Protein 3E18 (pdb70)

Foldseek 3Di:
DAAAEEEQEAQDDVSVVVQVVLCPADRYHHQAYEYPDPVSQVVRVVVVGDYDPDLVRQLPDPSHAAYEADHFAACQLVSLLSNLVSNHAYEYEFPNHLFLVSLVVSVVSCVVSVHYYFYCLQCLQQFLLLLVLCCCVVVVQNHWQEKEAEAEEAAFFDDDPLLDVNRVHADCRPVVLNVLLSVLLRDPFAWFKKAKAFDCPVVTPYGRKMWMWIATPVGGIYIYIYHNRPHDDAFRMWIHHPFWIWTQRDSVRDTWIKGFDPCQVVFWADWDDDDPDIDGPPHDGPPNTMDIGHRDGGHDDDDRQSNQVVCVVVVNDDHSRDSVSSSSSSVVSVSRVVNHVVVHMDGD/DQAEEEEEAQPDVSVVVQVVQVPADRYHHAAYEYPDPVSQVVCVVVVHHYDPDLVRQLPDPRHAAYEYDDFAAVLLVSLLSNLLSRHAYEYEFPNHLFLVSLVVSVVSCVVSVHYYFYCLQLLPQFLLLLVLCCCVVVVQNHWQEKEAEAEAAAFFDDDLLLDVNRSHACCRPPVLNVLLSVLLRDPFFWFKKAKAFDCVVVGPYGRKMWMWIATPVNRIYIYIYHHNPPDTAARMWIDHQFWIWTQRDSVRDTWIKGACCHDDGDPVGIDIGHRDGGHDDDDGQSNLVVCVVVVNDDHPRDSVSSSLSSLVSLLRVVNNVVVHMDGHSPDSNPPPD

InterPro domains:
  IPR000683 Gfo/Idh/MocA-like oxidoreductase, N-terminal [PF01408] (6-120)
  IPR036291 NAD(P)-binding domain superfamily [SSF51735] (4-150)
  IPR051317 Gfo/Idh/MocA family oxidoreductases [PTHR43708] (1-346)
  IPR055170 GFO/IDH/MocA-like oxidoreductase domain [PF22725] (131-245)

Structure (mmCIF, N/CA/C/O backbone):
data_3E18
#
_entry.id   3E18
#
_cell.length_a   91.083
_cell.length_b   91.555
_cell.length_c   96.453
_cell.angle_alpha   90.00
_cell.angle_beta   90.00
_cell.angle_gamma   90.00
#
_symmetry.space_group_name_H-M   'P 21 21 21'
#
loop_
_entity.id
_entity.type
_entity.pdbx_description
1 polymer oxidoreductase
2 non-polymer 'MAGNESIUM ION'
3 non-polymer 'CHLORIDE ION'
4 non-polymer NICOTINAMIDE-ADENINE-DINUCLEOTIDE
5 non-polymer GLYCEROL
6 water water
#
loop_
_atom_site.group_PDB
_atom_site.id
_atom_site.type_symbol
_atom_site.label_atom_id
_atom_site.label_alt_id
_atom_site.label_comp_id
_atom_site.label_asym_id
_atom_site.label_entity_id
_atom_site.label_seq_id
_atom_site.pdbx_PDB_ins_code
_atom_site.Cartn_x
_atom_site.Cartn_y
_atom_site.Cartn_z
_atom_site.occupancy
_atom_site.B_iso_or_equiv
_atom_site.auth_seq_id
_atom_site.auth_comp_id
_atom_site.auth_asym_id
_atom_site.auth_atom_id
_atom_site.pdbx_PDB_model_num
ATOM 1 N N . LEU A 1 3 ? 29.089 29.431 6.714 1.00 76.82 1 LEU A N 1
ATOM 2 C CA . LEU A 1 3 ? 28.696 30.866 6.559 1.00 76.69 1 LEU A CA 1
ATOM 3 C C . LEU A 1 3 ? 29.223 31.716 7.729 1.00 73.46 1 LEU A C 1
ATOM 4 O O . LEU A 1 3 ? 28.700 31.660 8.850 1.00 73.19 1 LEU A O 1
ATOM 9 N N . LYS A 1 4 ? 30.250 32.514 7.431 1.00 68.83 2 LYS A N 1
ATOM 10 C CA . LYS A 1 4 ? 31.105 33.168 8.432 1.00 63.38 2 LYS A CA 1
ATOM 11 C C . LYS A 1 4 ? 30.783 34.649 8.746 1.00 59.52 2 LYS A C 1
ATOM 12 O O . LYS A 1 4 ? 31.664 35.516 8.643 1.00 58.95 2 LYS A O 1
ATOM 18 N N . LYS A 1 5 ? 29.549 34.935 9.156 1.00 49.37 3 LYS A N 1
ATOM 19 C CA . LYS A 1 5 ? 29.116 36.316 9.356 1.00 44.19 3 LYS A CA 1
ATOM 20 C C . LYS A 1 5 ? 29.465 36.878 10.731 1.00 42.72 3 LYS A C 1
ATOM 21 O O . LYS A 1 5 ? 29.095 36.297 11.756 1.00 44.39 3 LYS A O 1
ATOM 27 N N . TYR A 1 6 ? 30.170 38.012 10.747 1.00 40.24 4 TYR A N 1
ATOM 28 C CA . TYR A 1 6 ? 30.435 38.741 11.986 1.00 30.97 4 TYR A CA 1
ATOM 29 C C . TYR A 1 6 ? 29.157 39.338 12.546 1.00 33.28 4 TYR A C 1
ATOM 30 O O . TYR A 1 6 ? 28.361 39.902 11.807 1.00 32.83 4 TYR A O 1
ATOM 39 N N . GLN A 1 7 ? 28.984 39.222 13.857 1.00 30.16 5 GLN A N 1
ATOM 40 C CA . GLN A 1 7 ? 27.801 39.717 14.533 1.00 26.63 5 GLN A CA 1
ATOM 41 C C . GLN A 1 7 ? 28.121 41.030 15.217 1.00 32.61 5 GLN A C 1
ATOM 42 O O . GLN A 1 7 ? 29.007 41.091 16.085 1.00 31.90 5 GLN A O 1
ATOM 48 N N . LEU A 1 8 ? 27.393 42.070 14.820 1.00 32.45 6 LEU A N 1
ATOM 49 C CA . LEU A 1 8 ? 27.565 43.427 15.343 1.00 30.13 6 LEU A CA 1
ATOM 50 C C . LEU A 1 8 ? 26.390 43.795 16.228 1.00 32.80 6 LEU A C 1
ATOM 51 O O . LEU A 1 8 ? 25.248 43.559 15.851 1.00 32.55 6 LEU A O 1
ATOM 56 N N . VAL A 1 9 ? 26.657 44.371 17.400 1.00 32.06 7 VAL A N 1
ATOM 57 C CA . VAL A 1 9 ? 25.581 44.943 18.216 1.00 28.51 7 VAL A CA 1
ATOM 58 C C . VAL A 1 9 ? 25.626 46.472 18.161 1.00 31.87 7 VAL A C 1
ATOM 59 O O . VAL A 1 9 ? 26.695 47.081 18.298 1.00 25.85 7 VAL A O 1
ATOM 63 N N . ILE A 1 10 ? 24.459 47.073 17.929 1.00 26.54 8 ILE A N 1
ATOM 64 C CA . ILE A 1 10 ? 24.286 48.523 17.924 1.00 31.07 8 ILE A CA 1
ATOM 65 C C . ILE A 1 10 ? 24.109 49.017 19.354 1.00 30.73 8 ILE A C 1
ATOM 66 O O . ILE A 1 10 ? 23.180 48.602 20.054 1.00 31.28 8 ILE A O 1
ATOM 71 N N . VAL A 1 11 ? 25.020 49.889 19.789 1.00 31.65 9 VAL A N 1
ATOM 72 C CA . VAL A 1 11 ? 24.960 50.505 21.121 1.00 29.22 9 VAL A CA 1
ATOM 73 C C . VAL A 1 11 ? 24.647 51.993 20.965 1.00 32.26 9 VAL A C 1
ATOM 74 O O . VAL A 1 11 ? 25.494 52.788 20.542 1.00 27.24 9 VAL A O 1
ATOM 78 N N . GLY A 1 12 ? 23.425 52.365 21.318 1.00 26.06 10 GLY A N 1
ATOM 79 C CA . GLY A 1 12 ? 22.947 53.713 21.084 1.00 31.48 10 GLY A CA 1
ATOM 80 C C . GLY A 1 12 ? 21.975 53.658 19.924 1.00 33.61 10 GLY A C 1
ATOM 81 O O . GLY A 1 12 ? 22.370 53.779 18.767 1.00 33.85 10 GLY A O 1
ATOM 82 N N . TYR A 1 13 ? 20.698 53.466 20.232 1.00 36.89 11 TYR A N 1
ATOM 83 C CA . TYR A 1 13 ? 19.693 53.363 19.188 1.00 34.38 11 TYR A CA 1
ATOM 84 C C . TYR A 1 13 ? 18.986 54.705 18.956 1.00 38.69 11 TYR A C 1
ATOM 85 O O . TYR A 1 13 ? 17.766 54.838 19.116 1.00 35.69 11 TYR A O 1
ATOM 94 N N . GLY A 1 14 ? 19.763 55.709 18.574 1.00 34.10 12 GLY A N 1
ATOM 95 C CA . GLY A 1 14 ? 19.200 57.020 18.283 1.00 37.05 12 GLY A CA 1
ATOM 96 C C . GLY A 1 14 ? 19.134 57.223 16.787 1.00 37.22 12 GLY A C 1
ATOM 97 O O . GLY A 1 14 ? 19.007 56.255 16.037 1.00 38.99 12 GLY A O 1
ATOM 98 N N . GLY A 1 15 ? 19.235 58.480 16.357 1.00 35.77 13 GLY A N 1
ATOM 99 C CA . GLY A 1 15 ? 19.204 58.825 14.938 1.00 34.48 13 GLY A CA 1
ATOM 100 C C . GLY A 1 15 ? 20.177 58.042 14.068 1.00 40.92 13 GLY A C 1
ATOM 101 O O . GLY A 1 15 ? 19.772 57.389 13.099 1.00 39.15 13 GLY A O 1
ATOM 102 N N . MET A 1 16 ? 21.458 58.086 14.424 1.00 33.35 14 MET A N 1
ATOM 103 C CA . MET A 1 16 ? 22.485 57.436 13.621 1.00 36.16 14 MET A CA 1
ATOM 104 C C . MET A 1 16 ? 22.569 55.931 13.891 1.00 35.82 14 MET A C 1
ATOM 105 O O . MET A 1 16 ? 22.798 55.140 12.973 1.00 36.10 14 MET A O 1
ATOM 110 N N . GLY A 1 17 ? 22.397 55.552 15.153 1.00 32.62 15 GLY A N 1
ATOM 111 C CA . GLY A 1 17 ? 22.414 54.151 15.555 1.00 32.65 15 GLY A CA 1
ATOM 112 C C . GLY A 1 17 ? 21.362 53.333 14.844 1.00 35.09 15 GLY A C 1
ATOM 113 O O . GLY A 1 17 ? 21.648 52.228 14.376 1.00 34.35 15 GLY A O 1
ATOM 114 N N . SER A 1 18 ? 20.148 53.880 14.737 1.00 33.86 16 SER A N 1
ATOM 115 C CA . SER A 1 18 ? 19.095 53.207 13.984 1.00 35.76 16 SER A CA 1
ATOM 116 C C . SER A 1 18 ? 19.439 53.106 12.498 1.00 39.79 16 SER A C 1
ATOM 117 O O . SER A 1 18 ? 19.075 52.130 11.854 1.00 40.86 16 SER A O 1
ATOM 120 N N . TYR A 1 19 ? 20.167 54.093 11.974 1.00 39.75 17 TYR A N 1
ATOM 121 C CA . TYR A 1 19 ? 20.576 54.091 10.568 1.00 39.27 17 TYR A CA 1
ATOM 122 C C . TYR A 1 19 ? 21.699 53.089 10.301 1.00 38.52 17 TYR A C 1
ATOM 123 O O . TYR A 1 19 ? 21.812 52.545 9.196 1.00 36.12 17 TYR A O 1
ATOM 132 N N . HIS A 1 20 ? 22.506 52.813 11.324 1.00 34.80 18 HIS A N 1
ATOM 133 C CA . HIS A 1 20 ? 23.582 51.824 11.206 1.00 32.13 18 HIS A CA 1
ATOM 134 C C . HIS A 1 20 ? 23.072 50.393 11.008 1.00 33.54 18 HIS A C 1
ATOM 135 O O . HIS A 1 20 ? 23.801 49.533 10.496 1.00 35.81 18 HIS A O 1
ATOM 142 N N . VAL A 1 21 ? 21.828 50.147 11.419 1.00 32.17 19 VAL A N 1
ATOM 143 C CA . VAL A 1 21 ? 21.143 48.893 11.102 1.00 34.85 19 VAL A CA 1
ATOM 144 C C . VAL A 1 21 ? 21.145 48.695 9.589 1.00 36.51 19 VAL A C 1
ATOM 145 O O . VAL A 1 21 ? 21.637 47.676 9.104 1.00 40.03 19 VAL A O 1
ATOM 149 N N . THR A 1 22 ? 20.655 49.698 8.856 1.00 36.57 20 THR A N 1
ATOM 150 C CA . THR A 1 22 ? 20.653 49.693 7.391 1.00 37.88 20 THR A CA 1
ATOM 151 C C . THR A 1 22 ? 22.059 49.601 6.793 1.00 38.60 20 THR A C 1
ATOM 152 O O . THR A 1 22 ? 22.288 48.819 5.874 1.00 38.09 20 THR A O 1
ATOM 156 N N . LEU A 1 23 ? 22.998 50.374 7.335 1.00 33.67 21 LEU A N 1
ATOM 157 C CA . LEU A 1 23 ? 24.372 50.406 6.815 1.00 33.71 21 LEU A CA 1
ATOM 158 C C . LEU A 1 23 ? 25.142 49.103 6.987 1.00 35.20 21 LEU A C 1
ATOM 159 O O . LEU A 1 23 ? 25.734 48.599 6.026 1.00 38.55 21 LEU A O 1
ATOM 164 N N . ALA A 1 24 ? 25.151 48.566 8.205 1.00 35.69 22 ALA A N 1
ATOM 165 C CA . ALA A 1 24 ? 25.890 47.331 8.495 1.00 38.36 22 ALA A CA 1
ATOM 166 C C . ALA A 1 24 ? 25.305 46.106 7.767 1.00 41.37 22 ALA A C 1
ATOM 167 O O . ALA A 1 24 ? 26.052 45.235 7.310 1.00 38.95 22 ALA A O 1
ATOM 169 N N . SER A 1 25 ? 23.976 46.063 7.643 1.00 41.20 23 SER A N 1
ATOM 170 C CA . SER A 1 25 ? 23.277 44.990 6.913 1.00 42.06 23 SER A CA 1
ATOM 171 C C . SER A 1 25 ? 23.610 44.911 5.421 1.00 44.57 23 SER A C 1
ATOM 172 O O . SER A 1 25 ? 23.508 43.842 4.818 1.00 45.38 23 SER A O 1
ATOM 175 N N . ALA A 1 26 ? 23.999 46.042 4.834 1.00 42.08 24 ALA A N 1
ATOM 176 C CA . ALA A 1 26 ? 24.358 46.108 3.421 1.00 39.07 24 ALA A CA 1
ATOM 177 C C . ALA A 1 26 ? 25.738 45.522 3.133 1.00 40.22 24 ALA A C 1
ATOM 178 O O . ALA A 1 26 ? 26.086 45.294 1.974 1.00 42.24 24 ALA A O 1
ATOM 180 N N . ALA A 1 27 ? 26.525 45.284 4.178 1.00 36.47 25 ALA A N 1
ATOM 181 C CA . ALA A 1 27 ? 27.857 44.699 4.015 1.00 40.25 25 ALA A CA 1
ATOM 182 C C . ALA A 1 27 ? 27.736 43.200 3.753 1.00 40.69 25 ALA A C 1
ATOM 183 O O . ALA A 1 27 ? 26.735 42.596 4.112 1.00 40.56 25 ALA A O 1
ATOM 185 N N . ASP A 1 28 ? 28.760 42.611 3.141 1.00 43.14 26 ASP A N 1
ATOM 186 C CA . ASP A 1 28 ? 28.717 41.202 2.725 1.00 46.59 26 ASP A CA 1
ATOM 187 C C . ASP A 1 28 ? 28.644 40.208 3.878 1.00 48.57 26 ASP A C 1
ATOM 188 O O . ASP A 1 28 ? 27.682 39.441 3.965 1.00 55.58 26 ASP A O 1
ATOM 193 N N . ASN A 1 29 ? 29.638 40.226 4.763 1.00 41.96 27 ASN A N 1
ATOM 194 C CA . ASN A 1 29 ? 29.715 39.222 5.827 1.00 43.98 27 ASN A CA 1
ATOM 195 C C . ASN A 1 29 ? 29.645 39.805 7.233 1.00 42.69 27 ASN A C 1
ATOM 196 O O . ASN A 1 29 ? 30.541 39.608 8.057 1.00 41.60 27 ASN A O 1
ATOM 201 N N . LEU A 1 30 ? 28.565 40.529 7.486 1.00 36.75 28 LEU A N 1
ATOM 202 C CA . LEU A 1 30 ? 28.351 41.213 8.736 1.00 35.21 28 LEU A CA 1
ATOM 203 C C . LEU A 1 30 ? 26.859 41.348 8.888 1.00 35.91 28 LEU A C 1
ATOM 204 O O . LEU A 1 30 ? 26.178 41.713 7.943 1.00 41.52 28 LEU A O 1
ATOM 209 N N . GLU A 1 31 ? 26.338 41.050 10.065 1.00 33.76 29 GLU A N 1
ATOM 210 C CA . GLU A 1 31 ? 24.930 41.313 10.309 1.00 38.21 29 GLU A CA 1
ATOM 211 C C . GLU A 1 31 ? 24.718 41.969 11.668 1.00 34.91 29 GLU A C 1
ATOM 212 O O . GLU A 1 31 ? 25.625 41.971 12.511 1.00 35.06 29 GLU A O 1
ATOM 218 N N . VAL A 1 32 ? 23.530 42.545 11.863 1.00 30.96 30 VAL A N 1
ATOM 219 C CA . VAL A 1 32 ? 23.176 43.153 13.127 1.00 32.22 30 VAL A CA 1
ATOM 220 C C . VAL A 1 32 ? 22.598 42.067 14.019 1.00 37.16 30 VAL A C 1
ATOM 221 O O . VAL A 1 32 ? 21.512 41.545 13.761 1.00 39.05 30 VAL A O 1
ATOM 225 N N . HIS A 1 33 ? 23.339 41.729 15.063 1.00 36.17 31 HIS A N 1
ATOM 226 C CA . HIS A 1 33 ? 22.922 40.701 16.011 1.00 36.21 31 HIS A CA 1
ATOM 227 C C . HIS A 1 33 ? 21.855 41.231 16.948 1.00 35.37 31 HIS A C 1
ATOM 228 O O . HIS A 1 33 ? 21.001 40.484 17.419 1.00 39.47 31 HIS A O 1
ATOM 235 N N . GLY A 1 34 ? 21.917 42.528 17.224 1.00 37.08 32 GLY A N 1
ATOM 236 C CA . GLY A 1 34 ? 20.990 43.154 18.144 1.00 33.46 32 GLY A CA 1
ATOM 237 C C . GLY A 1 34 ? 21.347 44.566 18.569 1.00 35.33 32 GLY A C 1
ATOM 238 O O . GLY A 1 34 ? 22.255 45.194 18.014 1.00 32.36 32 GLY A O 1
ATOM 239 N N . VAL A 1 35 ? 20.626 45.052 19.575 1.00 33.29 33 VAL A N 1
ATOM 240 C CA . VAL A 1 35 ? 20.639 46.459 19.952 1.00 33.20 33 VAL A CA 1
ATOM 241 C C . VAL A 1 35 ? 20.658 46.628 21.474 1.00 36.22 33 VAL A C 1
ATOM 242 O O . VAL A 1 35 ? 19.929 45.946 22.190 1.00 35.77 33 VAL A O 1
ATOM 246 N N . PHE A 1 36 ? 21.496 47.541 21.962 1.00 33.71 34 PHE A N 1
ATOM 247 C CA . PHE A 1 36 ? 21.340 48.070 23.312 1.00 31.12 34 PHE A CA 1
ATOM 248 C C . PHE A 1 36 ? 21.190 49.586 23.307 1.00 33.82 34 PHE A C 1
ATOM 249 O O . PHE A 1 36 ? 21.896 50.292 22.580 1.00 32.19 34 PHE A O 1
ATOM 257 N N . ASP A 1 37 ? 20.267 50.075 24.126 1.00 35.89 35 ASP A N 1
ATOM 258 C CA . ASP A 1 37 ? 20.182 51.498 24.437 1.00 36.49 35 ASP A CA 1
ATOM 259 C C . ASP A 1 37 ? 19.929 51.644 25.931 1.00 37.29 35 ASP A C 1
ATOM 260 O O . ASP A 1 37 ? 19.328 50.770 26.554 1.00 38.53 35 ASP A O 1
ATOM 265 N N . ILE A 1 38 ? 20.407 52.741 26.509 1.00 38.71 36 ILE A N 1
ATOM 266 C CA . ILE A 1 38 ? 20.229 52.986 27.943 1.00 37.40 36 ILE A CA 1
ATOM 267 C C . ILE A 1 38 ? 18.764 53.311 28.310 1.00 38.61 36 ILE A C 1
ATOM 268 O O . ILE A 1 38 ? 18.323 53.031 29.419 1.00 39.13 36 ILE A O 1
ATOM 273 N N . LEU A 1 39 ? 18.013 53.859 27.362 1.00 36.50 37 LEU A N 1
ATOM 274 C CA . LEU A 1 39 ? 16.593 54.135 27.577 1.00 39.95 37 LEU A CA 1
ATOM 275 C C . LEU A 1 39 ? 15.726 52.949 27.167 1.00 39.64 37 LEU A C 1
ATOM 276 O O . LEU A 1 39 ? 15.907 52.378 26.091 1.00 42.76 37 LEU A O 1
ATOM 281 N N . ALA A 1 40 ? 14.791 52.588 28.041 1.00 42.91 38 ALA A N 1
ATOM 282 C CA . ALA A 1 40 ? 13.819 51.518 27.775 1.00 45.49 38 ALA A CA 1
ATOM 283 C C . ALA A 1 40 ? 12.916 51.830 26.580 1.00 43.98 38 ALA A C 1
ATOM 284 O O . ALA A 1 40 ? 12.549 50.927 25.832 1.00 46.95 38 ALA A O 1
ATOM 286 N N . GLU A 1 41 ? 12.594 53.112 26.409 1.00 45.23 39 GLU A N 1
ATOM 287 C CA . GLU A 1 41 ? 11.873 53.646 25.249 1.00 47.53 39 GLU A CA 1
ATOM 288 C C . GLU A 1 41 ? 12.543 53.283 23.918 1.00 45.10 39 GLU A C 1
ATOM 289 O O . GLU A 1 41 ? 11.884 52.854 22.960 1.00 40.61 39 GLU A O 1
ATOM 295 N N . LYS A 1 42 ? 13.859 53.453 23.866 1.00 41.44 40 LYS A N 1
ATOM 296 C CA . LYS A 1 42 ? 14.599 53.151 22.662 1.00 37.65 40 LYS A CA 1
ATOM 297 C C . LYS A 1 42 ? 14.824 51.661 22.446 1.00 36.73 40 LYS A C 1
ATOM 298 O O . LYS A 1 42 ? 14.929 51.213 21.307 1.00 39.31 40 LYS A O 1
ATOM 304 N N . ARG A 1 43 ? 14.882 50.899 23.533 1.00 37.15 41 ARG A N 1
ATOM 305 C CA . ARG A 1 43 ? 14.970 49.449 23.443 1.00 36.56 41 ARG A CA 1
ATOM 306 C C . ARG A 1 43 ? 13.673 48.851 22.888 1.00 41.96 41 ARG A C 1
ATOM 307 O O . ARG A 1 43 ? 13.719 47.931 22.059 1.00 40.45 41 ARG A O 1
ATOM 315 N N . GLU A 1 44 ? 12.536 49.391 23.335 1.00 36.62 42 GLU A N 1
ATOM 316 C CA . GLU A 1 44 ? 11.212 49.010 22.830 1.00 43.05 42 GLU A CA 1
ATOM 317 C C . GLU A 1 44 ? 11.091 49.321 21.345 1.00 41.30 42 GLU A C 1
ATOM 318 O O . GLU A 1 44 ? 10.612 48.490 20.568 1.00 45.41 42 GLU A O 1
ATOM 324 N N . ALA A 1 45 ? 11.539 50.517 20.961 1.00 41.90 43 ALA A N 1
ATOM 325 C CA . ALA A 1 45 ? 11.532 50.956 19.565 1.00 38.86 43 ALA A CA 1
ATOM 326 C C . ALA A 1 45 ? 12.339 50.044 18.635 1.00 38.09 43 ALA A C 1
ATOM 327 O O . ALA A 1 45 ? 11.947 49.836 17.483 1.00 41.55 43 ALA A O 1
ATOM 329 N N . ALA A 1 46 ? 13.457 49.506 19.128 1.00 38.70 44 ALA A N 1
ATOM 330 C CA . ALA A 1 46 ? 14.276 48.570 18.351 1.00 33.94 44 ALA A CA 1
ATOM 331 C C . ALA A 1 46 ? 13.609 47.194 18.250 1.00 36.62 44 ALA A C 1
ATOM 332 O O . ALA A 1 46 ? 13.648 46.547 17.204 1.00 37.92 44 ALA A O 1
ATOM 334 N N . ALA A 1 47 ? 12.994 46.761 19.347 1.00 38.43 45 ALA A N 1
ATOM 335 C CA . ALA A 1 47 ? 12.238 45.512 19.390 1.00 37.98 45 ALA A CA 1
ATOM 336 C C . ALA A 1 47 ? 11.074 45.552 18.395 1.00 44.45 45 ALA A C 1
ATOM 337 O O . ALA A 1 47 ? 10.810 44.569 17.696 1.00 46.26 45 ALA A O 1
ATOM 339 N N . GLN A 1 48 ? 10.416 46.708 18.301 1.00 44.50 46 GLN A N 1
ATOM 340 C CA . GLN A 1 48 ? 9.338 46.915 17.325 1.00 44.41 46 GLN A CA 1
ATOM 341 C C . GLN A 1 48 ? 9.820 47.092 15.876 1.00 46.09 46 GLN A C 1
ATOM 342 O O . GLN A 1 48 ? 9.023 47.379 14.986 1.00 48.29 46 GLN A O 1
ATOM 348 N N . LYS A 1 49 ? 11.122 46.943 15.643 1.00 42.83 47 LYS A N 1
ATOM 349 C CA . LYS A 1 49 ? 11.641 46.796 14.292 1.00 43.07 47 LYS A CA 1
ATOM 350 C C . LYS A 1 49 ? 12.173 45.374 14.095 1.00 42.90 47 LYS A C 1
ATOM 351 O O . LYS A 1 49 ? 12.922 45.105 13.157 1.00 45.10 47 LYS A O 1
ATOM 357 N N . GLY A 1 50 ? 11.779 44.471 14.996 1.00 41.82 48 GLY A N 1
ATOM 358 C CA . GLY A 1 50 ? 12.133 43.058 14.896 1.00 40.79 48 GLY A CA 1
ATOM 359 C C . GLY A 1 50 ? 13.587 42.741 15.203 1.00 41.32 48 GLY A C 1
ATOM 360 O O . GLY A 1 50 ? 14.126 41.735 14.709 1.00 39.69 48 GLY A O 1
ATOM 361 N N . LEU A 1 51 ? 14.217 43.600 16.009 1.00 37.06 49 LEU A N 1
ATOM 362 C CA . LEU A 1 51 ? 15.644 43.461 16.366 1.00 38.12 49 LEU A CA 1
ATOM 363 C C . LEU A 1 51 ? 15.800 42.884 17.768 1.00 34.39 49 LEU A C 1
ATOM 364 O O . LEU A 1 51 ? 15.022 43.219 18.664 1.00 38.51 49 LEU A O 1
ATOM 369 N N . LYS A 1 52 ? 16.796 42.017 17.956 1.00 36.76 50 LYS A N 1
ATOM 370 C CA . LYS A 1 52 ? 17.115 41.491 19.291 1.00 36.87 50 LYS A CA 1
ATOM 371 C C . LYS A 1 52 ? 17.576 42.633 20.194 1.00 38.97 50 LYS A C 1
ATOM 372 O O . LYS A 1 52 ? 18.368 43.484 19.773 1.00 38.25 50 LYS A O 1
ATOM 378 N N . ILE A 1 53 ? 17.066 42.664 21.424 1.00 36.02 51 ILE A N 1
ATOM 379 C CA . ILE A 1 53 ? 17.497 43.682 22.387 1.00 40.34 51 ILE A CA 1
ATOM 380 C C . ILE A 1 53 ? 18.138 43.111 23.646 1.00 41.14 51 ILE A C 1
ATOM 381 O O . ILE A 1 53 ? 17.718 42.069 24.157 1.00 39.78 51 ILE A O 1
ATOM 386 N N . TYR A 1 54 ? 19.182 43.788 24.114 1.00 39.14 52 TYR A N 1
ATOM 387 C CA . TYR A 1 54 ? 19.884 43.404 25.321 1.00 37.78 52 TYR A CA 1
ATOM 388 C C . TYR A 1 54 ? 19.427 44.293 26.454 1.00 37.22 52 TYR A C 1
ATOM 389 O O . TYR A 1 54 ? 19.119 45.463 26.236 1.00 39.40 52 TYR A O 1
ATOM 398 N N . GLU A 1 55 ? 19.390 43.739 27.665 1.00 41.65 53 GLU A N 1
ATOM 399 C CA . GLU A 1 55 ? 18.942 44.484 28.844 1.00 45.75 53 GLU A CA 1
ATOM 400 C C . GLU A 1 55 ? 20.033 45.375 29.444 1.00 43.65 53 GLU A C 1
ATOM 401 O O . GLU A 1 55 ? 19.737 46.334 30.162 1.00 43.44 53 GLU A O 1
ATOM 407 N N . SER A 1 56 ? 21.290 45.055 29.150 1.00 42.92 54 SER A N 1
ATOM 408 C CA . SER A 1 56 ? 22.413 45.819 29.672 1.00 39.96 54 SER A CA 1
ATOM 409 C C . SER A 1 56 ? 23.587 45.779 28.706 1.00 39.16 54 SER A C 1
ATOM 410 O O . SER A 1 56 ? 23.694 44.875 27.880 1.00 36.92 54 SER A O 1
ATOM 413 N N . TYR A 1 57 ? 24.475 46.760 28.825 1.00 37.17 55 TYR A N 1
ATOM 414 C CA . TYR A 1 57 ? 25.688 46.774 28.023 1.00 37.23 55 TYR A CA 1
ATOM 415 C C . TYR A 1 57 ? 26.601 45.633 28.461 1.00 34.91 55 TYR A C 1
ATOM 416 O O . TYR A 1 57 ? 27.216 44.972 27.631 1.00 38.33 55 TYR A O 1
ATOM 425 N N . GLU A 1 58 ? 26.636 45.379 29.769 1.00 38.16 56 GLU A N 1
ATOM 426 C CA . GLU A 1 58 ? 27.300 44.206 30.349 1.00 38.22 56 GLU A CA 1
ATOM 427 C C . GLU A 1 58 ? 26.877 42.895 29.666 1.00 37.02 56 GLU A C 1
ATOM 428 O O . GLU A 1 58 ? 27.712 42.034 29.410 1.00 33.86 56 GLU A O 1
ATOM 434 N N . ALA A 1 59 ? 25.587 42.758 29.354 1.00 33.02 57 ALA A N 1
ATOM 435 C CA . ALA A 1 59 ? 25.055 41.551 28.697 1.00 31.26 57 ALA A CA 1
ATOM 436 C C . ALA A 1 59 ? 25.488 41.405 27.240 1.00 31.41 57 ALA A C 1
ATOM 437 O O . ALA A 1 59 ? 25.666 40.286 26.752 1.00 34.11 57 ALA A O 1
ATOM 439 N N . VAL A 1 60 ? 25.647 42.535 26.544 1.00 28.37 58 VAL A N 1
ATOM 440 C CA . VAL A 1 60 ? 26.200 42.540 25.192 1.00 30.87 58 VAL A CA 1
ATOM 441 C C . VAL A 1 60 ? 27.625 42.006 25.230 1.00 33.20 58 VAL A C 1
ATOM 442 O O . VAL A 1 60 ? 28.010 41.149 24.440 1.00 34.09 58 VAL A O 1
ATOM 446 N N . LEU A 1 61 ? 28.396 42.519 26.176 1.00 30.91 59 LEU A N 1
ATOM 447 C CA . LEU A 1 61 ? 29.816 42.217 26.260 1.00 33.17 59 LEU A CA 1
ATOM 448 C C . LEU A 1 61 ? 30.106 40.813 26.799 1.00 31.99 59 LEU A C 1
ATOM 449 O O . LEU A 1 61 ? 31.157 40.242 26.521 1.00 34.93 59 LEU A O 1
ATOM 454 N N . ALA A 1 62 ? 29.164 40.261 27.560 1.00 36.20 60 ALA A N 1
ATOM 455 C CA . ALA A 1 62 ? 29.252 38.877 28.033 1.00 40.14 60 ALA A CA 1
ATOM 456 C C . ALA A 1 62 ? 28.847 37.851 26.966 1.00 43.57 60 ALA A C 1
ATOM 457 O O . ALA A 1 62 ? 29.158 36.658 27.094 1.00 41.33 60 ALA A O 1
ATOM 459 N N . ASP A 1 63 ? 28.151 38.311 25.924 1.00 41.56 61 ASP A N 1
ATOM 460 C CA . ASP A 1 63 ? 27.673 37.432 24.858 1.00 40.49 61 ASP A CA 1
ATOM 461 C C . ASP A 1 63 ? 28.803 36.970 23.933 1.00 43.79 61 ASP A C 1
ATOM 462 O O . ASP A 1 63 ? 29.356 37.772 23.178 1.00 37.82 61 ASP A O 1
ATOM 467 N N . GLU A 1 64 ? 29.109 35.668 23.975 1.00 41.27 62 GLU A N 1
ATOM 468 C CA . GLU A 1 64 ? 30.143 35.058 23.121 1.00 46.22 62 GLU A CA 1
ATOM 469 C C . GLU A 1 64 ? 29.810 35.097 21.629 1.00 38.51 62 GLU A C 1
ATOM 470 O O . GLU A 1 64 ? 30.707 35.002 20.788 1.00 37.28 62 GLU A O 1
ATOM 476 N N . LYS A 1 65 ? 28.522 35.218 21.307 1.00 36.18 63 LYS A N 1
ATOM 477 C CA . LYS A 1 65 ? 28.072 35.314 19.919 1.00 38.96 63 LYS A CA 1
ATOM 478 C C . LYS A 1 65 ? 28.399 36.663 19.260 1.00 38.93 63 LYS A C 1
ATOM 479 O O . LYS A 1 65 ? 28.400 36.766 18.035 1.00 36.95 63 LYS A O 1
ATOM 485 N N . VAL A 1 66 ? 28.663 37.687 20.074 1.00 35.72 64 VAL A N 1
ATOM 486 C CA . VAL A 1 66 ? 28.951 39.041 19.583 1.00 31.79 64 VAL A CA 1
ATOM 487 C C . VAL A 1 66 ? 30.423 39.175 19.203 1.00 33.10 64 VAL A C 1
ATOM 488 O O . VAL A 1 66 ? 31.300 38.833 19.984 1.00 34.19 64 VAL A O 1
ATOM 492 N N . ASP A 1 67 ? 30.688 39.660 17.993 1.00 30.03 65 ASP A N 1
ATOM 493 C CA . ASP A 1 67 ? 32.060 39.870 17.544 1.00 30.61 65 ASP A CA 1
ATOM 494 C C . ASP A 1 67 ? 32.492 41.328 17.630 1.00 31.87 65 ASP A C 1
ATOM 495 O O . ASP A 1 67 ? 33.668 41.616 17.794 1.00 30.22 65 ASP A O 1
ATOM 500 N N . ALA A 1 68 ? 31.532 42.239 17.491 1.00 30.91 66 ALA A N 1
ATOM 501 C CA . ALA A 1 68 ? 31.843 43.668 17.366 1.00 27.78 66 ALA A CA 1
ATOM 502 C C . ALA A 1 68 ? 30.702 44.524 17.877 1.00 29.87 66 ALA A C 1
ATOM 503 O O . ALA A 1 68 ? 29.548 44.082 17.910 1.00 29.48 66 ALA A O 1
ATOM 505 N N . VAL A 1 69 ? 31.031 45.735 18.327 1.00 27.27 67 VAL A N 1
ATOM 506 C CA . VAL A 1 69 ? 29.999 46.703 18.685 1.00 29.15 67 VAL A CA 1
ATOM 507 C C . VAL A 1 69 ? 30.128 47.981 17.868 1.00 28.57 67 VAL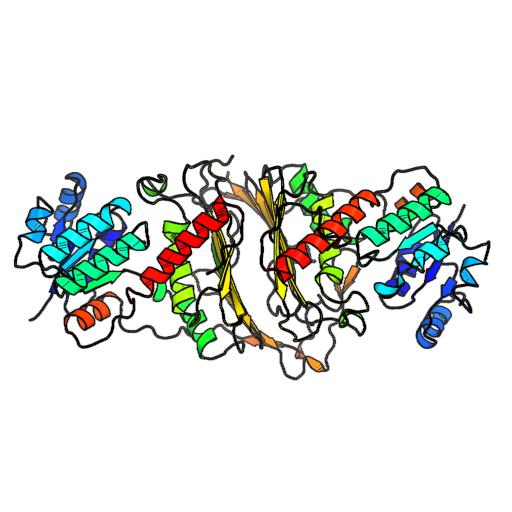 A C 1
ATOM 508 O O . VAL A 1 69 ? 31.226 48.403 17.490 1.00 26.62 67 VAL A O 1
ATOM 512 N N . LEU A 1 70 ? 28.978 48.567 17.569 1.00 26.53 68 LEU A N 1
ATOM 513 C CA . LEU A 1 70 ? 28.910 49.888 16.970 1.00 27.24 68 LEU A CA 1
ATOM 514 C C . LEU A 1 70 ? 28.499 50.864 18.069 1.00 27.76 68 LEU A C 1
ATOM 515 O O . LEU A 1 70 ? 27.436 50.705 18.667 1.00 31.15 68 LEU A O 1
ATOM 520 N N . ILE A 1 71 ? 29.326 51.880 18.318 1.00 25.06 69 ILE A N 1
ATOM 521 C CA . ILE A 1 71 ? 29.005 52.908 19.325 1.00 27.84 69 ILE A CA 1
ATOM 522 C C . ILE A 1 71 ? 28.437 54.171 18.693 1.00 29.16 69 ILE A C 1
ATOM 523 O O . ILE A 1 71 ? 29.139 54.921 18.025 1.00 27.25 69 ILE A O 1
ATOM 528 N N . ALA A 1 72 ? 27.144 54.386 18.903 1.00 29.66 70 ALA A N 1
ATOM 529 C CA . ALA A 1 72 ? 26.485 55.571 18.371 1.00 30.89 70 ALA A CA 1
ATOM 530 C C . ALA A 1 72 ? 25.747 56.328 19.481 1.00 30.03 70 ALA A C 1
ATOM 531 O O . ALA A 1 72 ? 24.569 56.698 19.350 1.00 33.21 70 ALA A O 1
ATOM 533 N N . THR A 1 73 ? 26.459 56.557 20.578 1.00 29.93 71 THR A N 1
ATOM 534 C CA . THR A 1 73 ? 25.951 57.308 21.727 1.00 28.58 71 THR A CA 1
ATOM 535 C C . THR A 1 73 ? 26.498 58.746 21.648 1.00 35.27 71 THR A C 1
ATOM 536 O O . THR A 1 73 ? 27.371 59.009 20.816 1.00 31.90 71 THR A O 1
ATOM 540 N N . PRO A 1 74 ? 25.979 59.687 22.480 1.00 35.78 72 PRO A N 1
ATOM 541 C CA . PRO A 1 74 ? 26.613 61.016 22.557 1.00 30.84 72 PRO A CA 1
ATOM 542 C C . PRO A 1 74 ? 28.123 60.976 22.854 1.00 32.07 72 PRO A C 1
ATOM 543 O O . PRO A 1 74 ? 28.635 59.999 23.396 1.00 29.57 72 PRO A O 1
ATOM 547 N N . ASN A 1 75 ? 28.821 62.037 22.484 1.00 27.99 73 ASN A N 1
ATOM 548 C CA . ASN A 1 75 ? 30.284 62.006 22.390 1.00 29.15 73 ASN A CA 1
ATOM 549 C C . ASN A 1 75 ? 31.054 61.716 23.670 1.00 32.38 73 ASN A C 1
ATOM 550 O O . ASN A 1 75 ? 32.147 61.147 23.616 1.00 36.97 73 ASN A O 1
ATOM 555 N N . ASP A 1 76 ? 30.486 62.114 24.806 1.00 32.92 74 ASP A N 1
ATOM 556 C CA . ASP A 1 76 ? 31.156 61.974 26.098 1.00 34.23 74 ASP A CA 1
ATOM 557 C C . ASP A 1 76 ? 31.238 60.532 26.589 1.00 35.71 74 ASP A C 1
ATOM 558 O O . ASP A 1 76 ? 32.092 60.206 27.412 1.00 36.19 74 ASP A O 1
ATOM 563 N N . SER A 1 77 ? 30.374 59.668 26.063 1.00 30.79 75 SER A N 1
ATOM 564 C CA . SER A 1 77 ? 30.361 58.266 26.466 1.00 32.47 75 SER A CA 1
ATOM 565 C C . SER A 1 77 ? 31.190 57.324 25.580 1.00 33.77 75 SER A C 1
ATOM 566 O O . SER A 1 77 ? 31.321 56.147 25.905 1.00 28.51 75 SER A O 1
ATOM 569 N N . HIS A 1 78 ? 31.758 57.828 24.481 1.00 30.25 76 HIS A N 1
ATOM 570 C CA . HIS A 1 78 ? 32.403 56.955 23.497 1.00 27.17 76 HIS A CA 1
ATOM 571 C C . HIS A 1 78 ? 33.586 56.192 24.072 1.00 31.47 76 HIS A C 1
ATOM 572 O O . HIS A 1 78 ? 33.741 55.009 23.812 1.00 27.49 76 HIS A O 1
ATOM 579 N N . LYS A 1 79 ? 34.418 56.888 24.837 1.00 28.65 77 LYS A N 1
ATOM 580 C CA . LYS A 1 79 ? 35.682 56.325 25.303 1.00 29.56 77 LYS A CA 1
ATOM 581 C C . LYS A 1 79 ? 35.470 55.137 26.251 1.00 27.09 77 LYS A C 1
ATOM 582 O O . LYS A 1 79 ? 36.097 54.095 26.075 1.00 31.49 77 LYS A O 1
ATOM 588 N N . GLU A 1 80 ? 34.582 55.297 27.235 1.00 29.96 78 GLU A N 1
ATOM 589 C CA . GLU A 1 80 ? 34.331 54.253 28.239 1.00 33.75 78 GLU A CA 1
ATOM 590 C C . GLU A 1 80 ? 33.722 53.003 27.606 1.00 32.46 78 GLU A C 1
ATOM 591 O O . GLU A 1 80 ? 34.149 51.886 27.905 1.00 27.57 78 GLU A O 1
ATOM 597 N N . LEU A 1 81 ? 32.729 53.204 26.739 1.00 30.57 79 LEU A N 1
ATOM 598 C CA . LEU A 1 81 ? 32.069 52.099 26.042 1.00 27.89 79 LEU A CA 1
ATOM 599 C C . LEU A 1 81 ? 33.010 51.359 25.099 1.00 28.26 79 LEU A C 1
ATOM 600 O O . LEU A 1 81 ? 32.935 50.138 24.997 1.00 29.72 79 LEU A O 1
ATOM 605 N N . ALA A 1 82 ? 33.891 52.096 24.420 1.00 25.21 80 ALA A N 1
ATOM 606 C CA . ALA A 1 82 ? 34.883 51.492 23.525 1.00 27.33 80 ALA A CA 1
ATOM 607 C C . ALA A 1 82 ? 35.912 50.673 24.281 1.00 29.95 80 ALA A C 1
ATOM 608 O O . ALA A 1 82 ? 36.174 49.538 23.911 1.00 31.21 80 ALA A O 1
ATOM 610 N N . ILE A 1 83 ? 36.493 51.247 25.333 1.00 27.20 81 ILE A N 1
ATOM 611 C CA . ILE A 1 83 ? 37.500 50.527 26.125 1.00 29.33 81 ILE A CA 1
ATOM 612 C C . ILE A 1 83 ? 36.866 49.285 26.773 1.00 28.42 81 ILE A C 1
ATOM 613 O O . ILE A 1 83 ? 37.439 48.211 26.718 1.00 28.39 81 ILE A O 1
ATOM 618 N N . SER A 1 84 ? 35.652 49.417 27.305 1.00 29.88 82 SER A N 1
ATOM 619 C CA . SER A 1 84 ? 34.907 48.257 27.809 1.00 28.99 82 SER A CA 1
ATOM 620 C C . SER A 1 84 ? 34.716 47.147 26.784 1.00 31.55 82 SER A C 1
ATOM 621 O O . SER A 1 84 ? 34.878 45.970 27.111 1.00 28.04 82 SER A O 1
ATOM 624 N N . ALA A 1 85 ? 34.341 47.513 25.557 1.00 30.83 83 ALA A N 1
ATOM 625 C CA . ALA A 1 85 ? 34.106 46.515 24.515 1.00 28.43 83 ALA A CA 1
ATOM 626 C C . ALA A 1 85 ? 35.407 45.839 24.126 1.00 26.67 83 ALA A C 1
ATOM 627 O O . ALA A 1 85 ? 35.473 44.609 24.021 1.00 28.66 83 ALA A O 1
ATOM 629 N N . LEU A 1 86 ? 36.456 46.636 23.955 1.00 26.44 84 LEU A N 1
ATOM 630 C CA . LEU A 1 86 ? 37.771 46.090 23.656 1.00 25.47 84 LEU A CA 1
ATOM 631 C C . LEU A 1 86 ? 38.217 45.071 24.705 1.00 26.90 84 LEU A C 1
ATOM 632 O O . LEU A 1 86 ? 38.509 43.931 24.346 1.00 28.84 84 LEU A O 1
ATOM 637 N N . GLU A 1 87 ? 38.213 45.465 25.984 1.00 26.57 85 GLU A N 1
ATOM 638 C CA . GLU A 1 87 ? 38.570 44.564 27.101 1.00 29.38 85 GLU A CA 1
ATOM 639 C C . GLU A 1 87 ? 37.778 43.270 27.113 1.00 30.99 85 GLU A C 1
ATOM 640 O O . GLU A 1 87 ? 38.309 42.220 27.461 1.00 32.15 85 GLU A O 1
ATOM 646 N N . ALA A 1 88 ? 36.505 43.359 26.740 1.00 28.74 86 ALA A N 1
ATOM 647 C CA . ALA A 1 88 ? 35.648 42.186 26.593 1.00 28.09 86 ALA A CA 1
ATOM 648 C C . ALA A 1 88 ? 35.929 41.309 25.351 1.00 31.61 86 ALA A C 1
ATOM 649 O O . ALA A 1 88 ? 35.313 40.261 25.182 1.00 34.36 86 ALA A O 1
ATOM 651 N N . GLY A 1 89 ? 36.865 41.723 24.498 1.00 28.16 87 GLY A N 1
ATOM 652 C CA . GLY A 1 89 ? 37.231 40.964 23.304 1.00 29.33 87 GLY A CA 1
ATOM 653 C C . GLY A 1 89 ? 36.373 41.259 22.085 1.00 33.09 87 GLY A C 1
ATOM 654 O O . GLY A 1 89 ? 36.214 40.414 21.215 1.00 34.37 87 GLY A O 1
ATOM 655 N N . LYS A 1 90 ? 35.813 42.462 22.027 1.00 31.90 88 LYS A N 1
ATOM 656 C CA . LYS A 1 90 ? 34.963 42.870 20.915 1.00 28.64 88 LYS A CA 1
ATOM 657 C C . LYS A 1 90 ? 35.695 43.925 20.096 1.00 31.09 88 LYS A C 1
ATOM 658 O O . LYS A 1 90 ? 36.308 44.836 20.661 1.00 28.62 88 LYS A O 1
ATOM 664 N N . HIS A 1 91 ? 35.633 43.789 18.772 1.00 28.87 89 HIS A N 1
ATOM 665 C CA . HIS A 1 91 ? 36.048 44.850 17.857 1.00 26.94 89 HIS A CA 1
ATOM 666 C C . HIS A 1 91 ? 35.057 46.014 17.976 1.00 25.92 89 HIS A C 1
ATOM 667 O O . HIS A 1 91 ? 33.909 45.837 18.421 1.00 29.45 89 HIS A O 1
ATOM 674 N N . VAL A 1 92 ? 35.492 47.213 17.591 1.00 26.65 90 VAL A N 1
ATOM 675 C CA . VAL A 1 92 ? 34.678 48.413 17.818 1.00 28.56 90 VAL A CA 1
ATOM 676 C C . VAL A 1 92 ? 34.620 49.304 16.593 1.00 26.64 90 VAL A C 1
ATOM 677 O O . VAL A 1 92 ? 35.656 49.629 16.007 1.00 26.16 90 VAL A O 1
ATOM 681 N N . VAL A 1 93 ? 33.400 49.678 16.204 1.00 24.92 91 VAL A N 1
ATOM 682 C CA . VAL A 1 93 ? 33.203 50.810 15.315 1.00 28.46 91 VAL A CA 1
ATOM 683 C C . VAL A 1 93 ? 32.620 51.939 16.168 1.00 30.62 91 VAL A C 1
ATOM 684 O O . VAL A 1 93 ? 31.625 51.756 16.877 1.00 25.27 91 VAL A O 1
ATOM 688 N N . CYS A 1 94 ? 33.259 53.101 16.106 1.00 28.73 92 CYS A N 1
ATOM 689 C CA . CYS A 1 94 ? 32.817 54.241 16.883 1.00 27.96 92 CYS A CA 1
ATOM 690 C C . CYS A 1 94 ? 32.465 55.419 15.981 1.00 28.61 92 CYS A C 1
ATOM 691 O O . CYS A 1 94 ? 33.233 55.805 15.111 1.00 23.02 92 CYS A O 1
ATOM 694 N N . GLU A 1 95 ? 31.289 55.989 16.205 1.00 24.72 93 GLU A N 1
ATOM 695 C CA . GLU A 1 95 ? 30.907 57.221 15.540 1.00 28.15 93 GLU A CA 1
ATOM 696 C C . GLU A 1 95 ? 31.831 58.413 15.807 1.00 33.18 93 GLU A C 1
ATOM 697 O O . GLU A 1 95 ? 32.469 58.496 16.854 1.00 33.79 93 GLU A O 1
ATOM 703 N N . LYS A 1 96 ? 31.903 59.305 14.816 1.00 32.01 94 LYS A N 1
ATOM 704 C CA A LYS A 1 96 ? 32.616 60.584 14.903 0.50 31.58 94 LYS A CA 1
ATOM 705 C CA B LYS A 1 96 ? 32.651 60.551 14.955 0.50 29.21 94 LYS A CA 1
ATOM 706 C C . LYS A 1 96 ? 31.928 61.532 15.892 1.00 32.47 94 LYS A C 1
ATOM 707 O O . LYS A 1 96 ? 30.708 61.436 16.090 1.00 31.72 94 LYS A O 1
ATOM 718 N N . PRO A 1 97 ? 32.689 62.427 16.562 1.00 28.31 95 PRO A N 1
ATOM 719 C CA . PRO A 1 97 ? 34.138 62.460 16.767 1.00 30.65 95 PRO A CA 1
ATOM 720 C C . PRO A 1 97 ? 34.380 61.300 17.733 1.00 32.65 95 PRO A C 1
ATOM 721 O O . PRO A 1 97 ? 33.531 61.044 18.597 1.00 33.26 95 PRO A O 1
ATOM 725 N N . VAL A 1 98 ? 35.456 60.542 17.549 1.00 31.87 96 VAL A N 1
ATOM 726 C CA . VAL A 1 98 ? 35.559 59.316 18.323 1.00 27.94 96 VAL A CA 1
ATOM 727 C C . VAL A 1 98 ? 35.688 59.611 19.800 1.00 33.82 96 VAL A C 1
ATOM 728 O O . VAL A 1 98 ? 35.047 58.959 20.612 1.00 30.95 96 VAL A O 1
ATOM 732 N N . THR A 1 99 ? 36.493 60.619 20.134 1.00 29.09 97 THR A N 1
ATOM 733 C CA . THR A 1 99 ? 36.662 61.064 21.505 1.00 27.36 97 THR A CA 1
ATOM 734 C C . THR A 1 99 ? 36.737 62.583 21.531 1.00 29.64 97 THR A C 1
ATOM 735 O O . THR A 1 99 ? 36.887 63.234 20.486 1.00 30.72 97 THR A O 1
ATOM 739 N N . MET A 1 100 ? 36.636 63.147 22.726 1.00 30.53 98 MET A N 1
ATOM 740 C CA . MET A 1 100 ? 36.672 64.593 22.884 1.00 33.71 98 MET A CA 1
ATOM 741 C C . MET A 1 100 ? 38.095 65.143 23.056 1.00 35.30 98 MET A C 1
ATOM 742 O O . MET A 1 100 ? 38.310 66.351 22.971 1.00 35.35 98 MET A O 1
ATOM 747 N N . THR A 1 101 ? 39.071 64.264 23.281 1.00 30.97 99 THR A N 1
ATOM 748 C CA . THR A 1 101 ? 40.473 64.703 23.284 1.00 32.08 99 THR A CA 1
ATOM 749 C C . THR A 1 101 ? 41.327 63.739 22.482 1.00 28.05 99 THR A C 1
ATOM 750 O O . THR A 1 101 ? 40.972 62.572 22.313 1.00 28.94 99 THR A O 1
ATOM 754 N N . SER A 1 102 ? 42.477 64.210 22.020 1.00 31.30 100 SER A N 1
ATOM 755 C CA . SER A 1 102 ? 43.358 63.353 21.263 1.00 27.86 100 SER A CA 1
ATOM 756 C C . SER A 1 102 ? 43.979 62.287 22.173 1.00 31.17 100 SER A C 1
ATOM 757 O O . SER A 1 102 ? 44.178 61.142 21.745 1.00 27.92 100 SER A O 1
ATOM 760 N N . GLU A 1 103 ? 44.260 62.655 23.425 1.00 27.53 101 GLU A N 1
ATOM 761 C CA . GLU A 1 103 ? 44.834 61.709 24.394 1.00 31.84 101 GLU A CA 1
ATOM 762 C C . GLU A 1 103 ? 43.899 60.546 24.649 1.00 31.28 101 GLU A C 1
ATOM 763 O O . GLU A 1 103 ? 44.356 59.424 24.769 1.00 30.10 101 GLU A O 1
ATOM 769 N N . ASP A 1 104 ? 42.590 60.812 24.709 1.00 25.62 102 ASP A N 1
ATOM 770 C CA . ASP A 1 104 ? 41.599 59.752 24.897 1.00 30.31 102 ASP A CA 1
ATOM 771 C C . ASP A 1 104 ? 41.645 58.665 23.820 1.00 30.31 102 ASP A C 1
ATOM 772 O O . ASP A 1 104 ? 41.459 57.484 24.129 1.00 35.78 102 ASP A O 1
ATOM 777 N N . LEU A 1 105 ? 41.880 59.057 22.567 1.00 28.34 103 LEU A N 1
ATOM 778 C CA . LEU A 1 105 ? 41.932 58.098 21.475 1.00 25.09 103 LEU A CA 1
ATOM 779 C C . LEU A 1 105 ? 43.222 57.303 21.573 1.00 28.02 103 LEU A C 1
ATOM 780 O O . LEU A 1 105 ? 43.245 56.105 21.283 1.00 28.03 103 LEU A O 1
ATOM 785 N N . LEU A 1 106 ? 44.291 57.961 22.004 1.00 25.56 104 LEU A N 1
ATOM 786 C CA . LEU A 1 106 ? 45.574 57.278 22.177 1.00 28.46 104 LEU A CA 1
ATOM 787 C C . LEU A 1 106 ? 45.422 56.147 23.214 1.00 29.46 104 LEU A C 1
ATOM 788 O O . LEU A 1 106 ? 45.976 55.057 23.030 1.00 30.22 104 LEU A O 1
ATOM 793 N N . ALA A 1 107 ? 44.640 56.402 24.266 1.00 27.82 105 ALA A N 1
ATOM 794 C CA . ALA A 1 107 ? 44.299 55.374 25.254 1.00 30.56 105 ALA A CA 1
ATOM 795 C C . ALA A 1 107 ? 43.558 54.187 24.643 1.00 32.07 105 ALA A C 1
ATOM 796 O O . ALA A 1 107 ? 43.909 53.039 24.916 1.00 26.16 105 ALA A O 1
ATOM 798 N N . ILE A 1 108 ? 42.531 54.471 23.835 1.00 28.17 106 ILE A N 1
ATOM 799 C CA . ILE A 1 108 ? 41.782 53.442 23.128 1.00 28.95 106 ILE A CA 1
ATOM 800 C C . ILE A 1 108 ? 42.658 52.625 22.179 1.00 29.34 106 ILE A C 1
ATOM 801 O O . ILE A 1 108 ? 42.588 51.395 22.182 1.00 32.43 106 ILE A O 1
ATOM 806 N N . MET A 1 109 ? 43.494 53.319 21.405 1.00 30.90 107 MET A N 1
ATOM 807 C CA . MET A 1 109 ? 44.467 52.693 20.511 1.00 27.96 107 MET A CA 1
ATOM 808 C C . MET A 1 109 ? 45.394 51.717 21.248 1.00 32.94 107 MET A C 1
ATOM 809 O O . MET A 1 109 ? 45.638 50.596 20.768 1.00 24.93 107 MET A O 1
ATOM 814 N N . ASP A 1 110 ? 45.887 52.150 22.408 1.00 30.15 108 ASP A N 1
ATOM 815 C CA . ASP A 1 110 ? 46.705 51.316 23.292 1.00 33.98 108 ASP A CA 1
ATOM 816 C C . ASP A 1 110 ? 45.979 50.046 23.739 1.00 26.94 108 ASP A C 1
ATOM 817 O O . ASP A 1 110 ? 46.521 48.960 23.629 1.00 31.17 108 ASP A O 1
ATOM 822 N N . VAL A 1 111 ? 44.753 50.198 24.226 1.00 27.03 109 VAL A N 1
ATOM 823 C CA . VAL A 1 111 ? 43.938 49.058 24.638 1.00 26.16 109 VAL A CA 1
ATOM 824 C C . VAL A 1 111 ? 43.696 48.096 23.463 1.00 27.74 109 VAL A C 1
ATOM 825 O O . VAL A 1 111 ? 43.908 46.903 23.612 1.00 27.47 109 VAL A O 1
ATOM 829 N N . ALA A 1 112 ? 43.293 48.620 22.303 1.00 24.36 110 ALA A N 1
ATOM 830 C CA . ALA A 1 112 ? 43.020 47.789 21.109 1.00 26.52 110 ALA A CA 1
ATOM 831 C C . ALA A 1 112 ? 44.242 46.951 20.725 1.00 27.13 110 ALA A C 1
ATOM 832 O O . ALA A 1 112 ? 44.127 45.758 20.427 1.00 28.68 110 ALA A O 1
ATOM 834 N N . LYS A 1 113 ? 45.411 47.570 20.779 1.00 26.95 111 LYS A N 1
ATOM 835 C CA . LYS A 1 113 ? 46.660 46.872 20.504 1.00 29.47 111 LYS A CA 1
ATOM 836 C C . LYS A 1 113 ? 46.938 45.763 21.535 1.00 33.71 111 LYS A C 1
ATOM 837 O O . LYS A 1 113 ? 47.306 44.649 21.168 1.00 34.04 111 LYS A O 1
ATOM 843 N N . ARG A 1 114 ? 46.755 46.081 22.816 1.00 32.57 112 ARG A N 1
ATOM 844 C CA . ARG A 1 114 ? 46.996 45.141 23.912 1.00 30.05 112 ARG A CA 1
ATOM 845 C C . ARG A 1 114 ? 46.078 43.926 23.891 1.00 30.01 112 ARG A C 1
ATOM 846 O O . ARG A 1 114 ? 46.512 42.824 24.207 1.00 30.48 112 ARG A O 1
ATOM 854 N N . VAL A 1 115 ? 44.817 44.114 23.505 1.00 24.59 113 VAL A N 1
ATOM 855 C CA . VAL A 1 115 ? 43.886 42.997 23.472 1.00 26.54 113 VAL A CA 1
ATOM 856 C C . VAL A 1 115 ? 43.786 42.332 22.088 1.00 29.59 113 VAL A C 1
ATOM 857 O O . VAL A 1 115 ? 43.008 41.384 21.915 1.00 30.67 113 VAL A O 1
ATOM 861 N N . ASN A 1 116 ? 44.548 42.853 21.120 1.00 27.81 114 ASN A N 1
ATOM 862 C CA . ASN A 1 116 ? 44.557 42.358 19.736 1.00 30.23 114 ASN A CA 1
ATOM 863 C C . ASN A 1 116 ? 43.154 42.385 19.099 1.00 33.72 114 ASN A C 1
ATOM 864 O O . ASN A 1 116 ? 42.656 41.376 18.596 1.00 33.35 114 ASN A O 1
ATOM 869 N N . LYS A 1 117 ? 42.507 43.544 19.177 1.00 28.57 115 LYS A N 1
ATOM 870 C CA . LYS A 1 117 ? 41.202 43.763 18.533 1.00 25.02 115 LYS A CA 1
ATOM 871 C C . LYS A 1 117 ? 41.255 45.068 17.741 1.00 30.49 115 LYS A C 1
ATOM 872 O O . LYS A 1 117 ? 42.168 45.874 17.924 1.00 27.36 115 LYS A O 1
ATOM 878 N N . HIS A 1 118 ? 40.285 45.276 16.858 1.00 24.40 116 HIS A N 1
ATOM 879 C CA . HIS A 1 118 ? 40.311 46.441 15.980 1.00 27.06 116 HIS A CA 1
ATOM 880 C C . HIS A 1 118 ? 39.353 47.524 16.453 1.00 26.59 116 HIS A C 1
ATOM 881 O O . HIS A 1 118 ? 38.226 47.251 16.902 1.00 28.42 116 HIS A O 1
ATOM 888 N N . PHE A 1 119 ? 39.821 48.760 16.353 1.00 28.24 117 PHE A N 1
ATOM 889 C CA . PHE A 1 119 ? 38.983 49.925 16.593 1.00 25.01 117 PHE A CA 1
ATOM 890 C C . PHE A 1 119 ? 38.993 50.748 15.304 1.00 24.72 117 PHE A C 1
ATOM 891 O O . PHE A 1 119 ? 40.066 51.031 14.769 1.00 24.54 117 PHE A O 1
ATOM 899 N N . MET A 1 120 ? 37.812 51.138 14.830 1.00 20.52 118 MET A N 1
ATOM 900 C CA . MET A 1 120 ? 37.680 51.947 13.602 1.00 24.30 118 MET A CA 1
ATOM 901 C C . MET A 1 120 ? 36.707 53.094 13.793 1.00 27.21 118 MET A C 1
ATOM 902 O O . MET A 1 120 ? 35.623 52.892 14.323 1.00 24.81 118 MET A O 1
ATOM 907 N N . VAL A 1 121 ? 37.095 54.287 13.340 1.00 28.27 119 VAL A N 1
ATOM 908 C CA . VAL A 1 121 ? 36.216 55.463 13.346 1.00 29.94 119 VAL A CA 1
ATOM 909 C C . VAL A 1 121 ? 35.329 55.488 12.109 1.00 25.17 119 VAL A C 1
ATOM 910 O O . VAL A 1 121 ? 35.802 55.274 11.006 1.00 23.87 119 VAL A O 1
ATOM 912 N N . HIS A 1 122 ? 34.055 55.795 12.292 1.00 24.00 120 HIS A N 1
ATOM 913 C CA . HIS A 1 122 ? 33.136 55.880 11.183 1.00 24.79 120 HIS A CA 1
ATOM 914 C C . HIS A 1 122 ? 33.241 57.222 10.471 1.00 28.50 120 HIS A C 1
ATOM 915 O O . HIS A 1 122 ? 32.381 58.088 10.627 1.00 25.74 120 HIS A O 1
ATOM 922 N N . GLN A 1 123 ? 34.302 57.396 9.687 1.00 27.10 121 GLN A N 1
ATOM 923 C CA . GLN A 1 123 ? 34.435 58.602 8.876 1.00 24.40 121 GLN A CA 1
ATOM 924 C C . GLN A 1 123 ? 33.753 58.393 7.525 1.00 22.87 121 GLN A C 1
ATOM 925 O O . GLN A 1 123 ? 34.393 58.320 6.496 1.00 23.75 121 GLN A O 1
ATOM 931 N N . ASN A 1 124 ? 32.415 58.314 7.544 1.00 22.40 122 ASN A N 1
ATOM 932 C CA . ASN A 1 124 ? 31.646 57.959 6.362 1.00 24.60 122 ASN A CA 1
ATOM 933 C C . ASN A 1 124 ? 31.699 59.018 5.256 1.00 26.84 122 ASN A C 1
ATOM 934 O O . ASN A 1 124 ? 31.467 58.709 4.091 1.00 26.45 122 ASN A O 1
ATOM 939 N N . ARG A 1 125 ? 32.023 60.264 5.603 1.00 28.40 123 ARG A N 1
ATOM 940 C CA . ARG A 1 125 ? 31.999 61.334 4.588 1.00 23.97 123 ARG A CA 1
ATOM 941 C C . ARG A 1 125 ? 33.230 61.376 3.686 1.00 25.58 123 ARG A C 1
ATOM 942 O O . ARG A 1 125 ? 33.300 62.178 2.748 1.00 26.72 123 ARG A O 1
ATOM 950 N N . ARG A 1 126 ? 34.188 60.486 3.941 1.00 26.59 124 ARG A N 1
ATOM 951 C CA . ARG A 1 126 ? 35.278 60.252 2.996 1.00 24.24 124 ARG A CA 1
ATOM 952 C C . ARG A 1 126 ? 34.753 59.644 1.695 1.00 27.74 124 ARG A C 1
ATOM 953 O O . ARG A 1 126 ? 35.396 59.750 0.663 1.00 27.36 124 ARG A O 1
ATOM 961 N N . TRP A 1 127 ? 33.566 59.044 1.754 1.00 26.02 125 TRP A N 1
ATOM 962 C CA . TRP A 1 127 ? 32.912 58.458 0.585 1.00 29.47 125 TRP A CA 1
ATOM 963 C C . TRP A 1 127 ? 31.940 59.432 -0.114 1.00 32.42 125 TRP A C 1
ATOM 964 O O . TRP A 1 127 ? 31.311 59.072 -1.107 1.00 29.41 125 TRP A O 1
ATOM 975 N N . ASP A 1 128 ? 31.820 60.653 0.404 1.00 28.43 126 ASP A N 1
ATOM 976 C CA . ASP A 1 128 ? 30.933 61.669 -0.182 1.00 28.97 126 ASP A CA 1
ATOM 977 C C . ASP A 1 128 ? 31.335 61.972 -1.628 1.00 28.55 126 ASP A C 1
ATOM 978 O O . ASP A 1 128 ? 32.514 62.167 -1.923 1.00 23.96 126 ASP A O 1
ATOM 983 N N . GLU A 1 129 ? 30.356 61.967 -2.525 1.00 23.96 127 GLU A N 1
ATOM 984 C CA . GLU A 1 129 ? 30.595 62.133 -3.966 1.00 30.27 127 GLU A CA 1
ATOM 985 C C . GLU A 1 129 ? 31.254 63.477 -4.334 1.00 25.17 127 GLU A C 1
ATOM 986 O O . GLU A 1 129 ? 32.219 63.523 -5.107 1.00 28.85 127 GLU A O 1
ATOM 992 N N . ASP A 1 130 ? 30.757 64.560 -3.738 1.00 26.69 128 ASP A N 1
ATOM 993 C CA . ASP A 1 130 ? 31.370 65.885 -3.907 1.00 25.60 128 ASP A CA 1
ATOM 994 C C . ASP A 1 130 ? 32.852 65.893 -3.514 1.00 23.89 128 ASP A C 1
ATOM 995 O O . ASP A 1 130 ? 33.679 66.465 -4.221 1.00 27.80 128 ASP A O 1
ATOM 1000 N N . PHE A 1 131 ? 33.177 65.247 -2.398 1.00 25.84 129 PHE A N 1
ATOM 1001 C CA . PHE A 1 131 ? 34.564 65.174 -1.942 1.00 20.01 129 PHE A CA 1
ATOM 1002 C C . PHE A 1 131 ? 35.418 64.333 -2.891 1.00 24.43 129 PHE A C 1
ATOM 1003 O O . PHE A 1 131 ? 36.578 64.657 -3.149 1.00 28.11 129 PHE A O 1
ATOM 1011 N N . LEU A 1 132 ? 34.848 63.242 -3.404 1.00 25.98 130 LEU A N 1
ATOM 1012 C CA . LEU A 1 132 ? 35.578 62.369 -4.319 1.00 26.78 130 LEU A CA 1
ATOM 1013 C C . LEU A 1 132 ? 35.844 63.017 -5.690 1.00 29.29 130 LEU A C 1
ATOM 1014 O O . LEU A 1 132 ? 36.868 62.723 -6.327 1.00 27.19 130 LEU A O 1
ATOM 1019 N N . ILE A 1 133 ? 34.957 63.923 -6.105 1.00 26.36 131 ILE A N 1
ATOM 1020 C CA . ILE A 1 133 ? 35.234 64.826 -7.254 1.00 24.14 131 ILE A CA 1
ATOM 1021 C C . ILE A 1 133 ? 36.485 65.681 -7.001 1.00 26.05 131 ILE A C 1
ATOM 1022 O O . ILE A 1 133 ? 37.366 65.745 -7.855 1.00 28.32 131 ILE A O 1
ATOM 1027 N N . ILE A 1 134 ? 36.581 66.297 -5.818 1.00 26.13 132 ILE A N 1
ATOM 1028 C CA . ILE A 1 134 ? 37.772 67.083 -5.452 1.00 23.39 132 ILE A CA 1
ATOM 1029 C C . ILE A 1 134 ? 39.037 66.211 -5.397 1.00 21.47 132 ILE A C 1
ATOM 1030 O O . ILE A 1 134 ? 40.132 66.628 -5.826 1.00 26.13 132 ILE A O 1
ATOM 1035 N N . LYS A 1 135 ? 38.881 65.002 -4.863 1.00 25.86 133 LYS A N 1
ATOM 1036 C CA . LYS A 1 135 ? 39.970 64.032 -4.797 1.00 29.26 133 LYS A CA 1
ATOM 1037 C C . LYS A 1 135 ? 40.420 63.649 -6.201 1.00 26.69 133 LYS A C 1
ATOM 1038 O O . LYS A 1 135 ? 41.608 63.565 -6.471 1.00 26.26 133 LYS A O 1
ATOM 1044 N N . GLU A 1 136 ? 39.465 63.434 -7.099 1.00 26.19 134 GLU A N 1
ATOM 1045 C CA . GLU A 1 136 ? 39.813 63.200 -8.518 1.00 27.55 134 GLU A CA 1
ATOM 1046 C C . GLU A 1 136 ? 40.607 64.374 -9.115 1.00 33.89 134 GLU A C 1
ATOM 1047 O O . GLU A 1 136 ? 41.688 64.169 -9.699 1.00 32.62 134 GLU A O 1
ATOM 1053 N N . MET A 1 137 ? 40.099 65.596 -8.922 1.00 33.37 135 MET A N 1
ATOM 1054 C CA . MET A 1 137 ? 40.780 66.804 -9.411 1.00 26.75 135 MET A CA 1
ATOM 1055 C C . MET A 1 137 ? 42.182 66.933 -8.828 1.00 29.85 135 MET A C 1
ATOM 1056 O O . MET A 1 137 ? 43.124 67.246 -9.547 1.00 29.74 135 MET A O 1
ATOM 1061 N N . PHE A 1 138 ? 42.306 66.664 -7.529 1.00 28.95 136 PHE A N 1
ATOM 1062 C CA . PHE A 1 138 ? 43.562 66.791 -6.791 1.00 28.00 136 PHE A CA 1
ATOM 1063 C C . PHE A 1 138 ? 44.606 65.814 -7.336 1.00 32.98 136 PHE A C 1
ATOM 1064 O O . PHE A 1 138 ? 45.749 66.193 -7.591 1.00 32.60 136 PHE A O 1
ATOM 1072 N N . GLU A 1 139 ? 44.199 64.562 -7.528 1.00 36.01 137 GLU A N 1
ATOM 1073 C CA . GLU A 1 139 ? 45.119 63.490 -7.937 1.00 39.52 137 GLU A CA 1
ATOM 1074 C C . GLU A 1 139 ? 45.467 63.541 -9.423 1.00 36.86 137 GLU A C 1
ATOM 1075 O O . GLU A 1 139 ? 46.612 63.305 -9.813 1.00 39.73 137 GLU A O 1
ATOM 1081 N N . GLN A 1 140 ? 44.478 63.870 -10.245 1.00 35.37 138 GLN A N 1
ATOM 1082 C CA . GLN A 1 140 ? 44.674 63.924 -11.700 1.00 34.89 138 GLN A CA 1
ATOM 1083 C C . GLN A 1 140 ? 45.187 65.261 -12.212 1.00 36.67 138 GLN A C 1
ATOM 1084 O O . GLN A 1 140 ? 45.373 65.437 -13.422 1.00 34.61 138 GLN A O 1
ATOM 1090 N N . LYS A 1 141 ? 45.407 66.191 -11.278 1.00 34.99 139 LYS A N 1
ATOM 1091 C CA . LYS A 1 141 ? 45.851 67.555 -11.570 1.00 33.66 139 LYS A CA 1
ATOM 1092 C C . LYS A 1 141 ? 44.965 68.295 -12.575 1.00 32.25 139 LYS A C 1
ATOM 1093 O O . LYS A 1 141 ? 45.465 68.996 -13.442 1.00 32.16 139 LYS A O 1
ATOM 1099 N N . THR A 1 142 ? 43.648 68.128 -12.440 1.00 27.52 140 THR A N 1
ATOM 1100 C CA . THR A 1 142 ? 42.668 68.719 -13.343 1.00 26.97 140 THR A CA 1
ATOM 1101 C C . THR A 1 142 ? 42.792 70.239 -13.473 1.00 30.52 140 THR A C 1
ATOM 1102 O O . THR A 1 142 ? 42.584 70.801 -14.562 1.00 26.64 140 THR A O 1
ATOM 1106 N N . ILE A 1 143 ? 43.104 70.911 -12.364 1.00 24.35 141 ILE A N 1
ATOM 1107 C CA . ILE A 1 143 ? 43.371 72.343 -12.403 1.00 22.37 141 ILE A CA 1
ATOM 1108 C C . ILE A 1 143 ? 44.838 72.605 -12.068 1.00 24.09 141 ILE A C 1
ATOM 1109 O O . ILE A 1 143 ? 45.180 73.603 -11.441 1.00 24.18 141 ILE A O 1
ATOM 1114 N N . GLY A 1 144 ? 45.700 71.698 -12.510 1.00 29.39 142 GLY A N 1
ATOM 1115 C CA . GLY A 1 144 ? 47.127 71.742 -12.165 1.00 27.25 142 GLY A CA 1
ATOM 1116 C C . GLY A 1 144 ? 47.322 71.283 -10.729 1.00 33.21 142 GLY A C 1
ATOM 1117 O O . GLY A 1 144 ? 46.557 70.453 -10.221 1.00 31.02 142 GLY A O 1
ATOM 1118 N N . GLU A 1 145 ? 48.336 71.838 -10.069 1.00 31.78 143 GLU A N 1
ATOM 1119 C CA . GLU A 1 145 ? 48.594 71.591 -8.652 1.00 33.14 143 GLU A CA 1
ATOM 1120 C C . GLU A 1 145 ? 47.632 72.403 -7.803 1.00 32.16 143 GLU A C 1
ATOM 1121 O O . GLU A 1 145 ? 47.691 73.641 -7.804 1.00 28.20 143 GLU A O 1
ATOM 1127 N N . MET A 1 146 ? 46.737 71.706 -7.102 1.00 30.30 144 MET A N 1
ATOM 1128 C CA . MET A 1 146 ? 45.741 72.343 -6.241 1.00 32.98 144 MET A CA 1
ATOM 1129 C C . MET A 1 146 ? 46.476 72.834 -5.002 1.00 31.72 144 MET A C 1
ATOM 1130 O O . MET A 1 146 ? 47.081 72.030 -4.292 1.00 37.54 144 MET A O 1
ATOM 1135 N N . PHE A 1 147 ? 46.449 74.145 -4.758 1.00 29.82 145 PHE A N 1
ATOM 1136 C CA . PHE A 1 147 ? 47.221 74.731 -3.647 1.00 28.29 145 PHE A CA 1
ATOM 1137 C C . PHE A 1 147 ? 46.352 75.422 -2.601 1.00 26.58 145 PHE A C 1
ATOM 1138 O O . PHE A 1 147 ? 46.839 75.826 -1.554 1.00 20.29 145 PHE A O 1
ATOM 1146 N N . HIS A 1 148 ? 45.055 75.552 -2.867 1.00 21.56 146 HIS A N 1
ATOM 1147 C CA . HIS A 1 148 ? 44.196 76.225 -1.929 1.00 20.30 146 HIS A CA 1
ATOM 1148 C C . HIS A 1 148 ? 42.791 75.642 -2.040 1.00 20.89 146 HIS A C 1
ATOM 1149 O O . HIS A 1 148 ? 42.271 75.545 -3.136 1.00 23.95 146 HIS A O 1
ATOM 1156 N N . LEU A 1 149 ? 42.216 75.221 -0.912 1.00 17.28 147 LEU A N 1
ATOM 1157 C CA . LEU A 1 149 ? 40.875 74.584 -0.912 1.00 23.09 147 LEU A CA 1
ATOM 1158 C C . LEU A 1 149 ? 39.942 75.248 0.061 1.00 22.94 147 LEU A C 1
ATOM 1159 O O . LEU A 1 149 ? 40.305 75.509 1.194 1.00 23.94 147 LEU A O 1
ATOM 1164 N N . GLU A 1 150 ? 38.695 75.484 -0.336 1.00 24.51 148 GLU A N 1
ATOM 1165 C CA . GLU A 1 150 ? 37.776 76.063 0.609 1.00 21.25 148 GLU A CA 1
ATOM 1166 C C . GLU A 1 150 ? 36.584 75.135 0.660 1.00 26.83 148 GLU A C 1
ATOM 1167 O O . GLU A 1 150 ? 35.997 74.845 -0.365 1.00 23.17 148 GLU A O 1
ATOM 1173 N N . SER A 1 151 ? 36.282 74.638 1.857 1.00 21.11 149 SER A N 1
ATOM 1174 C CA . SER A 1 151 ? 35.257 73.627 2.069 1.00 23.13 149 SER A CA 1
ATOM 1175 C C . SER A 1 151 ? 34.264 74.189 3.069 1.00 21.20 149 SER A C 1
ATOM 1176 O O . SER A 1 151 ? 34.635 74.518 4.199 1.00 23.81 149 SER A O 1
ATOM 1179 N N . ARG A 1 152 ? 32.996 74.319 2.671 1.00 23.30 150 ARG A N 1
ATOM 1180 C CA . ARG A 1 152 ? 32.019 75.037 3.481 1.00 24.27 150 ARG A CA 1
ATOM 1181 C C . ARG A 1 152 ? 30.732 74.244 3.585 1.00 26.42 150 ARG A C 1
ATOM 1182 O O . ARG A 1 152 ? 30.230 73.755 2.594 1.00 24.11 150 ARG A O 1
ATOM 1190 N N . VAL A 1 153 ? 30.202 74.119 4.790 1.00 23.82 151 VAL A N 1
ATOM 1191 C CA . VAL A 1 153 ? 28.839 73.620 4.945 1.00 27.71 151 VAL A CA 1
ATOM 1192 C C . VAL A 1 153 ? 28.016 74.706 5.615 1.00 24.08 151 VAL A C 1
ATOM 1193 O O . VAL A 1 153 ? 28.185 74.986 6.801 1.00 28.55 151 VAL A O 1
ATOM 1197 N N . HIS A 1 154 ? 27.111 75.310 4.853 1.00 28.61 152 HIS A N 1
ATOM 1198 C CA . HIS A 1 154 ? 26.293 76.412 5.333 1.00 27.09 152 HIS A CA 1
ATOM 1199 C C . HIS A 1 154 ? 24.831 75.996 5.368 1.00 30.37 152 HIS A C 1
ATOM 1200 O O . HIS A 1 154 ? 24.382 75.207 4.539 1.00 31.34 152 HIS A O 1
ATOM 1207 N N . GLY A 1 155 ? 24.085 76.559 6.304 1.00 31.77 153 GLY A N 1
ATOM 1208 C CA . GLY A 1 155 ? 22.638 76.323 6.368 1.00 26.82 153 GLY A CA 1
ATOM 1209 C C . GLY A 1 155 ? 22.034 77.285 7.354 1.00 31.68 153 GLY A C 1
ATOM 1210 O O . GLY A 1 155 ? 22.757 78.040 7.982 1.00 30.79 153 GLY A O 1
ATOM 1211 N N . ALA A 1 156 ? 20.709 77.294 7.485 1.00 30.86 154 ALA A N 1
ATOM 1212 C CA . ALA A 1 156 ? 20.091 78.136 8.495 1.00 31.08 154 ALA A CA 1
ATOM 1213 C C . ALA A 1 156 ? 19.083 77.356 9.336 1.00 35.63 154 ALA A C 1
ATOM 1214 O O . ALA A 1 156 ? 17.926 77.747 9.461 1.00 39.50 154 ALA A O 1
ATOM 1216 N N . ASN A 1 157 ? 19.540 76.250 9.913 1.00 38.70 155 ASN A N 1
ATOM 1217 C CA . ASN A 1 157 ? 18.691 75.413 10.756 1.00 40.65 155 ASN A CA 1
ATOM 1218 C C . ASN A 1 157 ? 19.142 75.354 12.219 1.00 41.71 155 ASN A C 1
ATOM 1219 O O . ASN A 1 157 ? 18.484 74.724 13.056 1.00 45.25 155 ASN A O 1
ATOM 1224 N N . GLY A 1 158 ? 20.245 76.035 12.534 1.00 39.10 156 GLY A N 1
ATOM 1225 C CA . GLY A 1 158 ? 20.746 76.065 13.904 1.00 35.46 156 GLY A CA 1
ATOM 1226 C C . GLY A 1 158 ? 21.412 74.761 14.306 1.00 35.12 156 GLY A C 1
ATOM 1227 O O . GLY A 1 158 ? 21.847 73.993 13.446 1.00 34.40 156 GLY A O 1
ATOM 1228 N N . ILE A 1 159 ? 21.498 74.522 15.613 1.00 34.18 157 ILE A N 1
ATOM 1229 C CA . ILE A 1 159 ? 22.078 73.295 16.167 1.00 41.79 157 ILE A CA 1
ATOM 1230 C C . ILE A 1 159 ? 20.947 72.300 16.479 1.00 46.06 157 ILE A C 1
ATOM 1231 O O . ILE A 1 159 ? 20.002 72.649 17.198 1.00 48.78 157 ILE A O 1
ATOM 1236 N N . PRO A 1 160 ? 21.036 71.066 15.930 1.00 48.21 158 PRO A N 1
ATOM 1237 C CA . PRO A 1 160 ? 19.939 70.100 16.045 1.00 50.56 158 PRO A CA 1
ATOM 1238 C C . PRO A 1 160 ? 19.899 69.399 17.399 1.00 52.42 158 PRO A C 1
ATOM 1239 O O . PRO A 1 160 ? 20.940 69.212 18.032 1.00 49.02 158 PRO A O 1
ATOM 1243 N N . GLY A 1 161 ? 18.696 69.005 17.818 1.00 54.17 159 GLY A N 1
ATOM 1244 C CA . GLY A 1 161 ? 18.470 68.472 19.161 1.00 53.53 159 GLY A CA 1
ATOM 1245 C C . GLY A 1 161 ? 18.583 69.565 20.215 1.00 53.68 159 GLY A C 1
ATOM 1246 O O . GLY A 1 161 ? 18.283 70.716 19.883 1.00 56.51 159 GLY A O 1
ATOM 1247 N N . ASP A 1 162 ? 18.993 69.314 21.470 1.00 51.49 160 ASP A N 1
ATOM 1248 C CA . ASP A 1 162 ? 19.420 68.070 22.183 1.00 45.44 160 ASP A CA 1
ATOM 1249 C C . ASP A 1 162 ? 20.834 68.203 22.794 1.00 40.81 160 ASP A C 1
ATOM 1250 O O . ASP A 1 162 ? 21.309 69.320 23.008 1.00 38.82 160 ASP A O 1
ATOM 1255 N N . TRP A 1 163 ? 21.484 67.076 23.075 1.00 37.87 161 TRP A N 1
ATOM 1256 C CA . TRP A 1 163 ? 22.804 67.028 23.719 1.00 33.94 161 TRP A CA 1
ATOM 1257 C C . TRP A 1 163 ? 23.921 67.778 22.980 1.00 30.73 161 TRP A C 1
ATOM 1258 O O . TRP A 1 163 ? 24.953 68.108 23.567 1.00 34.86 161 TRP A O 1
ATOM 1269 N N . ARG A 1 164 ? 23.716 68.013 21.685 1.00 32.43 162 ARG A N 1
ATOM 1270 C CA . ARG A 1 164 ? 24.629 68.805 20.858 1.00 32.03 162 ARG A CA 1
ATOM 1271 C C . ARG A 1 164 ? 24.721 70.290 21.232 1.00 34.99 162 ARG A C 1
ATOM 1272 O O . ARG A 1 164 ? 25.620 70.989 20.759 1.00 33.39 162 ARG A O 1
ATOM 1280 N N . HIS A 1 165 ? 23.795 70.772 22.064 1.00 36.61 163 HIS A N 1
ATOM 1281 C CA . HIS A 1 165 ? 23.855 72.150 22.573 1.00 36.38 163 HIS A CA 1
ATOM 1282 C C . HIS A 1 165 ? 24.781 72.315 23.777 1.00 37.16 163 HIS A C 1
ATOM 1283 O O . HIS A 1 165 ? 25.009 73.444 24.228 1.00 39.65 163 HIS A O 1
ATOM 1290 N N . LEU A 1 166 ? 25.308 71.204 24.302 1.00 34.74 164 LEU A N 1
ATOM 1291 C CA . LEU A 1 166 ? 25.989 71.209 25.599 1.00 34.51 164 LEU A CA 1
ATOM 1292 C C . LEU A 1 166 ? 27.455 70.828 25.505 1.00 31.26 164 LEU A C 1
ATOM 1293 O O . LEU A 1 166 ? 27.803 69.861 24.819 1.00 32.89 164 LEU A O 1
ATOM 1298 N N . LYS A 1 167 ? 28.305 71.578 26.208 1.00 29.92 165 LYS A N 1
ATOM 1299 C CA . LYS A 1 167 ? 29.753 71.307 26.252 1.00 34.04 165 LYS A CA 1
ATOM 1300 C C . LYS A 1 167 ? 30.087 69.944 26.851 1.00 37.19 165 LYS A C 1
ATOM 1301 O O . LYS A 1 167 ? 31.081 69.310 26.459 1.00 34.44 165 LYS A O 1
ATOM 1307 N N . ALA A 1 168 ? 29.261 69.515 27.809 1.00 37.47 166 ALA A N 1
ATOM 1308 C CA . ALA A 1 168 ? 29.468 68.272 28.560 1.00 38.30 166 ALA A CA 1
ATOM 1309 C C . ALA A 1 168 ? 29.468 67.055 27.647 1.00 38.59 166 ALA A C 1
ATOM 1310 O O . ALA A 1 168 ? 30.226 66.113 27.867 1.00 39.56 166 ALA A O 1
ATOM 1312 N N . HIS A 1 169 ? 28.621 67.103 26.621 1.00 34.92 167 HIS A N 1
ATOM 1313 C CA . HIS A 1 169 ? 28.423 65.993 25.701 1.00 34.74 167 HIS A CA 1
ATOM 1314 C C . HIS A 1 169 ? 29.160 66.174 24.378 1.00 34.20 167 HIS A C 1
ATOM 1315 O O . HIS A 1 169 ? 28.870 65.469 23.408 1.00 32.76 167 HIS A O 1
ATOM 1322 N N . GLY A 1 170 ? 30.104 67.117 24.344 1.00 34.08 168 GLY A N 1
ATOM 1323 C CA . GLY A 1 170 ? 30.929 67.360 23.153 1.00 32.03 168 GLY A CA 1
ATOM 1324 C C . GLY A 1 170 ? 30.113 67.907 21.996 1.00 31.25 168 GLY A C 1
ATOM 1325 O O . GLY A 1 170 ? 30.249 67.453 20.853 1.00 34.87 168 GLY A O 1
ATOM 1326 N N . GLY A 1 171 ? 29.246 68.863 22.313 1.00 30.76 169 GLY A N 1
ATOM 1327 C CA . GLY A 1 171 ? 28.386 69.515 21.344 1.00 28.34 169 GLY A CA 1
ATOM 1328 C C . GLY A 1 171 ? 29.057 70.599 20.527 1.00 32.53 169 GLY A C 1
ATOM 1329 O O . GLY A 1 171 ? 30.276 70.821 20.628 1.00 25.43 169 GLY A O 1
ATOM 1330 N N . GLY A 1 172 ? 28.261 71.289 19.715 1.00 26.34 170 GLY A N 1
ATOM 1331 C CA . GLY A 1 172 ? 28.806 72.312 18.821 1.00 30.07 170 GLY A CA 1
ATOM 1332 C C . GLY A 1 172 ? 29.208 71.837 17.434 1.00 30.09 170 GLY A C 1
ATOM 1333 O O . GLY A 1 172 ? 29.356 70.638 17.200 1.00 28.10 170 GLY A O 1
ATOM 1334 N N . MET A 1 173 ? 29.413 72.788 16.521 1.00 30.14 171 MET A N 1
ATOM 1335 C CA . MET A 1 173 ? 29.655 72.477 15.111 1.00 25.72 171 MET A CA 1
ATOM 1336 C C . MET A 1 173 ? 31.073 72.026 14.751 1.00 28.88 171 MET A C 1
ATOM 1337 O O . MET A 1 173 ? 31.247 71.285 13.774 1.00 30.28 171 MET A O 1
ATOM 1342 N N . VAL A 1 174 ? 32.080 72.476 15.500 1.00 25.15 172 VAL A N 1
ATOM 1343 C CA . VAL A 1 174 ? 33.447 71.974 15.278 1.00 26.15 172 VAL A CA 1
ATOM 1344 C C . VAL A 1 174 ? 33.442 70.439 15.432 1.00 28.55 172 VAL A C 1
ATOM 1345 O O . VAL A 1 174 ? 33.937 69.701 14.583 1.00 26.18 172 VAL A O 1
ATOM 1349 N N . LEU A 1 175 ? 32.824 69.970 16.508 1.00 31.15 173 LEU A N 1
ATOM 1350 C CA . LEU A 1 175 ? 32.778 68.548 16.822 1.00 30.89 173 LEU A CA 1
ATOM 1351 C C . LEU A 1 175 ? 31.759 67.763 15.979 1.00 34.53 173 LEU A C 1
ATOM 1352 O O . LEU A 1 175 ? 31.862 66.554 15.830 1.00 38.73 173 LEU A O 1
ATOM 1357 N N . ASP A 1 176 ? 30.791 68.464 15.408 1.00 32.34 174 ASP A N 1
ATOM 1358 C CA . ASP A 1 176 ? 29.746 67.818 14.628 1.00 32.22 174 ASP A CA 1
ATOM 1359 C C . ASP A 1 176 ? 30.138 67.743 13.148 1.00 31.29 174 ASP A C 1
ATOM 1360 O O . ASP A 1 176 ? 30.428 66.672 12.634 1.00 40.31 174 ASP A O 1
ATOM 1365 N N . TRP A 1 177 ? 30.155 68.881 12.469 1.00 29.81 175 TRP A N 1
ATOM 1366 C CA . TRP A 1 177 ? 30.481 68.908 11.053 1.00 27.15 175 TRP A CA 1
ATOM 1367 C C . TRP A 1 177 ? 31.973 69.101 10.818 1.00 28.54 175 TRP A C 1
ATOM 1368 O O . TRP A 1 177 ? 32.534 68.589 9.850 1.00 27.89 175 TRP A O 1
ATOM 1379 N N . GLY A 1 178 ? 32.612 69.849 11.701 1.00 26.34 176 GLY A N 1
ATOM 1380 C CA . GLY A 1 178 ? 34.036 70.150 11.549 1.00 27.60 176 GLY A CA 1
ATOM 1381 C C . GLY A 1 178 ? 34.883 68.914 11.407 1.00 26.31 176 GLY A C 1
ATOM 1382 O O . GLY A 1 178 ? 35.756 68.863 10.546 1.00 31.24 176 GLY A O 1
ATOM 1383 N N . VAL A 1 179 ? 34.624 67.904 12.239 1.00 26.53 177 VAL A N 1
ATOM 1384 C CA . VAL A 1 179 ? 35.374 66.657 12.170 1.00 27.10 177 VAL A CA 1
ATOM 1385 C C . VAL A 1 179 ? 35.271 66.000 10.782 1.00 23.77 177 VAL A C 1
ATOM 1386 O O . VAL A 1 179 ? 36.268 65.543 10.270 1.00 24.61 177 VAL A O 1
ATOM 1390 N N . HIS A 1 180 ? 34.089 65.988 10.164 1.00 20.27 178 HIS A N 1
ATOM 1391 C CA . HIS A 1 180 ? 33.959 65.479 8.783 1.00 21.28 178 HIS A CA 1
ATOM 1392 C C . HIS A 1 180 ? 34.816 66.255 7.791 1.00 24.03 178 HIS A C 1
ATOM 1393 O O . HIS A 1 180 ? 35.513 65.659 6.965 1.00 26.76 178 HIS A O 1
ATOM 1400 N N . LEU A 1 181 ? 34.757 67.585 7.866 1.00 22.39 179 LEU A N 1
ATOM 1401 C CA . LEU A 1 181 ? 35.424 68.418 6.861 1.00 21.06 179 LEU A CA 1
ATOM 1402 C C . LEU A 1 181 ? 36.923 68.402 7.051 1.00 21.30 179 LEU A C 1
ATOM 1403 O O . LEU A 1 181 ? 37.681 68.413 6.080 1.00 23.08 179 LEU A O 1
ATOM 1408 N N . LEU A 1 182 ? 37.353 68.357 8.305 1.00 24.78 180 LEU A N 1
ATOM 1409 C CA . LEU A 1 182 ? 38.789 68.365 8.604 1.00 24.79 180 LEU A CA 1
ATOM 1410 C C . LEU A 1 182 ? 39.420 67.016 8.285 1.00 24.07 180 LEU A C 1
ATOM 1411 O O . LEU A 1 182 ? 40.614 66.925 7.909 1.00 28.37 180 LEU A O 1
ATOM 1416 N N . ASP A 1 183 ? 38.626 65.967 8.484 1.00 23.04 181 ASP A N 1
ATOM 1417 C CA . ASP A 1 183 ? 39.050 64.602 8.161 1.00 25.89 181 ASP A CA 1
ATOM 1418 C C . ASP A 1 183 ? 39.212 64.403 6.650 1.00 24.09 181 ASP A C 1
ATOM 1419 O O . ASP A 1 183 ? 40.234 63.859 6.204 1.00 26.17 181 ASP A O 1
ATOM 1424 N N . GLN A 1 184 ? 38.225 64.868 5.878 1.00 27.37 182 GLN A N 1
ATOM 1425 C CA . GLN A 1 184 ? 38.349 64.976 4.406 1.00 22.61 182 GLN A CA 1
ATOM 1426 C C . GLN A 1 184 ? 39.650 65.652 4.005 1.00 21.61 182 GLN A C 1
ATOM 1427 O O . GLN A 1 184 ? 40.423 65.119 3.209 1.00 24.12 182 GLN A O 1
ATOM 1433 N N . LEU A 1 185 ? 39.911 66.810 4.594 1.00 19.12 183 LEU A N 1
ATOM 1434 C CA . LEU A 1 185 ? 41.087 67.608 4.215 1.00 22.45 183 LEU A CA 1
ATOM 1435 C C . LEU A 1 185 ? 42.405 66.913 4.514 1.00 22.24 183 LEU A C 1
ATOM 1436 O O . LEU A 1 185 ? 43.351 66.935 3.698 1.00 26.12 183 LEU A O 1
ATOM 1441 N N . LEU A 1 186 ? 42.487 66.327 5.701 1.00 25.46 184 LEU A N 1
ATOM 1442 C CA . LEU A 1 186 ? 43.727 65.674 6.146 1.00 23.70 184 LEU A CA 1
ATOM 1443 C C . LEU A 1 186 ? 43.937 64.318 5.453 1.00 26.38 184 LEU A C 1
ATOM 1444 O O . LEU A 1 186 ? 45.074 63.861 5.239 1.00 27.66 184 LEU A O 1
ATOM 1449 N N . PHE A 1 187 ? 42.827 63.678 5.107 1.00 22.04 185 PHE A N 1
ATOM 1450 C CA . PHE A 1 187 ? 42.849 62.494 4.246 1.00 25.58 185 PHE A CA 1
ATOM 1451 C C . PHE A 1 187 ? 43.369 62.841 2.836 1.00 33.13 185 PHE A C 1
ATOM 1452 O O . PHE A 1 187 ? 44.148 62.077 2.259 1.00 31.81 185 PHE A O 1
ATOM 1460 N N . LEU A 1 188 ? 42.955 63.989 2.292 1.00 30.71 186 LEU A N 1
ATOM 1461 C CA . LEU A 1 188 ? 43.380 64.404 0.947 1.00 28.40 186 LEU A CA 1
ATOM 1462 C C . LEU A 1 188 ? 44.849 64.838 0.869 1.00 31.85 186 LEU A C 1
ATOM 1463 O O . LEU A 1 188 ? 45.593 64.386 -0.003 1.00 28.72 186 LEU A O 1
ATOM 1468 N N . VAL A 1 189 ? 45.251 65.718 1.785 1.00 25.64 187 VAL A N 1
ATOM 1469 C CA . VAL A 1 189 ? 46.559 66.369 1.720 1.00 31.50 187 VAL A CA 1
ATOM 1470 C C . VAL A 1 189 ? 47.587 65.497 2.428 1.00 31.00 187 VAL A C 1
ATOM 1471 O O . VAL A 1 189 ? 47.373 65.092 3.565 1.00 34.32 187 VAL A O 1
ATOM 1475 N N . ASP A 1 190 ? 48.687 65.189 1.752 1.00 37.33 188 ASP A N 1
ATOM 1476 C CA . ASP A 1 190 ? 49.750 64.376 2.343 1.00 38.09 188 ASP A CA 1
ATOM 1477 C C . ASP A 1 190 ? 50.847 65.296 2.843 1.00 40.81 188 ASP A C 1
ATOM 1478 O O . ASP A 1 190 ? 51.950 65.365 2.274 1.00 38.23 188 ASP A O 1
ATOM 1483 N N . SER A 1 191 ? 50.523 66.009 3.920 1.00 37.51 189 SER A N 1
ATOM 1484 C CA . SER A 1 191 ? 51.408 67.002 4.513 1.00 35.58 189 SER A CA 1
ATOM 1485 C C . SER A 1 191 ? 50.942 67.307 5.932 1.00 35.57 189 SER A C 1
ATOM 1486 O O . SER A 1 191 ? 49.748 67.241 6.240 1.00 34.86 189 SER A O 1
ATOM 1489 N N . ASN A 1 192 ? 51.899 67.633 6.792 1.00 35.25 190 ASN A N 1
ATOM 1490 C CA . ASN A 1 192 ? 51.614 67.994 8.171 1.00 37.73 190 ASN A CA 1
ATOM 1491 C C . ASN A 1 192 ? 51.074 69.410 8.244 1.00 32.75 190 ASN A C 1
ATOM 1492 O O . ASN A 1 192 ? 51.484 70.265 7.466 1.00 29.47 190 ASN A O 1
ATOM 1497 N N . VAL A 1 193 ? 50.157 69.650 9.180 1.00 35.99 191 VAL A N 1
ATOM 1498 C CA . VAL A 1 193 ? 49.661 70.999 9.450 1.00 33.62 191 VAL A CA 1
ATOM 1499 C C . VAL A 1 193 ? 50.778 71.827 10.086 1.00 33.43 191 VAL A C 1
ATOM 1500 O O . VAL A 1 193 ? 51.405 71.385 11.044 1.00 38.76 191 VAL A O 1
ATOM 1504 N N . LYS A 1 194 ? 51.030 73.004 9.514 1.00 30.96 192 LYS A N 1
ATOM 1505 C CA . LYS A 1 194 ? 52.001 73.962 10.018 1.00 32.02 192 LYS A CA 1
ATOM 1506 C C . LYS A 1 194 ? 51.343 74.966 10.966 1.00 32.86 192 LYS A C 1
ATOM 1507 O O . LYS A 1 194 ? 51.883 75.255 12.033 1.00 30.57 192 LYS A O 1
ATOM 1513 N N . SER A 1 195 ? 50.179 75.499 10.588 1.00 30.71 193 SER A N 1
ATOM 1514 C CA . SER A 1 195 ? 49.522 76.501 11.425 1.00 26.40 193 SER A CA 1
ATOM 1515 C C . SER A 1 195 ? 48.009 76.510 11.269 1.00 29.19 193 SER A C 1
ATOM 1516 O O . SER A 1 195 ? 47.482 76.058 10.254 1.00 22.16 193 SER A O 1
ATOM 1519 N N . VAL A 1 196 ? 47.323 77.030 12.287 1.00 24.34 194 VAL A N 1
ATOM 1520 C CA . VAL A 1 196 ? 45.848 77.104 12.322 1.00 22.35 194 VAL A CA 1
ATOM 1521 C C . VAL A 1 196 ? 45.441 78.398 13.011 1.00 27.96 194 VAL A C 1
ATOM 1522 O O . VAL A 1 196 ? 45.931 78.693 14.106 1.00 24.95 194 VAL A O 1
ATOM 1526 N N . SER A 1 197 ? 44.528 79.156 12.404 1.00 25.35 195 SER A N 1
ATOM 1527 C CA . SER A 1 197 ? 43.871 80.241 13.112 1.00 19.35 195 SER A CA 1
ATOM 1528 C C . SER A 1 197 ? 42.394 79.892 12.987 1.00 21.50 195 SER A C 1
ATOM 1529 O O . SER A 1 197 ? 42.016 79.195 12.064 1.00 21.91 195 SER A O 1
ATOM 1532 N N . ALA A 1 198 ? 41.588 80.344 13.921 1.00 19.74 196 ALA A N 1
ATOM 1533 C CA . ALA A 1 198 ? 40.152 80.006 13.907 1.00 20.69 196 ALA A CA 1
ATOM 1534 C C . ALA A 1 198 ? 39.372 81.013 14.680 1.00 25.47 196 ALA A C 1
ATOM 1535 O O . ALA A 1 198 ? 39.904 81.699 15.554 1.00 26.51 196 ALA A O 1
ATOM 1537 N N . ASN A 1 199 ? 38.094 81.104 14.342 1.00 24.00 197 ASN A N 1
ATOM 1538 C CA A ASN A 1 199 ? 37.163 81.914 15.104 0.50 26.76 197 ASN A CA 1
ATOM 1539 C CA B ASN A 1 199 ? 37.149 81.959 15.033 0.50 25.54 197 ASN A CA 1
ATOM 1540 C C . ASN A 1 199 ? 35.868 81.141 15.135 1.00 28.81 197 ASN A C 1
ATOM 1541 O O . ASN A 1 199 ? 35.499 80.491 14.163 1.00 26.51 197 ASN A O 1
ATOM 1550 N N . LEU A 1 200 ? 35.221 81.150 16.294 1.00 25.30 198 LEU A N 1
ATOM 1551 C CA . LEU A 1 200 ? 33.982 80.404 16.480 1.00 23.11 198 LEU A CA 1
ATOM 1552 C C . LEU A 1 200 ? 32.791 81.345 16.464 1.00 26.47 198 LEU A C 1
ATOM 1553 O O . LEU A 1 200 ? 32.897 82.510 16.844 1.00 28.86 198 LEU A O 1
ATOM 1558 N N . SER A 1 201 ? 31.644 80.832 16.053 1.00 25.55 199 SER A N 1
ATOM 1559 C CA . SER A 1 201 ? 30.425 81.620 16.101 1.00 25.86 199 SER A CA 1
ATOM 1560 C C . SER A 1 201 ? 29.580 81.243 17.310 1.00 32.50 199 SER A C 1
ATOM 1561 O O . SER A 1 201 ? 29.331 80.067 17.548 1.00 31.49 199 SER A O 1
ATOM 1564 N N . PHE A 1 202 ? 29.143 82.250 18.065 1.00 31.08 200 PHE A N 1
ATOM 1565 C CA . PHE A 1 202 ? 28.201 82.053 19.157 1.00 32.79 200 PHE A CA 1
ATOM 1566 C C . PHE A 1 202 ? 27.020 82.981 18.966 1.00 33.30 200 PHE A C 1
ATOM 1567 O O . PHE A 1 202 ? 26.493 83.545 19.930 1.00 40.76 200 PHE A O 1
ATOM 1575 N N . ALA A 1 203 ? 26.600 83.119 17.712 1.00 31.74 201 ALA A N 1
ATOM 1576 C CA . ALA A 1 203 ? 25.545 84.041 17.322 1.00 33.70 201 ALA A CA 1
ATOM 1577 C C . ALA A 1 203 ? 24.171 83.570 17.793 1.00 36.69 201 ALA A C 1
ATOM 1578 O O . ALA A 1 203 ? 23.239 84.372 17.917 1.00 41.59 201 ALA A O 1
ATOM 1580 N N . LEU A 1 204 ? 24.043 82.273 18.051 1.00 38.42 202 LEU A N 1
ATOM 1581 C CA . LEU A 1 204 ? 22.793 81.736 18.580 1.00 38.71 202 LEU A CA 1
ATOM 1582 C C . LEU A 1 204 ? 22.695 81.853 20.103 1.00 41.08 202 LEU A C 1
ATOM 1583 O O . LEU A 1 204 ? 21.608 81.724 20.674 1.00 43.60 202 LEU A O 1
ATOM 1588 N N . GLY A 1 205 ? 23.828 82.102 20.750 1.00 40.28 203 GLY A N 1
ATOM 1589 C CA . GLY A 1 205 ? 23.858 82.327 22.194 1.00 43.88 203 GLY A CA 1
ATOM 1590 C C . GLY A 1 205 ? 23.978 81.078 23.048 1.00 45.99 203 GLY A C 1
ATOM 1591 O O . GLY A 1 205 ? 23.769 81.139 24.259 1.00 44.07 203 GLY A O 1
ATOM 1592 N N . ASP A 1 206 ? 24.330 79.953 22.424 1.00 44.99 204 ASP A N 1
ATOM 1593 C CA . ASP A 1 206 ? 24.545 78.695 23.140 1.00 44.24 204 ASP A CA 1
ATOM 1594 C C . ASP A 1 206 ? 25.907 78.660 23.804 1.00 40.81 204 ASP A C 1
ATOM 1595 O O . ASP A 1 206 ? 26.772 79.493 23.511 1.00 41.32 204 ASP A O 1
ATOM 1600 N N . GLU A 1 207 ? 26.105 77.688 24.695 1.00 37.24 205 GLU A N 1
ATOM 1601 C CA . GLU A 1 207 ? 27.404 77.511 25.366 1.00 39.93 205 GLU A CA 1
ATOM 1602 C C . GLU A 1 207 ? 28.436 76.854 24.446 1.00 33.43 205 GLU A C 1
ATOM 1603 O O . GLU A 1 207 ? 29.650 76.905 24.707 1.00 38.50 205 GLU A O 1
ATOM 1609 N N . VAL A 1 208 ? 27.944 76.256 23.363 1.00 33.78 206 VAL A N 1
ATOM 1610 C CA . VAL A 1 208 ? 28.789 75.686 22.306 1.00 32.32 206 VAL A CA 1
ATOM 1611 C C . VAL A 1 208 ? 28.682 76.492 21.009 1.00 32.64 206 VAL A C 1
ATOM 1612 O O . VAL A 1 208 ? 27.713 77.221 20.795 1.00 33.21 206 VAL A O 1
ATOM 1616 N N . ASP A 1 209 ? 29.694 76.341 20.158 1.00 30.73 207 ASP A N 1
ATOM 1617 C CA . ASP A 1 209 ? 29.767 77.034 18.872 1.00 32.56 207 ASP A CA 1
ATOM 1618 C C . ASP A 1 209 ? 28.687 76.581 17.894 1.00 29.98 207 ASP A C 1
ATOM 1619 O O . ASP A 1 209 ? 28.399 75.388 17.787 1.00 34.37 207 ASP A O 1
ATOM 1624 N N . ASP A 1 210 ? 28.084 77.535 17.188 1.00 28.45 208 ASP A N 1
ATOM 1625 C CA . ASP A 1 210 ? 27.066 77.207 16.190 1.00 32.63 208 ASP A CA 1
ATOM 1626 C C . ASP A 1 210 ? 27.682 77.274 14.794 1.00 30.09 208 ASP A C 1
ATOM 1627 O O . ASP A 1 210 ? 27.011 77.120 13.769 1.00 24.85 208 ASP A O 1
ATOM 1632 N N . GLY A 1 211 ? 28.984 77.530 14.760 1.00 27.58 209 GLY A N 1
ATOM 1633 C CA . GLY A 1 211 ? 29.680 77.574 13.511 1.00 23.44 209 GLY A CA 1
ATOM 1634 C C . GLY A 1 211 ? 31.115 77.971 13.774 1.00 27.54 209 GLY A C 1
ATOM 1635 O O . GLY A 1 211 ? 31.457 78.382 14.870 1.00 26.16 209 GLY A O 1
ATOM 1636 N N . PHE A 1 212 ? 31.932 77.891 12.742 1.00 22.18 210 PHE A N 1
ATOM 1637 C CA . PHE A 1 212 ? 33.335 78.295 12.847 1.00 23.59 210 PHE A CA 1
ATOM 1638 C C . PHE A 1 212 ? 33.921 78.573 11.485 1.00 26.41 210 PHE A C 1
ATOM 1639 O O . PHE A 1 212 ? 33.315 78.251 10.457 1.00 27.95 210 PHE A O 1
ATOM 1647 N N . VAL A 1 213 ? 35.128 79.136 11.488 1.00 23.64 211 VAL A N 1
ATOM 1648 C CA . VAL A 1 213 ? 35.923 79.192 10.292 1.00 18.85 211 VAL A CA 1
ATOM 1649 C C . VAL A 1 213 ? 37.348 78.966 10.771 1.00 22.00 211 VAL A C 1
ATOM 1650 O O . VAL A 1 213 ? 37.695 79.371 11.873 1.00 18.52 211 VAL A O 1
ATOM 1654 N N . THR A 1 214 ? 38.140 78.280 9.971 1.00 25.36 212 THR A N 1
ATOM 1655 C CA . THR A 1 214 ? 39.541 78.088 10.277 1.00 22.78 212 THR A CA 1
ATOM 1656 C C . THR A 1 214 ? 40.394 78.242 9.020 1.00 25.44 212 THR A C 1
ATOM 1657 O O . THR A 1 214 ? 39.958 77.893 7.936 1.00 24.90 212 THR A O 1
ATOM 1661 N N . PHE A 1 215 ? 41.613 78.769 9.157 1.00 23.21 213 PHE A N 1
ATOM 1662 C CA . PHE A 1 215 ? 42.493 78.877 8.017 1.00 23.39 213 PHE A CA 1
ATOM 1663 C C . PHE A 1 215 ? 43.709 78.057 8.382 1.00 29.64 213 PHE A C 1
ATOM 1664 O O . PHE A 1 215 ? 44.371 78.323 9.394 1.00 20.90 213 PHE A O 1
ATOM 1672 N N . ILE A 1 216 ? 43.965 77.038 7.571 1.00 27.13 214 ILE A N 1
ATOM 1673 C CA . ILE A 1 216 ? 44.992 76.054 7.843 1.00 25.31 214 ILE A CA 1
ATOM 1674 C C . ILE A 1 216 ? 46.100 76.179 6.813 1.00 27.72 214 ILE A C 1
ATOM 1675 O O . ILE A 1 216 ? 45.829 76.327 5.627 1.00 27.83 214 ILE A O 1
ATOM 1680 N N . THR A 1 217 ? 47.349 76.124 7.260 1.00 26.41 215 THR A N 1
ATOM 1681 C CA . THR A 1 217 ? 48.466 76.072 6.335 1.00 25.18 215 THR A CA 1
ATOM 1682 C C . THR A 1 217 ? 49.246 74.772 6.583 1.00 29.33 215 THR A C 1
ATOM 1683 O O . THR A 1 217 ? 49.459 74.388 7.739 1.00 25.94 215 THR A O 1
ATOM 1687 N N . PHE A 1 218 ? 49.659 74.103 5.502 1.00 26.11 216 PHE A N 1
ATOM 1688 C CA . PHE A 1 218 ? 50.413 72.845 5.579 1.00 22.60 216 PHE A CA 1
ATOM 1689 C C . PHE A 1 218 ? 51.879 73.131 5.365 1.00 24.99 216 PHE A C 1
ATOM 1690 O O . PHE A 1 218 ? 52.207 74.177 4.855 1.00 25.68 216 PHE A O 1
ATOM 1698 N N . GLU A 1 219 ? 52.742 72.184 5.730 1.00 29.24 217 GLU A N 1
ATOM 1699 C CA . GLU A 1 219 ? 54.199 72.347 5.563 1.00 30.96 217 GLU A CA 1
ATOM 1700 C C . GLU A 1 219 ? 54.618 72.505 4.098 1.00 32.75 217 GLU A C 1
ATOM 1701 O O . GLU A 1 219 ? 55.639 73.135 3.803 1.00 38.94 217 GLU A O 1
ATOM 1707 N N . ASN A 1 220 ? 53.833 71.931 3.183 1.00 35.21 218 ASN A N 1
ATOM 1708 C CA . ASN A 1 220 ? 54.089 72.061 1.745 1.00 33.80 218 ASN A CA 1
ATOM 1709 C C . ASN A 1 220 ? 53.497 73.318 1.071 1.00 35.54 218 ASN A C 1
ATOM 1710 O O . ASN A 1 220 ? 53.538 73.448 -0.151 1.00 36.71 218 ASN A O 1
ATOM 1715 N N . GLY A 1 221 ? 52.932 74.222 1.863 1.00 31.97 219 GLY A N 1
ATOM 1716 C CA . GLY A 1 221 ? 52.494 75.511 1.338 1.00 26.12 219 GLY A CA 1
ATOM 1717 C C . GLY A 1 221 ? 51.013 75.543 1.000 1.00 27.53 219 GLY A C 1
ATOM 1718 O O . GLY A 1 221 ? 50.479 76.607 0.709 1.00 26.60 219 GLY A O 1
ATOM 1719 N N . ILE A 1 222 ? 50.364 74.386 1.020 1.00 27.01 220 ILE A N 1
ATOM 1720 C CA . ILE A 1 222 ? 48.915 74.307 0.733 1.00 24.27 220 ILE A CA 1
ATOM 1721 C C . ILE A 1 222 ? 48.130 75.015 1.818 1.00 26.75 220 ILE A C 1
ATOM 1722 O O . ILE A 1 222 ? 48.463 74.919 3.005 1.00 24.24 220 ILE A O 1
ATOM 1727 N N . THR A 1 223 ? 47.082 75.740 1.422 1.00 26.78 221 THR A N 1
ATOM 1728 C CA . THR A 1 223 ? 46.287 76.448 2.392 1.00 21.98 221 THR A CA 1
ATOM 1729 C C . THR A 1 223 ? 44.830 75.989 2.256 1.00 23.83 221 THR A C 1
ATOM 1730 O O . THR A 1 223 ? 44.418 75.460 1.221 1.00 22.45 221 THR A O 1
ATOM 1734 N N . ALA A 1 224 ? 44.077 76.123 3.324 1.00 20.74 222 ALA A N 1
ATOM 1735 C CA . ALA A 1 224 ? 42.672 75.712 3.285 1.00 15.66 222 ALA A CA 1
ATOM 1736 C C . ALA A 1 224 ? 41.890 76.561 4.209 1.00 24.07 222 ALA A C 1
ATOM 1737 O O . ALA A 1 224 ? 42.395 76.993 5.228 1.00 23.14 222 ALA A O 1
ATOM 1739 N N . GLN A 1 225 ? 40.631 76.789 3.853 1.00 21.97 223 GLN A N 1
ATOM 1740 C CA . GLN A 1 225 ? 39.725 77.454 4.743 1.00 23.60 223 GLN A CA 1
ATOM 1741 C C . GLN A 1 225 ? 38.557 76.507 4.879 1.00 20.76 223 GLN A C 1
ATOM 1742 O O . GLN A 1 225 ? 38.017 76.083 3.864 1.00 22.99 223 GLN A O 1
ATOM 1748 N N . ILE A 1 226 ? 38.210 76.160 6.121 1.00 22.54 224 ILE A N 1
ATOM 1749 C CA . ILE A 1 226 ? 37.103 75.235 6.419 1.00 21.51 224 ILE A CA 1
ATOM 1750 C C . ILE A 1 226 ? 36.068 76.002 7.197 1.00 21.41 224 ILE A C 1
ATOM 1751 O O . ILE A 1 226 ? 36.378 76.740 8.133 1.00 20.52 224 ILE A O 1
ATOM 1756 N N . GLU A 1 227 ? 34.805 75.829 6.854 1.00 20.81 225 GLU A N 1
ATOM 1757 C CA . GLU A 1 227 ? 33.843 76.680 7.501 1.00 21.15 225 GLU A CA 1
ATOM 1758 C C . GLU A 1 227 ? 32.585 75.860 7.656 1.00 26.64 225 GLU A C 1
ATOM 1759 O O . GLU A 1 227 ? 32.283 75.037 6.800 1.00 21.93 225 GLU A O 1
ATOM 1765 N N . VAL A 1 228 ? 31.907 76.039 8.781 1.00 22.81 226 VAL A N 1
ATOM 1766 C CA . VAL A 1 228 ? 30.557 75.519 8.977 1.00 23.90 226 VAL A CA 1
ATOM 1767 C C . VAL A 1 228 ? 29.771 76.685 9.490 1.00 25.38 226 VAL A C 1
ATOM 1768 O O . VAL A 1 228 ? 30.263 77.453 10.315 1.00 25.92 226 VAL A O 1
ATOM 1772 N N . GLY A 1 229 ? 28.539 76.832 9.019 1.00 26.92 227 GLY A N 1
ATOM 1773 C CA . GLY A 1 229 ? 27.688 77.859 9.562 1.00 25.65 227 GLY A CA 1
ATOM 1774 C C . GLY A 1 229 ? 26.279 77.305 9.617 1.00 28.04 227 GLY A C 1
ATOM 1775 O O . GLY A 1 229 ? 25.882 76.538 8.737 1.00 26.02 227 GLY A O 1
ATOM 1776 N N . THR A 1 230 ? 25.546 77.684 10.659 1.00 29.08 228 THR A N 1
ATOM 1777 C CA . THR A 1 230 ? 24.157 77.243 10.853 1.00 27.90 228 THR A CA 1
ATOM 1778 C C . THR A 1 230 ? 23.215 78.434 10.935 1.00 32.20 228 THR A C 1
ATOM 1779 O O . THR A 1 230 ? 22.046 78.297 11.319 1.00 32.67 228 THR A O 1
ATOM 1783 N N . THR A 1 231 ? 23.719 79.602 10.536 1.00 29.74 229 THR A N 1
ATOM 1784 C CA . THR A 1 231 ? 22.964 80.866 10.606 1.00 31.88 229 THR A CA 1
ATOM 1785 C C . THR A 1 231 ? 23.021 81.597 9.258 1.00 30.70 229 THR A C 1
ATOM 1786 O O . THR A 1 231 ? 22.941 82.828 9.191 1.00 33.80 229 THR A O 1
ATOM 1790 N N . ASN A 1 232 ? 23.191 80.824 8.187 1.00 25.26 230 ASN A N 1
ATOM 1791 C CA . ASN A 1 232 ? 23.423 81.367 6.861 1.00 24.24 230 ASN A CA 1
ATOM 1792 C C . ASN A 1 232 ? 22.205 81.144 5.989 1.00 28.95 230 ASN A C 1
ATOM 1793 O O . ASN A 1 232 ? 22.003 80.050 5.464 1.00 32.24 230 ASN A O 1
ATOM 1798 N N . PHE A 1 233 ? 21.414 82.197 5.820 1.00 26.84 231 PHE A N 1
ATOM 1799 C CA . PHE A 1 233 ? 20.175 82.133 5.042 1.00 31.86 231 PHE A CA 1
ATOM 1800 C C . PHE A 1 233 ? 20.459 82.103 3.542 1.00 31.25 231 PHE A C 1
ATOM 1801 O O . PHE A 1 233 ? 19.587 81.793 2.731 1.00 28.09 231 PHE A O 1
ATOM 1809 N N . ILE A 1 234 ? 21.709 82.403 3.189 1.00 29.28 232 ILE A N 1
ATOM 1810 C CA . ILE A 1 234 ? 22.219 82.235 1.849 1.00 28.51 232 ILE A CA 1
ATOM 1811 C C . ILE A 1 234 ? 23.511 81.437 2.002 1.00 30.37 232 ILE A C 1
ATOM 1812 O O . ILE A 1 234 ? 24.313 81.740 2.881 1.00 25.33 232 ILE A O 1
ATOM 1817 N N . LYS A 1 235 ? 23.669 80.395 1.185 1.00 29.09 233 LYS A N 1
ATOM 1818 C CA A LYS A 1 235 ? 24.813 79.502 1.284 0.50 31.73 233 LYS A CA 1
ATOM 1819 C CA B LYS A 1 235 ? 24.811 79.490 1.271 0.50 32.40 233 LYS A CA 1
ATOM 1820 C C . LYS A 1 235 ? 25.887 79.893 0.276 1.00 31.37 233 LYS A C 1
ATOM 1821 O O . LYS A 1 235 ? 25.581 80.238 -0.860 1.00 31.98 233 LYS A O 1
ATOM 1832 N N . LEU A 1 236 ? 27.146 79.846 0.704 1.00 31.97 234 LEU A N 1
ATOM 1833 C CA . LEU A 1 236 ? 28.274 79.950 -0.206 1.00 26.85 234 LEU A CA 1
ATOM 1834 C C . LEU A 1 236 ? 28.533 78.540 -0.765 1.00 27.85 234 LEU A C 1
ATOM 1835 O O . LEU A 1 236 ? 27.974 77.587 -0.236 1.00 27.43 234 LEU A O 1
ATOM 1840 N N . PRO A 1 237 ? 29.343 78.391 -1.847 1.00 28.10 235 PRO A N 1
ATOM 1841 C CA . PRO A 1 237 ? 29.554 77.031 -2.387 1.00 27.48 235 PRO A CA 1
ATOM 1842 C C . PRO A 1 237 ? 30.124 75.999 -1.415 1.00 29.50 235 PRO A C 1
ATOM 1843 O O . PRO A 1 237 ? 30.908 76.344 -0.512 1.00 29.34 235 PRO A O 1
ATOM 1847 N N . ARG A 1 238 ? 29.753 74.739 -1.642 1.00 23.19 236 ARG A N 1
ATOM 1848 C CA . ARG A 1 238 ? 30.293 73.612 -0.893 1.00 22.87 236 ARG A CA 1
ATOM 1849 C C . ARG A 1 238 ? 31.817 73.542 -1.064 1.00 24.46 236 ARG A C 1
ATOM 1850 O O . ARG A 1 238 ? 32.532 73.381 -0.081 1.00 24.24 236 ARG A O 1
ATOM 1858 N N . TRP A 1 239 ? 32.302 73.691 -2.296 1.00 23.30 237 TRP A N 1
ATOM 1859 C CA . TRP A 1 239 ? 33.762 73.621 -2.577 1.00 22.85 237 TRP A CA 1
ATOM 1860 C C . TRP A 1 239 ? 34.180 74.780 -3.472 1.00 26.00 237 TRP A C 1
ATOM 1861 O O . TRP A 1 239 ? 33.452 75.151 -4.387 1.00 25.35 237 TRP A O 1
ATOM 1872 N N . TYR A 1 240 ? 35.343 75.365 -3.200 1.00 23.70 238 TYR A N 1
ATOM 1873 C CA . TYR A 1 240 ? 35.919 76.359 -4.083 1.00 21.88 238 TYR A CA 1
ATOM 1874 C C . TYR A 1 240 ? 37.407 76.092 -4.005 1.00 21.11 238 TYR A C 1
ATOM 1875 O O . TYR A 1 240 ? 38.006 76.209 -2.940 1.00 20.93 238 TYR A O 1
ATOM 1884 N N . VAL A 1 241 ? 37.987 75.684 -5.122 1.00 23.07 239 VAL A N 1
ATOM 1885 C CA . VAL A 1 241 ? 39.374 75.194 -5.102 1.00 19.67 239 VAL A CA 1
ATOM 1886 C C . VAL A 1 241 ? 40.224 75.882 -6.155 1.00 23.88 239 VAL A C 1
ATOM 1887 O O . VAL A 1 241 ? 39.753 76.174 -7.231 1.00 26.18 239 VAL A O 1
ATOM 1891 N N . LYS A 1 242 ? 41.499 76.117 -5.847 1.00 22.24 240 LYS A N 1
ATOM 1892 C CA . LYS A 1 242 ? 42.357 76.876 -6.730 1.00 25.97 240 LYS A CA 1
ATOM 1893 C C . LYS A 1 242 ? 43.619 76.094 -6.983 1.00 27.10 240 LYS A C 1
ATOM 1894 O O . LYS A 1 242 ? 44.177 75.512 -6.058 1.00 21.12 240 LYS A O 1
ATOM 1900 N N . GLY A 1 243 ? 44.061 76.095 -8.235 1.00 27.80 241 GLY A N 1
ATOM 1901 C CA . GLY A 1 243 ? 45.279 75.425 -8.640 1.00 23.77 241 GLY A CA 1
ATOM 1902 C C . GLY A 1 243 ? 46.073 76.284 -9.589 1.00 31.79 241 GLY A C 1
ATOM 1903 O O . GLY A 1 243 ? 45.591 77.324 -10.030 1.0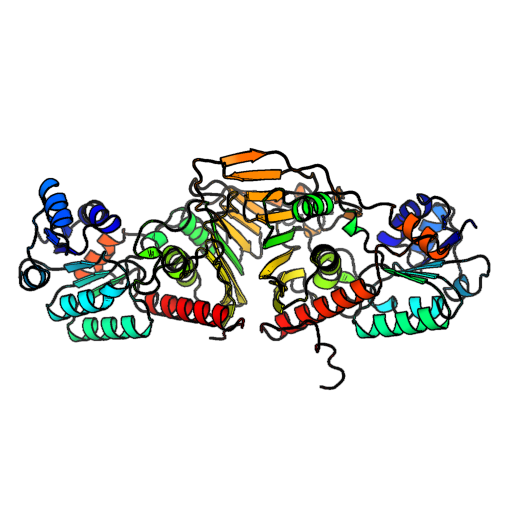0 28.57 241 GLY A O 1
ATOM 1904 N N . THR A 1 244 ? 47.295 75.852 -9.897 1.00 27.87 242 THR A N 1
ATOM 1905 C CA . THR A 1 244 ? 48.181 76.562 -10.827 1.00 30.89 242 THR A CA 1
ATOM 1906 C C . THR A 1 244 ? 47.618 76.688 -12.260 1.00 30.97 242 THR A C 1
ATOM 1907 O O . THR A 1 244 ? 48.049 77.540 -13.030 1.00 28.69 242 THR A O 1
ATOM 1911 N N . GLU A 1 245 ? 46.640 75.847 -12.601 1.00 30.64 243 GLU A N 1
ATOM 1912 C CA . GLU A 1 245 ? 46.067 75.816 -13.939 1.00 27.19 243 GLU A CA 1
ATOM 1913 C C . GLU A 1 245 ? 44.545 75.765 -13.880 1.00 28.00 243 GLU A C 1
ATOM 1914 O O . GLU A 1 245 ? 43.927 74.968 -14.569 1.00 27.92 243 GLU A O 1
ATOM 1920 N N . GLY A 1 246 ? 43.945 76.631 -13.078 1.00 23.96 244 GLY A N 1
ATOM 1921 C CA . GLY A 1 246 ? 42.490 76.713 -13.045 1.00 28.56 244 GLY A CA 1
ATOM 1922 C C . GLY A 1 246 ? 41.898 76.823 -11.664 1.00 27.83 244 GLY A C 1
ATOM 1923 O O . GLY A 1 246 ? 42.618 76.845 -10.662 1.00 30.13 244 GLY A O 1
ATOM 1924 N N . THR A 1 247 ? 40.569 76.869 -11.635 1.00 25.43 245 THR A N 1
ATOM 1925 C CA . THR A 1 247 ? 39.787 77.062 -10.439 1.00 26.52 245 THR A CA 1
ATOM 1926 C C . THR A 1 247 ? 38.552 76.173 -10.628 1.00 28.19 245 THR A C 1
ATOM 1927 O O . THR A 1 247 ? 38.070 76.034 -11.754 1.00 28.51 245 THR A O 1
ATOM 1931 N N . GLY A 1 248 ? 38.075 75.557 -9.546 1.00 24.17 246 GLY A N 1
ATOM 1932 C CA . GLY A 1 248 ? 36.851 74.744 -9.580 1.00 25.34 246 GLY A CA 1
ATOM 1933 C C . GLY A 1 248 ? 35.844 75.118 -8.513 1.00 24.26 246 GLY A C 1
ATOM 1934 O O . GLY A 1 248 ? 36.185 75.652 -7.473 1.00 25.73 246 GLY A O 1
ATOM 1935 N N . ILE A 1 249 ? 34.581 74.807 -8.762 1.00 25.79 247 ILE A N 1
ATOM 1936 C CA . ILE A 1 249 ? 33.552 75.139 -7.812 1.00 23.73 247 ILE A CA 1
ATOM 1937 C C . ILE A 1 249 ? 32.546 73.986 -7.828 1.00 28.03 247 ILE A C 1
ATOM 1938 O O . ILE A 1 249 ? 32.238 73.434 -8.902 1.00 22.20 247 ILE A O 1
ATOM 1943 N N . ILE A 1 250 ? 32.119 73.569 -6.635 1.00 22.71 248 ILE A N 1
ATOM 1944 C CA . ILE A 1 250 ? 30.976 72.682 -6.479 1.00 27.85 248 ILE A CA 1
ATOM 1945 C C . ILE A 1 250 ? 29.982 73.459 -5.622 1.00 25.89 248 ILE A C 1
ATOM 1946 O O . ILE A 1 250 ? 30.247 73.770 -4.469 1.00 27.94 248 ILE A O 1
ATOM 1951 N N . HIS A 1 251 ? 28.851 73.818 -6.200 1.00 32.16 249 HIS A N 1
ATOM 1952 C CA . HIS A 1 251 ? 27.906 74.689 -5.506 1.00 30.96 249 HIS A CA 1
ATOM 1953 C C . HIS A 1 251 ? 27.266 74.055 -4.287 1.00 34.04 249 HIS A C 1
ATOM 1954 O O . HIS A 1 251 ? 27.214 74.661 -3.210 1.00 34.90 249 HIS A O 1
ATOM 1961 N N . ASP A 1 252 ? 26.801 72.825 -4.456 1.00 35.42 250 ASP A N 1
ATOM 1962 C CA . ASP A 1 252 ? 25.836 72.236 -3.548 1.00 34.46 250 ASP A CA 1
ATOM 1963 C C . ASP A 1 252 ? 25.953 70.702 -3.584 1.00 32.86 250 ASP A C 1
ATOM 1964 O O . ASP A 1 252 ? 26.751 70.147 -4.355 1.00 35.75 250 ASP A O 1
ATOM 1969 N N . TRP A 1 253 ? 25.163 70.031 -2.746 1.00 34.58 251 TRP A N 1
ATOM 1970 C CA . TRP A 1 253 ? 25.070 68.568 -2.692 1.00 37.09 251 TRP A CA 1
ATOM 1971 C C . TRP A 1 253 ? 24.577 67.927 -3.998 1.00 37.21 251 TRP A C 1
ATOM 1972 O O . TRP A 1 253 ? 24.819 66.744 -4.233 1.00 38.75 251 TRP A O 1
ATOM 1983 N N . ASP A 1 254 ? 23.891 68.702 -4.838 1.00 36.53 252 ASP A N 1
ATOM 1984 C CA . ASP A 1 254 ? 23.462 68.218 -6.152 1.00 36.60 252 ASP A CA 1
ATOM 1985 C C . ASP A 1 254 ? 24.615 68.081 -7.169 1.00 39.52 252 ASP A C 1
ATOM 1986 O O . ASP A 1 254 ? 24.406 67.610 -8.283 1.00 36.96 252 ASP A O 1
ATOM 1991 N N . LEU A 1 255 ? 25.815 68.522 -6.777 1.00 31.66 253 LEU A N 1
ATOM 1992 C CA . LEU A 1 255 ? 27.055 68.361 -7.577 1.00 32.52 253 LEU A CA 1
ATOM 1993 C C . LEU A 1 255 ? 27.142 69.283 -8.806 1.00 29.01 253 LEU A C 1
ATOM 1994 O O . LEU A 1 255 ? 27.944 69.037 -9.711 1.00 35.18 253 LEU A O 1
ATOM 1999 N N . SER A 1 256 ? 26.321 70.332 -8.839 1.00 30.14 254 SER A N 1
ATOM 2000 C CA . SER A 1 256 ? 26.442 71.353 -9.875 1.00 30.84 254 SER A CA 1
ATOM 2001 C C . SER A 1 256 ? 27.716 72.167 -9.670 1.00 32.63 254 SER A C 1
ATOM 2002 O O . SER A 1 256 ? 28.163 72.362 -8.542 1.00 32.09 254 SER A O 1
ATOM 2005 N N . GLY A 1 257 ? 28.288 72.634 -10.768 1.00 30.09 255 GLY A N 1
ATOM 2006 C CA . GLY A 1 257 ? 29.511 73.421 -10.733 1.00 31.60 255 GLY A CA 1
ATOM 2007 C C . GLY A 1 257 ? 30.307 73.244 -11.999 1.00 33.16 255 GLY A C 1
ATOM 2008 O O . GLY A 1 257 ? 29.824 72.667 -12.980 1.00 31.48 255 GLY A O 1
ATOM 2009 N N . GLU A 1 258 ? 31.536 73.741 -11.988 1.00 29.18 256 GLU A N 1
ATOM 2010 C CA . GLU A 1 258 ? 32.325 73.726 -13.193 1.00 30.46 256 GLU A CA 1
ATOM 2011 C C . GLU A 1 258 ? 33.757 73.995 -12.865 1.00 28.84 256 GLU A C 1
ATOM 2012 O O . GLU A 1 258 ? 34.108 74.299 -11.734 1.00 25.21 256 GLU A O 1
ATOM 2018 N N . ILE A 1 259 ? 34.569 73.906 -13.894 1.00 25.00 257 ILE A N 1
ATOM 2019 C CA . ILE A 1 259 ? 35.978 74.222 -13.818 1.00 24.68 257 ILE A CA 1
ATOM 2020 C C . ILE A 1 259 ? 36.279 75.232 -14.918 1.00 26.28 257 ILE A C 1
ATOM 2021 O O . ILE A 1 259 ? 35.741 75.121 -16.018 1.00 26.64 257 ILE A O 1
ATOM 2026 N N . VAL A 1 260 ? 37.113 76.226 -14.612 1.00 27.79 258 VAL A N 1
ATOM 2027 C CA . VAL A 1 260 ? 37.605 77.175 -15.604 1.00 27.20 258 VAL A CA 1
ATOM 2028 C C . VAL A 1 260 ? 39.142 77.149 -15.577 1.00 28.17 258 VAL A C 1
ATOM 2029 O O . VAL A 1 260 ? 39.744 77.258 -14.526 1.00 26.80 258 VAL A O 1
ATOM 2033 N N . LYS A 1 261 ? 39.764 76.956 -16.732 1.00 25.87 259 LYS A N 1
ATOM 2034 C CA . LYS A 1 261 ? 41.221 76.845 -16.825 1.00 22.91 259 LYS A CA 1
ATOM 2035 C C . LYS A 1 261 ? 41.752 77.860 -17.817 1.00 28.18 259 LYS A C 1
ATOM 2036 O O . LYS A 1 261 ? 41.058 78.193 -18.765 1.00 32.97 259 LYS A O 1
ATOM 2042 N N . PRO A 1 262 ? 43.009 78.323 -17.639 1.00 24.01 260 PRO A N 1
ATOM 2043 C CA . PRO A 1 262 ? 43.652 79.156 -18.651 1.00 28.47 260 PRO A CA 1
ATOM 2044 C C . PRO A 1 262 ? 44.056 78.347 -19.895 1.00 28.60 260 PRO A C 1
ATOM 2045 O O . PRO A 1 262 ? 44.322 77.148 -19.793 1.00 31.86 260 PRO A O 1
ATOM 2049 N N . THR A 1 263 ? 44.095 79.009 -21.050 1.00 27.59 261 THR A N 1
ATOM 2050 C CA . THR A 1 263 ? 44.663 78.427 -22.270 1.00 31.51 261 THR A CA 1
ATOM 2051 C C . THR A 1 263 ? 46.033 79.038 -22.510 1.00 33.75 261 THR A C 1
ATOM 2052 O O . THR A 1 263 ? 46.414 79.996 -21.827 1.00 34.72 261 THR A O 1
ATOM 2056 N N . ALA A 1 264 ? 46.753 78.512 -23.503 1.00 34.35 262 ALA A N 1
ATOM 2057 C CA . ALA A 1 264 ? 48.048 79.076 -23.927 1.00 36.72 262 ALA A CA 1
ATOM 2058 C C . ALA A 1 264 ? 47.923 80.450 -24.603 1.00 36.32 262 ALA A C 1
ATOM 2059 O O . ALA A 1 264 ? 48.929 81.119 -24.824 1.00 41.27 262 ALA A O 1
ATOM 2061 N N . LEU A 1 265 ? 46.695 80.858 -24.932 1.00 39.51 263 LEU A N 1
ATOM 2062 C CA . LEU A 1 265 ? 46.442 82.153 -25.577 1.00 41.86 263 LEU A CA 1
ATOM 2063 C C . LEU A 1 265 ? 46.210 83.290 -24.582 1.00 49.42 263 LEU A C 1
ATOM 2064 O O . LEU A 1 265 ? 46.137 84.458 -24.980 1.00 49.48 263 LEU A O 1
ATOM 2069 N N . ALA A 1 266 ? 46.080 82.941 -23.301 1.00 52.43 264 ALA A N 1
ATOM 2070 C CA . ALA A 1 266 ? 45.856 83.918 -22.229 1.00 56.36 264 ALA A CA 1
ATOM 2071 C C . ALA A 1 266 ? 47.006 84.917 -22.068 1.00 60.55 264 ALA A C 1
ATOM 2072 O O . ALA A 1 266 ? 46.772 86.080 -21.734 1.00 63.03 264 ALA A O 1
ATOM 2074 N N . LYS A 1 267 ? 48.232 84.457 -22.325 1.00 63.88 265 LYS A N 1
ATOM 2075 C CA . LYS A 1 267 ? 49.445 85.263 -22.162 1.00 69.23 265 LYS A CA 1
ATOM 2076 C C . LYS A 1 267 ? 49.558 86.429 -23.149 1.00 71.42 265 LYS A C 1
ATOM 2077 O O . LYS A 1 267 ? 50.114 87.477 -22.809 1.00 74.71 265 LYS A O 1
ATOM 2083 N N . THR A 1 268 ? 49.033 86.242 -24.359 1.00 71.37 266 THR A N 1
ATOM 2084 C CA . THR A 1 268 ? 49.126 87.254 -25.417 1.00 70.71 266 THR A CA 1
ATOM 2085 C C . THR A 1 268 ? 47.837 88.063 -25.597 1.00 69.37 266 THR A C 1
ATOM 2086 O O . THR A 1 268 ? 47.775 88.976 -26.427 1.00 69.45 266 THR A O 1
ATOM 2090 N N . SER A 1 269 ? 46.812 87.729 -24.820 1.00 66.19 267 SER A N 1
ATOM 2091 C CA . SER A 1 269 ? 45.533 88.411 -24.937 1.00 64.84 267 SER A CA 1
ATOM 2092 C C . SER A 1 269 ? 45.374 89.490 -23.867 1.00 66.27 267 SER A C 1
ATOM 2093 O O . SER A 1 269 ? 46.095 89.507 -22.866 1.00 66.88 267 SER A O 1
ATOM 2096 N N . GLU A 1 270 ? 44.431 90.395 -24.094 1.00 64.66 268 GLU A N 1
ATOM 2097 C CA . GLU A 1 270 ? 44.123 91.435 -23.127 1.00 68.84 268 GLU A CA 1
ATOM 2098 C C . GLU A 1 270 ? 42.615 91.618 -23.021 1.00 67.17 268 GLU A C 1
ATOM 2099 O O . GLU A 1 270 ? 41.931 91.732 -24.041 1.00 68.07 268 GLU A O 1
ATOM 2105 N N . PRO A 1 271 ? 42.088 91.603 -21.783 1.00 65.25 269 PRO A N 1
ATOM 2106 C CA . PRO A 1 271 ? 40.651 91.735 -21.537 1.00 64.34 269 PRO A CA 1
ATOM 2107 C C . PRO A 1 271 ? 40.123 93.123 -21.888 1.00 65.18 269 PRO A C 1
ATOM 2108 O O . PRO A 1 271 ? 40.859 94.113 -21.792 1.00 60.46 269 PRO A O 1
ATOM 2112 N N . THR A 1 272 ? 38.864 93.185 -22.308 1.00 65.58 270 THR A N 1
ATOM 2113 C CA . THR A 1 272 ? 38.207 94.466 -22.548 1.00 71.30 270 THR A CA 1
ATOM 2114 C C . THR A 1 272 ? 37.605 94.959 -21.227 1.00 70.20 270 THR A C 1
ATOM 2115 O O . THR A 1 272 ? 36.853 94.223 -20.577 1.00 66.25 270 THR A O 1
ATOM 2119 N N . PRO A 1 273 ? 37.966 96.193 -20.813 1.00 69.74 271 PRO A N 1
ATOM 2120 C CA . PRO A 1 273 ? 37.545 96.760 -19.528 1.00 67.21 271 PRO A CA 1
ATOM 2121 C C . PRO A 1 273 ? 36.035 96.881 -19.311 1.00 65.74 271 PRO A C 1
ATOM 2122 O O . PRO A 1 273 ? 35.268 96.972 -20.277 1.00 63.31 271 PRO A O 1
ATOM 2126 N N . ILE A 1 274 ? 35.625 96.837 -18.042 1.00 63.59 272 ILE A N 1
ATOM 2127 C CA . ILE A 1 274 ? 34.254 97.164 -17.655 1.00 66.17 272 ILE A CA 1
ATOM 2128 C C . ILE A 1 274 ? 34.239 98.319 -16.660 1.00 63.30 272 ILE A C 1
ATOM 2129 O O . ILE A 1 274 ? 35.280 98.717 -16.119 1.00 58.27 272 ILE A O 1
ATOM 2134 N N . LYS A 1 275 ? 33.037 98.844 -16.440 1.00 62.45 273 LYS A N 1
ATOM 2135 C CA . LYS A 1 275 ? 32.744 99.723 -15.324 1.00 62.03 273 LYS A CA 1
ATOM 2136 C C . LYS A 1 275 ? 32.603 98.834 -14.083 1.00 60.05 273 LYS A C 1
ATOM 2137 O O . LYS A 1 275 ? 31.661 98.038 -13.976 1.00 60.04 273 LYS A O 1
ATOM 2143 N N . ALA A 1 276 ? 33.557 98.953 -13.164 1.00 50.80 274 ALA A N 1
ATOM 2144 C CA . ALA A 1 276 ? 33.463 98.289 -11.870 1.00 47.47 274 ALA A CA 1
ATOM 2145 C C . ALA A 1 276 ? 33.351 99.361 -10.794 1.00 44.19 274 ALA A C 1
ATOM 2146 O O . ALA A 1 276 ? 34.346 99.984 -10.440 1.00 40.79 274 ALA A O 1
ATOM 2148 N N . GLY A 1 277 ? 32.140 99.579 -10.288 1.00 44.20 275 GLY A N 1
ATOM 2149 C CA . GLY A 1 277 ? 31.889 100.667 -9.342 1.00 49.56 275 GLY A CA 1
ATOM 2150 C C . GLY A 1 277 ? 32.225 102.015 -9.966 1.00 51.93 275 GLY A C 1
ATOM 2151 O O . GLY A 1 277 ? 31.734 102.338 -11.049 1.00 53.22 275 GLY A O 1
ATOM 2152 N N . GLN A 1 278 ? 33.102 102.773 -9.306 1.00 52.53 276 GLN A N 1
ATOM 2153 C CA . GLN A 1 278 ? 33.460 104.129 -9.752 1.00 50.61 276 GLN A CA 1
ATOM 2154 C C . GLN A 1 278 ? 34.625 104.197 -10.730 1.00 51.24 276 GLN A C 1
ATOM 2155 O O . GLN A 1 278 ? 35.022 105.291 -11.143 1.00 54.12 276 GLN A O 1
ATOM 2161 N N . GLY A 1 279 ? 35.164 103.043 -11.106 1.00 50.63 277 GLY A N 1
ATOM 2162 C CA . GLY A 1 279 ? 36.355 103.008 -11.945 1.00 55.62 277 GLY A CA 1
ATOM 2163 C C . GLY A 1 279 ? 36.319 101.988 -13.063 1.00 55.55 277 GLY A C 1
ATOM 2164 O O . GLY A 1 279 ? 35.551 101.024 -13.027 1.00 54.51 277 GLY A O 1
ATOM 2165 N N . LEU A 1 280 ? 37.156 102.219 -14.066 1.00 56.96 278 LEU A N 1
ATOM 2166 C CA . LEU A 1 280 ? 37.341 101.269 -15.147 1.00 58.34 278 LEU A CA 1
ATOM 2167 C C . LEU A 1 280 ? 38.429 100.283 -14.751 1.00 57.72 278 LEU A C 1
ATOM 2168 O O . LEU A 1 280 ? 39.477 100.681 -14.232 1.00 57.84 278 LEU A O 1
ATOM 2173 N N . THR A 1 281 ? 38.170 98.998 -14.982 1.00 53.84 279 THR A N 1
ATOM 2174 C CA . THR A 1 281 ? 39.149 97.955 -14.664 1.00 50.57 279 THR A CA 1
ATOM 2175 C C . THR A 1 281 ? 39.417 96.994 -15.822 1.00 51.70 279 THR A C 1
ATOM 2176 O O . THR A 1 281 ? 38.493 96.530 -16.492 1.00 49.29 279 THR A O 1
ATOM 2180 N N . LYS A 1 282 ? 40.697 96.704 -16.032 1.00 54.26 280 LYS A N 1
ATOM 2181 C CA . LYS A 1 282 ? 41.127 95.701 -16.994 1.00 60.03 280 LYS A CA 1
ATOM 2182 C C . LYS A 1 282 ? 41.474 94.400 -16.247 1.00 57.63 280 LYS A C 1
ATOM 2183 O O . LYS A 1 282 ? 41.033 93.322 -16.635 1.00 57.72 280 LYS A O 1
ATOM 2189 N N . THR A 1 283 ? 42.239 94.524 -15.160 1.00 55.05 281 THR A N 1
ATOM 2190 C CA . THR A 1 283 ? 42.709 93.378 -14.361 1.00 50.89 281 THR A CA 1
ATOM 2191 C C . THR A 1 283 ? 41.596 92.577 -13.661 1.00 45.33 281 THR A C 1
ATOM 2192 O O . THR A 1 283 ? 41.741 91.380 -13.447 1.00 43.71 281 THR A O 1
ATOM 2196 N N . MET A 1 284 ? 40.494 93.238 -13.316 1.00 41.36 282 MET A N 1
ATOM 2197 C CA . MET A 1 284 ? 39.366 92.565 -12.673 1.00 38.73 282 MET A CA 1
ATOM 2198 C C . MET A 1 284 ? 38.189 92.357 -13.635 1.00 42.38 282 MET A C 1
ATOM 2199 O O . MET A 1 284 ? 37.091 91.966 -13.222 1.00 41.19 282 MET A O 1
ATOM 2204 N N . ALA A 1 285 ? 38.436 92.617 -14.919 1.00 43.44 283 ALA A N 1
ATOM 2205 C CA . ALA A 1 285 ? 37.468 92.344 -15.987 1.00 45.15 283 ALA A CA 1
ATOM 2206 C C . ALA A 1 285 ? 37.545 90.868 -16.383 1.00 43.81 283 ALA A C 1
ATOM 2207 O O . ALA A 1 285 ? 38.610 90.254 -16.232 1.00 40.57 283 ALA A O 1
ATOM 2209 N N . PRO A 1 286 ? 36.428 90.283 -16.886 1.00 44.42 284 PRO A N 1
ATOM 2210 C CA . PRO A 1 286 ? 36.529 88.911 -17.394 1.00 48.44 284 PRO A CA 1
ATOM 2211 C C . PRO A 1 286 ? 37.643 88.789 -18.438 1.00 47.34 284 PRO A C 1
ATOM 2212 O O . PRO A 1 286 ? 37.847 89.721 -19.224 1.00 49.62 284 PRO A O 1
ATOM 2216 N N . PRO A 1 287 ? 38.394 87.669 -18.425 1.00 45.19 285 PRO A N 1
ATOM 2217 C CA . PRO A 1 287 ? 39.391 87.479 -19.479 1.00 46.72 285 PRO A CA 1
ATOM 2218 C C . PRO A 1 287 ? 38.717 87.392 -20.849 1.00 45.92 285 PRO A C 1
ATOM 2219 O O . PRO A 1 287 ? 37.511 87.108 -20.929 1.00 40.39 285 PRO A O 1
ATOM 2223 N N . SER A 1 288 ? 39.475 87.657 -21.911 1.00 46.42 286 SER A N 1
ATOM 2224 C CA . SER A 1 288 ? 38.948 87.521 -23.275 1.00 51.25 286 SER A CA 1
ATOM 2225 C C . SER A 1 288 ? 38.529 86.068 -23.534 1.00 51.89 286 SER A C 1
ATOM 2226 O O . SER A 1 288 ? 39.040 85.152 -22.883 1.00 50.85 286 SER A O 1
ATOM 2229 N N . GLU A 1 289 ? 37.590 85.873 -24.461 1.00 55.38 287 GLU A N 1
ATOM 2230 C CA . GLU A 1 289 ? 37.033 84.545 -24.791 1.00 56.77 287 GLU A CA 1
ATOM 2231 C C . GLU A 1 289 ? 38.115 83.485 -25.040 1.00 51.20 287 GLU A C 1
ATOM 2232 O O . GLU A 1 289 ? 38.031 82.369 -24.518 1.00 48.78 287 GLU A O 1
ATOM 2238 N N . GLU A 1 290 ? 39.149 83.870 -25.789 1.00 45.64 288 GLU A N 1
ATOM 2239 C CA . GLU A 1 290 ? 40.275 82.992 -26.128 1.00 44.55 288 GLU A CA 1
ATOM 2240 C C . GLU A 1 290 ? 41.147 82.533 -24.947 1.00 39.91 288 GLU A C 1
ATOM 2241 O O . GLU A 1 290 ? 41.849 81.524 -25.057 1.00 34.97 288 GLU A O 1
ATOM 2247 N N . ALA A 1 291 ? 41.099 83.276 -23.836 1.00 38.40 289 ALA A N 1
ATOM 2248 C CA . ALA A 1 291 ? 41.993 83.067 -22.680 1.00 29.76 289 ALA A CA 1
ATOM 2249 C C . ALA A 1 291 ? 41.662 81.870 -21.775 1.00 27.24 289 ALA A C 1
ATOM 2250 O O . ALA A 1 291 ? 42.512 81.411 -21.015 1.00 26.44 289 ALA A O 1
ATOM 2252 N N . THR A 1 292 ? 40.423 81.392 -21.809 1.00 27.00 290 THR A N 1
ATOM 2253 C CA . THR A 1 292 ? 40.019 80.330 -20.895 1.00 29.32 290 THR A CA 1
ATOM 2254 C C . THR A 1 292 ? 39.225 79.209 -21.568 1.00 31.77 290 THR A C 1
ATOM 2255 O O . THR A 1 292 ? 38.621 79.396 -22.637 1.00 34.63 290 THR A O 1
ATOM 2259 N N . ASN A 1 293 ? 39.235 78.051 -20.918 1.00 28.23 291 ASN A N 1
ATOM 2260 C CA . ASN A 1 293 ? 38.333 76.947 -21.233 1.00 32.49 291 ASN A CA 1
ATOM 2261 C C . ASN A 1 293 ? 37.423 76.647 -20.054 1.00 31.67 291 ASN A C 1
ATOM 2262 O O . ASN A 1 293 ? 37.867 76.649 -18.911 1.00 33.72 291 ASN A O 1
ATOM 2267 N N . THR A 1 294 ? 36.160 76.355 -20.326 1.00 31.61 292 THR A N 1
ATOM 2268 C CA . THR A 1 294 ? 35.250 75.942 -19.269 1.00 31.19 292 THR A CA 1
ATOM 2269 C C . THR A 1 294 ? 34.901 74.469 -19.422 1.00 35.57 292 THR A C 1
ATOM 2270 O O . THR A 1 294 ? 34.504 74.023 -20.505 1.00 30.45 292 THR A O 1
ATOM 2274 N N . LEU A 1 295 ? 35.064 73.725 -18.329 1.00 34.31 293 LEU A N 1
ATOM 2275 C CA . LEU A 1 295 ? 34.900 72.280 -18.320 1.00 36.65 293 LEU A CA 1
ATOM 2276 C C . LEU A 1 295 ? 33.854 71.860 -17.297 1.00 36.82 293 LEU A C 1
ATOM 2277 O O . LEU A 1 295 ? 33.611 72.555 -16.311 1.00 32.06 293 LEU A O 1
ATOM 2282 N N . SER A 1 296 ? 33.258 70.700 -17.530 1.00 33.82 294 SER A N 1
ATOM 2283 C CA . SER A 1 296 ? 32.447 70.035 -16.520 1.00 33.61 294 SER A CA 1
ATOM 2284 C C . SER A 1 296 ? 33.361 69.508 -15.428 1.00 32.65 294 SER A C 1
ATOM 2285 O O . SER A 1 296 ? 34.560 69.297 -15.663 1.00 31.05 294 SER A O 1
ATOM 2288 N N . LEU A 1 297 ? 32.799 69.342 -14.232 1.00 30.83 295 LEU A N 1
ATOM 2289 C CA . LEU A 1 297 ? 33.445 68.610 -13.148 1.00 29.90 295 LEU A CA 1
ATOM 2290 C C . LEU A 1 297 ? 33.669 67.160 -13.569 1.00 34.87 295 LEU A C 1
ATOM 2291 O O . LEU A 1 297 ? 32.802 66.580 -14.220 1.00 35.54 295 LEU A O 1
ATOM 2296 N N . PRO A 1 298 ? 34.823 66.568 -13.190 1.00 30.90 296 PRO A N 1
ATOM 2297 C CA . PRO A 1 298 ? 35.096 65.176 -13.533 1.00 37.20 296 PRO A CA 1
ATOM 2298 C C . PRO A 1 298 ? 34.160 64.227 -12.796 1.00 39.65 296 PRO A C 1
ATOM 2299 O O . PRO A 1 298 ? 33.442 64.646 -11.884 1.00 33.02 296 PRO A O 1
ATOM 2303 N N . ALA A 1 299 ? 34.160 62.963 -13.216 1.00 39.31 297 ALA A N 1
ATOM 2304 C CA . ALA A 1 299 ? 33.521 61.891 -12.464 1.00 40.04 297 ALA A CA 1
ATOM 2305 C C . ALA A 1 299 ? 34.309 61.732 -11.162 1.00 33.12 297 ALA A C 1
ATOM 2306 O O . ALA A 1 299 ? 35.532 61.938 -11.154 1.00 34.86 297 ALA A O 1
ATOM 2308 N N . PRO A 1 300 ? 33.621 61.382 -10.059 1.00 31.88 298 PRO A N 1
ATOM 2309 C CA . PRO A 1 300 ? 34.308 61.225 -8.770 1.00 33.16 298 PRO A CA 1
ATOM 2310 C C . PRO A 1 300 ? 35.342 60.109 -8.794 1.00 36.82 298 PRO A C 1
ATOM 2311 O O . PRO A 1 300 ? 35.165 59.119 -9.520 1.00 35.53 298 PRO A O 1
ATOM 2315 N N . ALA A 1 301 ? 36.430 60.281 -8.039 1.00 31.60 299 ALA A N 1
ATOM 2316 C CA . ALA A 1 301 ? 37.392 59.207 -7.805 1.00 35.24 299 ALA A CA 1
ATOM 2317 C C . ALA A 1 301 ? 36.697 58.007 -7.143 1.00 37.34 299 ALA A C 1
ATOM 2318 O O . ALA A 1 301 ? 35.600 58.133 -6.588 1.00 35.19 299 ALA A O 1
ATOM 2320 N N . LYS A 1 302 ? 37.318 56.838 -7.221 1.00 35.26 300 LYS A N 1
ATOM 2321 C CA . LYS A 1 302 ? 36.743 55.672 -6.559 1.00 41.00 300 LYS A CA 1
ATOM 2322 C C . LYS A 1 302 ? 37.273 55.549 -5.128 1.00 34.99 300 LYS A C 1
ATOM 2323 O O . LYS A 1 302 ? 38.471 55.670 -4.902 1.00 33.51 300 LYS A O 1
ATOM 2329 N N . LEU A 1 303 ? 36.376 55.366 -4.161 1.00 30.90 301 LEU A N 1
ATOM 2330 C CA . LEU A 1 303 ? 36.794 54.912 -2.828 1.00 33.66 301 LEU A CA 1
ATOM 2331 C C . LEU A 1 303 ? 36.123 53.575 -2.541 1.00 27.90 301 LEU A C 1
ATOM 2332 O O . LEU A 1 303 ? 34.905 53.509 -2.293 1.00 30.70 301 LEU A O 1
ATOM 2337 N N . ALA A 1 304 ? 36.924 52.516 -2.598 1.00 31.04 302 ALA A N 1
ATOM 2338 C CA . ALA A 1 304 ? 36.395 51.150 -2.558 1.00 33.02 302 ALA A CA 1
ATOM 2339 C C . ALA A 1 304 ? 37.184 50.246 -1.619 1.00 30.48 302 ALA A C 1
ATOM 2340 O O . ALA A 1 304 ? 38.418 50.346 -1.543 1.00 31.92 302 ALA A O 1
ATOM 2342 N N . PRO A 1 305 ? 36.485 49.346 -0.906 1.00 28.73 303 PRO A N 1
ATOM 2343 C CA . PRO A 1 305 ? 35.040 49.118 -0.873 1.00 29.77 303 PRO A CA 1
ATOM 2344 C C . PRO A 1 305 ? 34.363 50.075 0.089 1.00 30.53 303 PRO A C 1
ATOM 2345 O O . PRO A 1 305 ? 35.000 51.027 0.538 1.00 32.34 303 PRO A O 1
ATOM 2349 N N . SER A 1 306 ? 33.091 49.827 0.399 1.00 26.67 304 SER A N 1
ATOM 2350 C CA . SER A 1 306 ? 32.348 50.596 1.382 1.00 31.14 304 SER A CA 1
ATOM 2351 C C . SER A 1 306 ? 33.045 50.524 2.743 1.00 31.98 304 SER A C 1
ATOM 2352 O O . SER A 1 306 ? 33.898 49.660 2.962 1.00 35.33 304 SER A O 1
ATOM 2355 N N . PHE A 1 307 ? 32.702 51.449 3.636 1.00 29.25 305 PHE A N 1
ATOM 2356 C CA . PHE A 1 307 ? 33.270 51.467 4.989 1.00 27.41 305 PHE A CA 1
ATOM 2357 C C . PHE A 1 307 ? 33.138 50.104 5.691 1.00 26.73 305 PHE A C 1
ATOM 2358 O O . PHE A 1 307 ? 34.118 49.534 6.161 1.00 24.94 305 PHE A O 1
ATOM 2366 N N . TYR A 1 308 ? 31.923 49.579 5.738 1.00 22.51 306 TYR A N 1
ATOM 2367 C CA . TYR A 1 308 ? 31.671 48.339 6.458 1.00 26.30 306 TYR A CA 1
ATOM 2368 C C . TYR A 1 308 ? 32.268 47.099 5.808 1.00 28.81 306 TYR A C 1
ATOM 2369 O O . TYR A 1 308 ? 32.627 46.165 6.520 1.00 31.43 306 TYR A O 1
ATOM 2378 N N . ASN A 1 309 ? 32.419 47.093 4.479 1.00 24.58 307 ASN A N 1
ATOM 2379 C CA . ASN A 1 309 ? 33.105 45.985 3.816 1.00 25.69 307 ASN A CA 1
ATOM 2380 C C . ASN A 1 309 ? 34.593 46.063 4.061 1.00 31.16 307 ASN A C 1
ATOM 2381 O O . ASN A 1 309 ? 35.269 45.041 4.202 1.00 28.44 307 ASN A O 1
ATOM 2386 N N . ASN A 1 310 ? 35.099 47.282 4.137 1.00 24.68 308 ASN A N 1
ATOM 2387 C CA . ASN A 1 310 ? 36.497 47.463 4.515 1.00 25.09 308 ASN A CA 1
ATOM 2388 C C . ASN A 1 310 ? 36.782 47.023 5.965 1.00 22.61 308 ASN A C 1
ATOM 2389 O O . ASN A 1 310 ? 37.821 46.418 6.239 1.00 30.59 308 ASN A O 1
ATOM 2394 N N . PHE A 1 311 ? 35.884 47.376 6.881 1.00 24.92 309 PHE A N 1
ATOM 2395 C CA . PHE A 1 311 ? 35.948 46.949 8.286 1.00 29.15 309 PHE A CA 1
ATOM 2396 C C . PHE A 1 311 ? 36.031 45.412 8.391 1.00 31.15 309 PHE A C 1
ATOM 2397 O O . PHE A 1 311 ? 36.898 44.893 9.089 1.00 31.69 309 PHE A O 1
ATOM 2405 N N . VAL A 1 312 ? 35.150 44.710 7.672 1.00 34.17 310 VAL A N 1
ATOM 2406 C CA . VAL A 1 312 ? 35.180 43.235 7.581 1.00 31.14 310 VAL A CA 1
ATOM 2407 C C . VAL A 1 312 ? 36.498 42.707 7.008 1.00 31.57 310 VAL A C 1
ATOM 2408 O O . VAL A 1 312 ? 37.085 41.763 7.555 1.00 28.62 310 VAL A O 1
ATOM 2412 N N . ASP A 1 313 ? 36.973 43.340 5.941 1.00 30.66 311 ASP A N 1
ATOM 2413 C CA . ASP A 1 313 ? 38.244 42.969 5.312 1.00 34.61 311 ASP A CA 1
ATOM 2414 C C . ASP A 1 313 ? 39.423 43.142 6.270 1.00 32.84 311 ASP A C 1
ATOM 2415 O O . ASP A 1 313 ? 40.400 42.396 6.194 1.00 35.86 311 ASP A O 1
ATOM 2420 N N . VAL A 1 314 ? 39.341 44.159 7.135 1.00 33.28 312 VAL A N 1
ATOM 2421 C CA . VAL A 1 314 ? 40.331 44.387 8.196 1.00 27.71 312 VAL A CA 1
ATOM 2422 C C . VAL A 1 314 ? 40.240 43.268 9.245 1.00 27.90 312 VAL A C 1
ATOM 2423 O O . VAL A 1 314 ? 41.261 42.703 9.643 1.00 20.75 312 VAL A O 1
ATOM 2427 N N . LEU A 1 315 ? 39.016 42.912 9.643 1.00 23.00 313 LEU A N 1
ATOM 2428 C CA . LEU A 1 315 ? 38.788 41.805 10.584 1.00 27.39 313 LEU A CA 1
ATOM 2429 C C . LEU A 1 315 ? 39.293 40.465 10.058 1.00 31.48 313 LEU A C 1
ATOM 2430 O O . LEU A 1 315 ? 39.793 39.645 10.830 1.00 35.37 313 LEU A O 1
ATOM 2435 N N . ASN A 1 316 ? 39.144 40.253 8.747 1.00 32.58 314 ASN A N 1
ATOM 2436 C CA . ASN A 1 316 ? 39.576 39.032 8.072 1.00 34.61 314 ASN A CA 1
ATOM 2437 C C . ASN A 1 316 ? 41.051 39.080 7.692 1.00 36.95 314 ASN A C 1
ATOM 2438 O O . ASN A 1 316 ? 41.571 38.143 7.080 1.00 39.78 314 ASN A O 1
ATOM 2443 N N . ASN A 1 317 ? 41.712 40.176 8.065 1.00 39.07 315 ASN A N 1
ATOM 2444 C CA . ASN A 1 317 ? 43.133 40.448 7.768 1.00 35.28 315 ASN A CA 1
ATOM 2445 C C . ASN A 1 317 ? 43.531 40.359 6.275 1.00 40.56 315 ASN A C 1
ATOM 2446 O O . ASN A 1 317 ? 44.634 39.921 5.930 1.00 37.78 315 ASN A O 1
ATOM 2451 N N . THR A 1 318 ? 42.633 40.792 5.393 1.00 34.84 316 THR A N 1
ATOM 2452 C CA . THR A 1 318 ? 42.922 40.786 3.955 1.00 41.59 316 THR A CA 1
ATOM 2453 C C . THR A 1 318 ? 43.193 42.168 3.374 1.00 42.02 316 THR A C 1
ATOM 2454 O O . THR A 1 318 ? 43.577 42.288 2.212 1.00 43.42 316 THR A O 1
ATOM 2458 N N . SER A 1 319 ? 43.011 43.205 4.189 1.00 41.02 317 SER A N 1
ATOM 2459 C CA . SER A 1 319 ? 43.146 44.586 3.722 1.00 43.11 317 SER A CA 1
ATOM 2460 C C . SER A 1 319 ? 43.560 45.532 4.850 1.00 40.48 317 SER A C 1
ATOM 2461 O O . SER A 1 319 ? 43.235 45.298 6.020 1.00 40.16 317 SER A O 1
ATOM 2464 N N . GLU A 1 320 ? 44.287 46.588 4.490 1.00 40.79 318 GLU A N 1
ATOM 2465 C CA . GLU A 1 320 ? 44.594 47.687 5.412 1.00 41.25 318 GLU A CA 1
ATOM 2466 C C . GLU A 1 320 ? 43.327 48.523 5.638 1.00 35.62 318 GLU A C 1
ATOM 2467 O O . GLU A 1 320 ? 42.462 48.565 4.766 1.00 34.94 318 GLU A O 1
ATOM 2473 N N . PRO A 1 321 ? 43.197 49.173 6.815 1.00 34.65 319 PRO A N 1
ATOM 2474 C CA . PRO A 1 321 ? 42.058 50.083 6.989 1.00 30.15 319 PRO A CA 1
ATOM 2475 C C . PRO A 1 321 ? 42.121 51.341 6.109 1.00 29.04 319 PRO A C 1
ATOM 2476 O O . PRO A 1 321 ? 43.202 51.896 5.899 1.00 33.86 319 PRO A O 1
ATOM 2480 N N . ILE A 1 322 ? 40.970 51.759 5.581 1.00 29.53 320 ILE A N 1
ATOM 2481 C CA . ILE A 1 322 ? 40.862 53.036 4.856 1.00 28.21 320 ILE A CA 1
ATOM 2482 C C . ILE A 1 322 ? 40.904 54.196 5.866 1.00 29.76 320 ILE A C 1
ATOM 2483 O O . ILE A 1 322 ? 41.719 55.119 5.729 1.00 31.67 320 ILE A O 1
ATOM 2488 N N . VAL A 1 323 ? 40.033 54.141 6.871 1.00 29.49 321 VAL A N 1
ATOM 2489 C CA . VAL A 1 323 ? 40.047 55.104 7.981 1.00 25.33 321 VAL A CA 1
ATOM 2490 C C . VAL A 1 323 ? 41.049 54.608 9.026 1.00 27.04 321 VAL A C 1
ATOM 2491 O O . VAL A 1 323 ? 40.746 53.710 9.803 1.00 26.47 321 VAL A O 1
ATOM 2495 N N . GLN A 1 324 ? 42.248 55.182 9.010 1.00 24.67 322 GLN A N 1
ATOM 2496 C CA . GLN A 1 324 ? 43.316 54.771 9.897 1.00 26.00 322 GLN A CA 1
ATOM 2497 C C . GLN A 1 324 ? 43.257 55.579 11.181 1.00 30.39 322 GLN A C 1
ATOM 2498 O O . GLN A 1 324 ? 42.939 56.765 11.149 1.00 30.53 322 GLN A O 1
ATOM 2504 N N . ASN A 1 325 ? 43.556 54.934 12.309 1.00 27.71 323 ASN A N 1
ATOM 2505 C CA . ASN A 1 325 ? 43.416 55.568 13.622 1.00 26.74 323 ASN A CA 1
ATOM 2506 C C . ASN A 1 325 ? 44.377 56.733 13.823 1.00 28.11 323 ASN A C 1
ATOM 2507 O O . ASN A 1 325 ? 44.025 57.724 14.455 1.00 27.27 323 ASN A O 1
ATOM 2512 N N . GLU A 1 326 ? 45.575 56.605 13.263 1.00 28.03 324 GLU A N 1
ATOM 2513 C CA A GLU A 1 326 ? 46.586 57.657 13.307 0.50 30.14 324 GLU A CA 1
ATOM 2514 C CA B GLU A 1 326 ? 46.578 57.671 13.327 0.50 31.58 324 GLU A CA 1
ATOM 2515 C C . GLU A 1 326 ? 46.127 58.923 12.572 1.00 31.14 324 GLU A C 1
ATOM 2516 O O . GLU A 1 326 ? 46.458 60.042 12.974 1.00 28.24 324 GLU A O 1
ATOM 2527 N N . GLU A 1 327 ? 45.352 58.738 11.501 1.00 28.73 325 GLU A N 1
ATOM 2528 C CA . GLU A 1 327 ? 44.741 59.856 10.786 1.00 28.19 325 GLU A CA 1
ATOM 2529 C C . GLU A 1 327 ? 43.689 60.518 11.666 1.00 30.25 325 GLU A C 1
ATOM 2530 O O . GLU A 1 327 ? 43.614 61.739 11.747 1.00 26.74 325 GLU A O 1
ATOM 2536 N N . VAL A 1 328 ? 42.878 59.690 12.318 1.00 28.29 326 VAL A N 1
ATOM 2537 C CA . VAL A 1 328 ? 41.808 60.150 13.198 1.00 27.18 326 VAL A CA 1
ATOM 2538 C C . VAL A 1 328 ? 42.381 60.960 14.378 1.00 28.81 326 VAL A C 1
ATOM 2539 O O . VAL A 1 328 ? 41.805 61.995 14.763 1.00 26.45 326 VAL A O 1
ATOM 2543 N N . TYR A 1 329 ? 43.532 60.500 14.884 1.00 26.99 327 TYR A N 1
ATOM 2544 C CA . TYR A 1 329 ? 44.335 61.178 15.910 1.00 30.32 327 TYR A CA 1
ATOM 2545 C C . TYR A 1 329 ? 44.778 62.583 15.482 1.00 29.48 327 TYR A C 1
ATOM 2546 O O . TYR A 1 329 ? 44.612 63.545 16.242 1.00 28.60 327 TYR A O 1
ATOM 2555 N N . GLN A 1 330 ? 45.334 62.690 14.276 1.00 22.69 328 GLN A N 1
ATOM 2556 C CA . GLN A 1 330 ? 45.785 63.985 13.742 1.00 28.32 328 GLN A CA 1
ATOM 2557 C C . GLN A 1 330 ? 44.633 64.962 13.561 1.00 28.90 328 GLN A C 1
ATOM 2558 O O . GLN A 1 330 ? 44.789 66.157 13.803 1.00 31.71 328 GLN A O 1
ATOM 2564 N N . VAL A 1 331 ? 43.472 64.446 13.168 1.00 25.22 329 VAL A N 1
ATOM 2565 C CA . VAL A 1 331 ? 42.256 65.274 13.134 1.00 22.32 329 VAL A CA 1
ATOM 2566 C C . VAL A 1 331 ? 41.918 65.793 14.528 1.00 24.49 329 VAL A C 1
ATOM 2567 O O . VAL A 1 331 ? 41.666 66.980 14.694 1.00 25.86 329 VAL A O 1
ATOM 2571 N N . LEU A 1 332 ? 41.952 64.923 15.542 1.00 20.03 330 LEU A N 1
ATOM 2572 C CA . LEU A 1 332 ? 41.594 65.354 16.898 1.00 26.35 330 LEU A CA 1
ATOM 2573 C C . LEU A 1 332 ? 42.573 66.388 17.448 1.00 25.89 330 LEU A C 1
ATOM 2574 O O . LEU A 1 332 ? 42.162 67.317 18.126 1.00 26.47 330 LEU A O 1
ATOM 2579 N N . LYS A 1 333 ? 43.852 66.237 17.110 1.00 22.64 331 LYS A N 1
ATOM 2580 C CA . LYS A 1 333 ? 44.865 67.230 17.430 1.00 26.74 331 LYS A CA 1
ATOM 2581 C C . LYS A 1 333 ? 44.591 68.558 16.712 1.00 27.69 331 LYS A C 1
ATOM 2582 O O . LYS A 1 333 ? 44.852 69.627 17.266 1.00 26.12 331 LYS A O 1
ATOM 2588 N N . LEU A 1 334 ? 44.054 68.483 15.492 1.00 27.71 332 LEU A N 1
ATOM 2589 C CA . LEU A 1 334 ? 43.695 69.684 14.730 1.00 26.76 332 LEU A CA 1
ATOM 2590 C C . LEU A 1 334 ? 42.502 70.399 15.361 1.00 27.53 332 LEU A C 1
ATOM 2591 O O . LEU A 1 334 ? 42.494 71.624 15.463 1.00 26.65 332 LEU A O 1
ATOM 2596 N N . ILE A 1 335 ? 41.511 69.633 15.797 1.00 26.86 333 ILE A N 1
ATOM 2597 C CA . ILE A 1 335 ? 40.379 70.189 16.525 1.00 24.76 333 ILE A CA 1
ATOM 2598 C C . ILE A 1 335 ? 40.812 70.897 17.828 1.00 27.67 333 ILE A C 1
ATOM 2599 O O . ILE A 1 335 ? 40.303 71.979 18.168 1.00 26.33 333 ILE A O 1
ATOM 2604 N N . GLU A 1 336 ? 41.775 70.299 18.528 1.00 28.63 334 GLU A N 1
ATOM 2605 C CA . GLU A 1 336 ? 42.357 70.897 19.727 1.00 29.89 334 GLU A CA 1
ATOM 2606 C C . GLU A 1 336 ? 43.083 72.211 19.413 1.00 31.98 334 GLU A C 1
ATOM 2607 O O . GLU A 1 336 ? 42.912 73.195 20.147 1.00 27.17 334 GLU A O 1
ATOM 2613 N N . ALA A 1 337 ? 43.863 72.228 18.323 1.00 30.20 335 ALA A N 1
ATOM 2614 C CA . ALA A 1 337 ? 44.491 73.465 17.816 1.00 26.36 335 ALA A CA 1
ATOM 2615 C C . ALA A 1 337 ? 43.464 74.540 17.464 1.00 30.28 335 ALA A C 1
ATOM 2616 O O . ALA A 1 337 ? 43.677 75.716 17.740 1.00 28.52 335 ALA A O 1
ATOM 2618 N N . ILE A 1 338 ? 42.345 74.128 16.877 1.00 25.98 336 ILE A N 1
ATOM 2619 C CA . ILE A 1 338 ? 41.301 75.071 16.472 1.00 25.66 336 ILE A CA 1
ATOM 2620 C C . ILE A 1 338 ? 40.705 75.731 17.705 1.00 27.32 336 ILE A C 1
ATOM 2621 O O . ILE A 1 338 ? 40.553 76.956 17.746 1.00 29.93 336 ILE A O 1
ATOM 2626 N N . PHE A 1 339 ? 40.378 74.921 18.710 1.00 27.10 337 PHE A N 1
ATOM 2627 C CA . PHE A 1 339 ? 39.770 75.438 19.936 1.00 26.69 337 PHE A CA 1
ATOM 2628 C C . PHE A 1 339 ? 40.700 76.381 20.684 1.00 30.22 337 PHE A C 1
ATOM 2629 O O . PHE A 1 339 ? 40.278 77.432 21.178 1.00 29.40 337 PHE A O 1
ATOM 2637 N N . GLU A 1 340 ? 41.972 76.004 20.733 1.00 23.62 338 GLU A N 1
ATOM 2638 C CA . GLU A 1 340 ? 43.005 76.833 21.325 1.00 28.09 338 GLU A CA 1
ATOM 2639 C C . GLU A 1 340 ? 43.180 78.154 20.558 1.00 29.61 338 GLU A C 1
ATOM 2640 O O . GLU A 1 340 ? 43.273 79.226 21.174 1.00 28.83 338 GLU A O 1
ATOM 2646 N N . ALA A 1 341 ? 43.214 78.076 19.226 1.00 25.78 339 ALA A N 1
ATOM 2647 C CA . ALA A 1 341 ? 43.378 79.259 18.372 1.00 22.21 339 ALA A CA 1
ATOM 2648 C C . ALA A 1 341 ? 42.252 80.251 18.584 1.00 26.93 339 ALA A C 1
ATOM 2649 O O . ALA A 1 341 ? 42.488 81.450 18.729 1.00 28.65 339 ALA A O 1
ATOM 2651 N N . ALA A 1 342 ? 41.025 79.752 18.636 1.00 22.91 340 ALA A N 1
ATOM 2652 C CA . ALA A 1 342 ? 39.880 80.624 18.859 1.00 25.15 340 ALA A CA 1
ATOM 2653 C C . ALA A 1 342 ? 39.780 81.199 20.284 1.00 30.27 340 ALA A C 1
ATOM 2654 O O . ALA A 1 342 ? 39.417 82.363 20.464 1.00 34.20 340 ALA A O 1
ATOM 2656 N N . GLU A 1 343 ? 40.092 80.393 21.294 1.00 30.34 341 GLU A N 1
ATOM 2657 C CA . GLU A 1 343 ? 40.018 80.878 22.678 1.00 33.58 341 GLU A CA 1
ATOM 2658 C C . GLU A 1 343 ? 41.139 81.871 23.028 1.00 31.33 341 GLU A C 1
ATOM 2659 O O . GLU A 1 343 ? 40.921 82.784 23.809 1.00 29.92 341 GLU A O 1
ATOM 2665 N N . THR A 1 344 ? 42.317 81.720 22.428 1.00 28.17 342 THR A N 1
ATOM 2666 C CA . THR A 1 344 ? 43.403 82.645 22.698 1.00 30.43 342 THR A CA 1
ATOM 2667 C C . THR A 1 344 ? 43.538 83.748 21.638 1.00 31.31 342 THR A C 1
ATOM 2668 O O . THR A 1 344 ? 44.399 84.622 21.773 1.00 27.19 342 THR A O 1
ATOM 2672 N N . ASN A 1 345 ? 42.687 83.708 20.609 1.00 28.40 343 ASN A N 1
ATOM 2673 C CA . ASN A 1 345 ? 42.758 84.630 19.441 1.00 28.11 343 ASN A CA 1
ATOM 2674 C C . ASN A 1 345 ? 44.180 84.736 18.889 1.00 29.24 343 ASN A C 1
ATOM 2675 O O . ASN A 1 345 ? 44.728 85.820 18.709 1.00 29.77 343 ASN A O 1
ATOM 2680 N N . ARG A 1 346 ? 44.789 83.579 18.674 1.00 25.13 344 ARG A N 1
ATOM 2681 C CA . ARG A 1 346 ? 46.135 83.505 18.169 1.00 25.63 344 ARG A CA 1
ATOM 2682 C C . ARG A 1 346 ? 46.194 82.472 17.057 1.00 27.56 344 ARG A C 1
ATOM 2683 O O . ARG A 1 346 ? 45.223 81.748 16.820 1.00 26.22 344 ARG A O 1
ATOM 2691 N N . THR A 1 347 ? 47.322 82.450 16.356 1.00 26.81 345 THR A N 1
ATOM 2692 C CA . THR A 1 347 ? 47.589 81.448 15.341 1.00 28.31 345 THR A CA 1
ATOM 2693 C C . THR A 1 347 ? 48.477 80.389 15.985 1.00 30.75 345 THR A C 1
ATOM 2694 O O . THR A 1 347 ? 49.574 80.683 16.465 1.00 35.18 345 THR A O 1
ATOM 2698 N N . VAL A 1 348 ? 47.988 79.160 15.982 1.00 27.80 346 VAL A N 1
ATOM 2699 C CA . VAL A 1 348 ? 48.639 78.047 16.661 1.00 31.32 346 VAL A CA 1
ATOM 2700 C C . VAL A 1 348 ? 49.584 77.366 15.686 1.00 30.92 346 VAL A C 1
ATOM 2701 O O . VAL A 1 348 ? 49.179 77.008 14.598 1.00 33.27 346 VAL A O 1
ATOM 2705 N N . HIS A 1 349 ? 50.848 77.205 16.072 1.00 30.27 347 HIS A N 1
ATOM 2706 C CA . HIS A 1 349 ? 51.835 76.532 15.231 1.00 28.85 347 HIS A CA 1
ATOM 2707 C C . HIS A 1 349 ? 52.149 75.106 15.698 1.00 32.47 347 HIS A C 1
ATOM 2708 O O . HIS A 1 349 ? 52.244 74.855 16.899 1.00 34.11 347 HIS A O 1
ATOM 2715 N N . SER A 1 350 ? 52.337 74.206 14.724 1.00 38.29 348 SER A N 1
ATOM 2716 C CA . SER A 1 350 ? 52.274 72.731 14.888 1.00 44.03 348 SER A CA 1
ATOM 2717 C C . SER A 1 350 ? 50.852 72.273 15.238 1.00 49.64 348 SER A C 1
ATOM 2718 O O . SER A 1 350 ? 50.463 71.121 14.981 1.00 52.47 348 SER A O 1
ATOM 2721 N N . LYS B 1 4 ? 36.640 130.831 -6.402 1.00 86.29 2 LYS B N 1
ATOM 2722 C CA . LYS B 1 4 ? 37.262 130.863 -7.762 1.00 86.49 2 LYS B CA 1
ATOM 2723 C C . LYS B 1 4 ? 36.916 129.611 -8.577 1.00 80.53 2 LYS B C 1
ATOM 2724 O O . LYS B 1 4 ? 36.195 128.726 -8.099 1.00 80.39 2 LYS B O 1
ATOM 2730 N N . LYS B 1 5 ? 37.413 129.557 -9.814 1.00 71.72 3 LYS B N 1
ATOM 2731 C CA . LYS B 1 5 ? 37.470 128.301 -10.560 1.00 60.62 3 LYS B CA 1
ATOM 2732 C C . LYS B 1 5 ? 38.881 127.726 -10.423 1.00 52.54 3 LYS B C 1
ATOM 2733 O O . LYS B 1 5 ? 39.837 128.245 -11.005 1.00 45.52 3 LYS B O 1
ATOM 2739 N N . TYR B 1 6 ? 39.000 126.669 -9.622 1.00 43.95 4 TYR B N 1
ATOM 2740 C CA . TYR B 1 6 ? 40.301 126.140 -9.221 1.00 34.95 4 TYR B CA 1
ATOM 2741 C C . TYR B 1 6 ? 41.029 125.456 -10.371 1.00 31.88 4 TYR B C 1
ATOM 2742 O O . TYR B 1 6 ? 40.409 124.818 -11.212 1.00 30.40 4 TYR B O 1
ATOM 2751 N N . GLN B 1 7 ? 42.351 125.602 -10.402 1.00 30.73 5 GLN B N 1
ATOM 2752 C CA . GLN B 1 7 ? 43.140 125.071 -11.498 1.00 27.55 5 GLN B CA 1
ATOM 2753 C C . GLN B 1 7 ? 44.006 123.915 -11.029 1.00 32.39 5 GLN B C 1
ATOM 2754 O O . GLN B 1 7 ? 44.837 124.089 -10.144 1.00 32.47 5 GLN B O 1
ATOM 2760 N N . LEU B 1 8 ? 43.819 122.754 -11.656 1.00 27.69 6 LEU B N 1
ATOM 2761 C CA . LEU B 1 8 ? 44.475 121.503 -11.259 1.00 31.45 6 LEU B CA 1
ATOM 2762 C C . LEU B 1 8 ? 45.464 121.065 -12.330 1.00 30.65 6 LEU B C 1
ATOM 2763 O O . LEU B 1 8 ? 45.145 121.080 -13.520 1.00 35.10 6 LEU B O 1
ATOM 2768 N N . VAL B 1 9 ? 46.656 120.661 -11.927 1.00 30.12 7 VAL B N 1
ATOM 2769 C CA . VAL B 1 9 ? 47.563 120.034 -12.886 1.00 28.14 7 VAL B CA 1
ATOM 2770 C C . VAL B 1 9 ? 47.721 118.547 -12.562 1.00 31.84 7 VAL B C 1
ATOM 2771 O O . VAL B 1 9 ? 47.952 118.198 -11.404 1.00 29.29 7 VAL B O 1
ATOM 2775 N N . ILE B 1 10 ? 47.587 117.690 -13.582 1.00 30.52 8 ILE B N 1
ATOM 2776 C CA . ILE B 1 10 ? 47.759 116.243 -13.433 1.00 28.42 8 ILE B CA 1
ATOM 2777 C C . ILE B 1 10 ? 49.240 115.903 -13.497 1.00 31.45 8 ILE B C 1
ATOM 2778 O O . ILE B 1 10 ? 49.917 116.237 -14.464 1.00 28.97 8 ILE B O 1
ATOM 2783 N N . VAL B 1 11 ? 49.744 115.246 -12.458 1.00 26.26 9 VAL B N 1
ATOM 2784 C CA . VAL B 1 11 ? 51.137 114.826 -12.440 1.00 26.29 9 VAL B CA 1
ATOM 2785 C C . VAL B 1 11 ? 51.160 113.305 -12.531 1.00 28.36 9 VAL B C 1
ATOM 2786 O O . VAL B 1 11 ? 50.900 112.604 -11.543 1.00 30.28 9 VAL B O 1
ATOM 2790 N N . GLY B 1 12 ? 51.437 112.805 -13.732 1.00 27.30 10 GLY B N 1
ATOM 2791 C CA . GLY B 1 12 ? 51.388 111.376 -14.031 1.00 29.04 10 GLY B CA 1
ATOM 2792 C C . GLY B 1 12 ? 50.197 111.144 -14.924 1.00 33.09 10 GLY B C 1
ATOM 2793 O O . GLY B 1 12 ? 49.067 111.029 -14.446 1.00 29.76 10 GLY B O 1
ATOM 2794 N N . TYR B 1 13 ? 50.443 111.114 -16.228 1.00 36.06 11 TYR B N 1
ATOM 2795 C CA . TYR B 1 13 ? 49.369 111.008 -17.207 1.00 33.90 11 TYR B CA 1
ATOM 2796 C C . TYR B 1 13 ? 49.291 109.582 -17.747 1.00 36.53 11 TYR B C 1
ATOM 2797 O O . TYR B 1 13 ? 49.304 109.346 -18.951 1.00 37.79 11 TYR B O 1
ATOM 2806 N N . GLY B 1 14 ? 49.224 108.619 -16.841 1.00 32.51 12 GLY B N 1
ATOM 2807 C CA . GLY B 1 14 ? 49.111 107.226 -17.234 1.00 34.15 12 GLY B CA 1
ATOM 2808 C C . GLY B 1 14 ? 47.645 106.860 -17.281 1.00 36.73 12 GLY B C 1
ATOM 2809 O O . GLY B 1 14 ? 46.805 107.706 -17.609 1.00 36.03 12 GLY B O 1
ATOM 2810 N N . GLY B 1 15 ? 47.344 105.607 -16.935 1.00 36.21 13 GLY B N 1
ATOM 2811 C CA . GLY B 1 15 ? 45.981 105.084 -16.945 1.00 31.99 13 GLY B CA 1
ATOM 2812 C C . GLY B 1 15 ? 44.988 105.829 -16.073 1.00 36.82 13 GLY B C 1
ATOM 2813 O O . GLY B 1 15 ? 43.925 106.227 -16.549 1.00 37.77 13 GLY B O 1
ATOM 2814 N N . MET B 1 16 ? 45.323 106.021 -14.797 1.00 33.76 14 MET B N 1
ATOM 2815 C CA . MET B 1 16 ? 44.434 106.752 -13.885 1.00 33.68 14 MET B CA 1
ATOM 2816 C C . MET B 1 16 ? 44.539 108.267 -14.050 1.00 32.21 14 MET B C 1
ATOM 2817 O O . MET B 1 16 ? 43.531 108.955 -14.043 1.00 32.10 14 MET B O 1
ATOM 2822 N N . GLY B 1 17 ? 45.760 108.783 -14.201 1.00 27.83 15 GLY B N 1
ATOM 2823 C CA . GLY B 1 17 ? 45.967 110.215 -14.458 1.00 29.82 15 GLY B CA 1
ATOM 2824 C C . GLY B 1 17 ? 45.163 110.781 -15.625 1.00 33.09 15 GLY B C 1
ATOM 2825 O O . GLY B 1 17 ? 44.578 111.856 -15.498 1.00 37.64 15 GLY B O 1
ATOM 2826 N N . SER B 1 18 ? 45.111 110.065 -16.750 1.00 28.54 16 SER B N 1
ATOM 2827 C CA . SER B 1 18 ? 44.320 110.531 -17.898 1.00 32.53 16 SER B CA 1
ATOM 2828 C C . SER B 1 18 ? 42.812 110.479 -17.647 1.00 35.41 16 SER B C 1
ATOM 2829 O O . SER B 1 18 ? 42.052 111.275 -18.216 1.00 36.83 16 SER B O 1
ATOM 2832 N N . TYR B 1 19 ? 42.385 109.539 -16.803 1.00 35.80 17 TYR B N 1
ATOM 2833 C CA . TYR B 1 19 ? 40.967 109.420 -16.420 1.00 37.39 17 TYR B CA 1
ATOM 2834 C C . TYR B 1 19 ? 40.523 110.528 -15.454 1.00 36.16 17 TYR B C 1
ATOM 2835 O O . TYR B 1 19 ? 39.335 110.880 -15.390 1.00 33.82 17 TYR B O 1
ATOM 2844 N N . HIS B 1 20 ? 41.476 111.079 -14.708 1.00 29.56 18 HIS B N 1
ATOM 2845 C CA . HIS B 1 20 ? 41.207 112.199 -13.800 1.00 29.66 18 HIS B CA 1
ATOM 2846 C C . HIS B 1 20 ? 40.877 113.489 -14.527 1.00 31.57 18 HIS B C 1
ATOM 2847 O O . HIS B 1 20 ? 40.272 114.372 -13.934 1.00 36.57 18 HIS B O 1
ATOM 2854 N N . VAL B 1 21 ? 41.266 113.604 -15.801 1.00 33.03 19 VAL B N 1
ATOM 2855 C CA . VAL B 1 21 ? 40.850 114.760 -16.615 1.00 35.09 19 VAL B CA 1
ATOM 2856 C C . VAL B 1 21 ? 39.317 114.759 -16.699 1.00 37.48 19 VAL B C 1
ATOM 2857 O O . VAL B 1 21 ? 38.677 115.778 -16.442 1.00 39.67 19 VAL B O 1
ATOM 2861 N N . THR B 1 22 ? 38.740 113.596 -16.991 1.00 36.00 20 THR B N 1
ATOM 2862 C CA . THR B 1 22 ? 37.284 113.408 -17.003 1.00 37.11 20 THR B CA 1
ATOM 2863 C C . THR B 1 22 ? 36.638 113.693 -15.640 1.00 37.81 20 THR B C 1
ATOM 2864 O O . THR B 1 22 ? 35.724 114.510 -15.556 1.00 39.33 20 THR B O 1
ATOM 2868 N N . LEU B 1 23 ? 37.133 113.028 -14.590 1.00 35.28 21 LEU B N 1
ATOM 2869 C CA . LEU B 1 23 ? 36.650 113.184 -13.206 1.00 34.74 21 LEU B CA 1
ATOM 2870 C C . LEU B 1 23 ? 36.690 114.621 -12.667 1.00 36.07 21 LEU B C 1
ATOM 2871 O O . LEU B 1 23 ? 35.680 115.130 -12.153 1.00 34.85 21 LEU B O 1
ATOM 2876 N N . ALA B 1 24 ? 37.850 115.265 -12.789 1.00 33.70 22 ALA B N 1
ATOM 2877 C CA . ALA B 1 24 ? 38.045 116.616 -12.281 1.00 38.28 22 ALA B CA 1
ATOM 2878 C C . ALA B 1 24 ? 37.194 117.632 -13.035 1.00 41.00 22 ALA B C 1
ATOM 2879 O O . ALA B 1 24 ? 36.612 118.518 -12.416 1.00 43.42 22 ALA B O 1
ATOM 2881 N N . SER B 1 25 ? 37.095 117.479 -14.357 1.00 40.52 23 SER B N 1
ATOM 2882 C CA . SER B 1 25 ? 36.305 118.397 -15.183 1.00 40.81 23 SER B CA 1
ATOM 2883 C C . SER B 1 25 ? 34.810 118.284 -14.909 1.00 43.62 23 SER B C 1
ATOM 2884 O O . SER B 1 25 ? 34.058 119.210 -15.211 1.00 46.35 23 SER B O 1
ATOM 2887 N N . ALA B 1 26 ? 34.386 117.156 -14.336 1.00 42.76 24 ALA B N 1
ATOM 2888 C CA . ALA B 1 26 ? 32.974 116.933 -13.998 1.00 39.89 24 ALA B CA 1
ATOM 2889 C C . ALA B 1 26 ? 32.547 117.711 -12.754 1.00 38.40 24 ALA B C 1
ATOM 2890 O O . ALA B 1 26 ? 31.354 117.921 -12.520 1.00 39.23 24 ALA B O 1
ATOM 2892 N N . ALA B 1 27 ? 33.524 118.138 -11.957 1.00 35.96 25 ALA B N 1
ATOM 2893 C CA . ALA B 1 27 ? 33.247 118.958 -10.782 1.00 40.03 25 ALA B CA 1
ATOM 2894 C C . ALA B 1 27 ? 32.856 120.375 -11.198 1.00 42.36 25 ALA B C 1
ATOM 2895 O O . ALA B 1 27 ? 33.282 120.855 -12.249 1.00 43.76 25 ALA B O 1
ATOM 2897 N N . ASP B 1 28 ? 32.048 121.029 -10.366 1.00 44.38 26 ASP B N 1
ATOM 2898 C CA . ASP B 1 28 ? 31.507 122.353 -10.666 1.00 47.99 26 ASP B CA 1
ATOM 2899 C C . ASP B 1 28 ? 32.557 123.438 -10.920 1.00 49.41 26 ASP B C 1
ATOM 2900 O O . ASP B 1 28 ? 32.549 124.069 -11.981 1.00 55.61 26 ASP B O 1
ATOM 2905 N N . ASN B 1 29 ? 33.465 123.648 -9.976 1.00 41.82 27 ASN B N 1
ATOM 2906 C CA . ASN B 1 29 ? 34.372 124.787 -10.090 1.00 43.20 27 ASN B CA 1
ATOM 2907 C C . ASN B 1 29 ? 35.839 124.395 -10.120 1.00 40.82 27 ASN B C 1
ATOM 2908 O O . ASN B 1 29 ? 36.680 125.017 -9.477 1.00 40.45 27 ASN B O 1
ATOM 2913 N N . LEU B 1 30 ? 36.130 123.368 -10.908 1.00 40.08 28 LEU B N 1
ATOM 2914 C CA . LEU B 1 30 ? 37.480 122.846 -11.032 1.00 38.42 28 LEU B CA 1
ATOM 2915 C C . LEU B 1 30 ? 37.831 122.587 -12.502 1.00 37.79 28 LEU B C 1
ATOM 2916 O O . LEU B 1 30 ? 37.007 122.079 -13.253 1.00 40.00 28 LEU B O 1
ATOM 2921 N N . GLU B 1 31 ? 39.059 122.936 -12.899 1.00 34.96 29 GLU B N 1
ATOM 2922 C CA . GLU B 1 31 ? 39.499 122.793 -14.280 1.00 36.76 29 GLU B CA 1
ATOM 2923 C C . GLU B 1 31 ? 40.868 122.172 -14.320 1.00 32.84 29 GLU B C 1
ATOM 2924 O O . GLU B 1 31 ? 41.700 122.455 -13.459 1.00 31.88 29 GLU B O 1
ATOM 2930 N N . VAL B 1 32 ? 41.101 121.344 -15.330 1.00 32.02 30 VAL B N 1
ATOM 2931 C CA . VAL B 1 32 ? 42.430 120.798 -15.587 1.00 33.21 30 VAL B CA 1
ATOM 2932 C C . VAL B 1 32 ? 43.225 121.808 -16.418 1.00 36.46 30 VAL B C 1
ATOM 2933 O O . VAL B 1 32 ? 42.878 122.102 -17.566 1.00 37.87 30 VAL B O 1
ATOM 2937 N N . HIS B 1 33 ? 44.295 122.319 -15.817 1.00 35.38 31 HIS B N 1
ATOM 2938 C CA . HIS B 1 33 ? 45.079 123.430 -16.346 1.00 34.25 31 HIS B CA 1
ATOM 2939 C C . HIS B 1 33 ? 46.265 122.949 -17.175 1.00 37.76 31 HIS B C 1
ATOM 2940 O O . HIS B 1 33 ? 46.753 123.657 -18.062 1.00 35.19 31 HIS B O 1
ATOM 2947 N N . GLY B 1 34 ? 46.735 121.744 -16.879 1.00 33.85 32 GLY B N 1
ATOM 2948 C CA . GLY B 1 34 ? 47.932 121.226 -17.529 1.00 33.89 32 GLY B CA 1
ATOM 2949 C C . GLY B 1 34 ? 48.340 119.865 -17.020 1.00 32.53 32 GLY B C 1
ATOM 2950 O O . GLY B 1 34 ? 47.649 119.280 -16.184 1.00 29.32 32 GLY B O 1
ATOM 2951 N N . VAL B 1 35 ? 49.467 119.365 -17.527 1.00 29.02 33 VAL B N 1
ATOM 2952 C CA . VAL B 1 35 ? 49.907 117.999 -17.273 1.00 29.69 33 VAL B CA 1
ATOM 2953 C C . VAL B 1 35 ? 51.429 117.994 -17.163 1.00 35.28 33 VAL B C 1
ATOM 2954 O O . VAL B 1 35 ? 52.107 118.783 -17.834 1.00 33.87 33 VAL B O 1
ATOM 2958 N N . PHE B 1 36 ? 51.963 117.147 -16.286 1.00 28.07 34 PHE B N 1
ATOM 2959 C CA . PHE B 1 36 ? 53.374 116.769 -16.396 1.00 33.04 34 PHE B CA 1
ATOM 2960 C C . PHE B 1 36 ? 53.524 115.262 -16.297 1.00 34.07 34 PHE B C 1
ATOM 2961 O O . PHE B 1 36 ? 52.907 114.614 -15.451 1.00 34.35 34 PHE B O 1
ATOM 2969 N N . ASP B 1 37 ? 54.333 114.708 -17.188 1.00 35.81 35 ASP B N 1
ATOM 2970 C CA . ASP B 1 37 ? 54.731 113.316 -17.106 1.00 34.28 35 ASP B CA 1
ATOM 2971 C C . ASP B 1 37 ? 56.178 113.232 -17.550 1.00 37.18 35 ASP B C 1
ATOM 2972 O O . ASP B 1 37 ? 56.604 114.009 -18.398 1.00 38.32 35 ASP B O 1
ATOM 2977 N N . ILE B 1 38 ? 56.934 112.297 -16.982 1.00 36.54 36 ILE B N 1
ATOM 2978 C CA . ILE B 1 38 ? 58.345 112.131 -17.354 1.00 37.78 36 ILE B CA 1
ATOM 2979 C C . ILE B 1 38 ? 58.532 111.397 -18.693 1.00 37.40 36 ILE B C 1
ATOM 2980 O O . ILE B 1 38 ? 59.618 111.422 -19.269 1.00 34.05 36 ILE B O 1
ATOM 2985 N N . LEU B 1 39 ? 57.483 110.733 -19.178 1.00 34.04 37 LEU B N 1
ATOM 2986 C CA . LEU B 1 39 ? 57.552 110.049 -20.477 1.00 39.70 37 LEU B CA 1
ATOM 2987 C C . LEU B 1 39 ? 57.018 110.909 -21.615 1.00 40.81 37 LEU B C 1
ATOM 2988 O O . LEU B 1 39 ? 55.911 111.452 -21.521 1.00 42.71 37 LEU B O 1
ATOM 2993 N N . ALA B 1 40 ? 57.788 110.984 -22.702 1.00 41.27 38 ALA B N 1
ATOM 2994 C CA . ALA B 1 40 ? 57.413 111.795 -23.873 1.00 43.25 38 ALA B CA 1
ATOM 2995 C C . ALA B 1 40 ? 56.096 111.355 -24.506 1.00 41.78 38 ALA B C 1
ATOM 2996 O O . ALA B 1 40 ? 55.289 112.198 -24.900 1.00 42.26 38 ALA B O 1
ATOM 2998 N N . GLU B 1 41 ? 55.881 110.039 -24.578 1.00 41.45 39 GLU B N 1
ATOM 2999 C CA . GLU B 1 41 ? 54.670 109.466 -25.165 1.00 46.49 39 GLU B CA 1
ATOM 3000 C C . GLU B 1 41 ? 53.403 109.827 -24.390 1.00 41.92 39 GLU B C 1
ATOM 3001 O O . GLU B 1 41 ? 52.339 109.998 -24.984 1.00 38.50 39 GLU B O 1
ATOM 3007 N N . LYS B 1 42 ? 53.527 109.954 -23.068 1.00 40.84 40 LYS B N 1
ATOM 3008 C CA . LYS B 1 42 ? 52.401 110.344 -22.217 1.00 36.67 40 LYS B CA 1
ATOM 3009 C C . LYS B 1 42 ? 52.097 111.831 -22.374 1.00 32.70 40 LYS B C 1
ATOM 3010 O O . LYS B 1 42 ? 50.931 112.231 -22.461 1.00 32.73 40 LYS B O 1
ATOM 3016 N N . ARG B 1 43 ? 53.151 112.639 -22.435 1.00 31.22 41 ARG B N 1
ATOM 3017 C CA . ARG B 1 43 ? 53.019 114.080 -22.717 1.00 35.42 41 ARG B CA 1
ATOM 3018 C C . ARG B 1 43 ? 52.398 114.325 -24.094 1.00 35.86 41 ARG B C 1
ATOM 3019 O O . ARG B 1 43 ? 51.556 115.213 -24.249 1.00 34.49 41 ARG B O 1
ATOM 3027 N N . GLU B 1 44 ? 52.804 113.529 -25.084 1.00 32.50 42 GLU B N 1
ATOM 3028 C CA . GLU B 1 44 ? 52.231 113.630 -26.428 1.00 37.62 42 GLU B CA 1
ATOM 3029 C C . GLU B 1 44 ? 50.733 113.324 -26.437 1.00 35.97 42 GLU B C 1
ATOM 3030 O O . GLU B 1 44 ? 49.975 113.985 -27.141 1.00 39.96 42 GLU B O 1
ATOM 3036 N N . ALA B 1 45 ? 50.317 112.337 -25.639 1.00 32.10 43 ALA B N 1
ATOM 3037 C CA . ALA B 1 45 ? 48.910 111.939 -25.543 1.00 33.01 43 ALA B CA 1
ATOM 3038 C C . ALA B 1 45 ? 48.076 113.033 -24.894 1.00 33.55 43 ALA B C 1
ATOM 3039 O O . ALA B 1 45 ? 46.944 113.280 -25.302 1.00 35.97 43 ALA B O 1
ATOM 3041 N N . ALA B 1 46 ? 48.642 113.696 -23.886 1.00 33.46 44 ALA B N 1
ATOM 3042 C CA . ALA B 1 46 ? 47.942 114.795 -23.215 1.00 32.92 44 ALA B CA 1
ATOM 3043 C C . ALA B 1 46 ? 47.802 116.007 -24.141 1.00 34.42 44 ALA B C 1
ATOM 3044 O O . ALA B 1 46 ? 46.751 116.656 -24.166 1.00 35.14 44 ALA B O 1
ATOM 3046 N N . ALA B 1 47 ? 48.854 116.282 -24.915 1.00 35.43 45 ALA B N 1
ATOM 3047 C CA . ALA B 1 47 ? 48.823 117.355 -25.923 1.00 37.69 45 ALA B CA 1
ATOM 3048 C C . ALA B 1 47 ? 47.700 117.152 -26.938 1.00 39.39 45 ALA B C 1
ATOM 3049 O O . ALA B 1 47 ? 47.051 118.112 -27.346 1.00 40.47 45 ALA B O 1
ATOM 3051 N N . GLN B 1 48 ? 47.453 115.893 -27.305 1.00 39.81 46 GLN B N 1
ATOM 3052 C CA . GLN B 1 48 ? 46.365 115.533 -28.207 1.00 40.97 46 GLN B CA 1
ATOM 3053 C C . GLN B 1 48 ? 44.975 115.891 -27.686 1.00 42.60 46 GLN B C 1
ATOM 3054 O O . GLN B 1 48 ? 44.061 116.092 -28.477 1.00 43.97 46 GLN B O 1
ATOM 3060 N N . LYS B 1 49 ? 44.825 115.983 -26.365 1.00 39.95 47 LYS B N 1
ATOM 3061 C CA . LYS B 1 49 ? 43.551 116.370 -25.759 1.00 43.45 47 LYS B CA 1
ATOM 3062 C C . LYS B 1 49 ? 43.501 117.871 -25.481 1.00 44.80 47 LYS B C 1
ATOM 3063 O O . LYS B 1 49 ? 42.537 118.378 -24.896 1.00 46.22 47 LYS B O 1
ATOM 3069 N N . GLY B 1 50 ? 44.542 118.578 -25.910 1.00 42.01 48 GLY B N 1
ATOM 3070 C CA . GLY B 1 50 ? 44.585 120.030 -25.791 1.00 40.52 48 GLY B CA 1
ATOM 3071 C C . GLY B 1 50 ? 45.206 120.528 -24.503 1.00 39.06 48 GLY B C 1
ATOM 3072 O O . GLY B 1 50 ? 45.137 121.710 -24.201 1.00 34.69 48 GLY B O 1
ATOM 3073 N N . LEU B 1 51 ? 45.832 119.631 -23.747 1.00 36.80 49 LEU B N 1
ATOM 3074 C CA . LEU B 1 51 ? 46.326 119.973 -22.422 1.00 35.08 49 LEU B CA 1
ATOM 3075 C C . LEU B 1 51 ? 47.727 120.553 -22.477 1.00 33.01 49 LEU B C 1
ATOM 3076 O O . LEU B 1 51 ? 48.604 119.995 -23.154 1.00 37.41 49 LEU B O 1
ATOM 3081 N N . LYS B 1 52 ? 47.935 121.663 -21.762 1.00 29.56 50 LYS B N 1
ATOM 3082 C CA . LYS B 1 52 ? 49.266 122.285 -21.670 1.00 31.82 50 LYS B CA 1
ATOM 3083 C C . LYS B 1 52 ? 50.259 121.346 -20.995 1.00 36.98 50 LYS B C 1
ATOM 3084 O O . LYS B 1 52 ? 49.980 120.821 -19.928 1.00 38.66 50 LYS B O 1
ATOM 3090 N N . ILE B 1 53 ? 51.417 121.149 -21.624 1.00 32.86 51 ILE B N 1
ATOM 3091 C CA . ILE B 1 53 ? 52.443 120.266 -21.108 1.00 38.87 51 ILE B CA 1
ATOM 3092 C C . ILE B 1 53 ? 53.509 121.108 -20.433 1.00 38.53 51 ILE B C 1
ATOM 3093 O O . ILE B 1 53 ? 54.048 122.021 -21.051 1.00 37.75 51 ILE B O 1
ATOM 3098 N N . TYR B 1 54 ? 53.814 120.807 -19.172 1.00 35.08 52 TYR B N 1
ATOM 3099 C CA . TYR B 1 54 ? 54.879 121.511 -18.460 1.00 36.74 52 TYR B CA 1
ATOM 3100 C C . TYR B 1 54 ? 56.214 120.857 -18.736 1.00 37.42 52 TYR B C 1
ATOM 3101 O O . TYR B 1 54 ? 56.280 119.643 -18.925 1.00 39.47 52 TYR B O 1
ATOM 3110 N N . GLU B 1 55 ? 57.277 121.662 -18.760 1.00 42.86 53 GLU B N 1
ATOM 3111 C CA . GLU B 1 55 ? 58.620 121.142 -19.037 1.00 49.21 53 GLU B CA 1
ATOM 3112 C C . GLU B 1 55 ? 59.210 120.327 -17.880 1.00 46.84 53 GLU B C 1
ATOM 3113 O O . GLU B 1 55 ? 59.950 119.357 -18.104 1.00 46.38 53 GLU B O 1
ATOM 3119 N N . SER B 1 56 ? 58.868 120.726 -16.654 1.00 44.19 54 SER B N 1
ATOM 3120 C CA . SER B 1 56 ? 59.344 120.067 -15.441 1.00 40.98 54 SER B CA 1
ATOM 3121 C C . SER B 1 56 ? 58.259 120.126 -14.375 1.00 39.70 54 SER B C 1
ATOM 3122 O O . SER B 1 56 ? 57.299 120.894 -14.502 1.00 41.89 54 SER B O 1
ATOM 3125 N N . TYR B 1 57 ? 58.413 119.315 -13.326 1.00 40.61 55 TYR B N 1
ATOM 3126 C CA . TYR B 1 57 ? 57.557 119.405 -12.142 1.00 35.61 55 TYR B CA 1
ATOM 3127 C C . TYR B 1 57 ? 57.783 120.726 -11.427 1.00 35.68 55 TYR B C 1
ATOM 3128 O O . TYR B 1 57 ? 56.844 121.325 -10.908 1.00 38.28 55 TYR B O 1
ATOM 3137 N N . GLU B 1 58 ? 59.040 121.169 -11.433 1.00 40.39 56 GLU B N 1
ATOM 3138 C CA A GLU B 1 58 ? 59.421 122.448 -10.867 0.50 38.63 56 GLU B CA 1
ATOM 3139 C CA B GLU B 1 58 ? 59.446 122.476 -10.896 0.50 39.99 56 GLU B CA 1
ATOM 3140 C C . GLU B 1 58 ? 58.628 123.598 -11.516 1.00 39.56 56 GLU B C 1
ATOM 3141 O O . GLU B 1 58 ? 58.190 124.522 -10.823 1.00 39.13 56 GLU B O 1
ATOM 3152 N N . ALA B 1 59 ? 58.416 123.509 -12.833 1.00 35.61 57 ALA B N 1
ATOM 3153 C CA . ALA B 1 59 ? 57.642 124.505 -13.573 1.00 34.63 57 ALA B CA 1
ATOM 3154 C C . ALA B 1 59 ? 56.171 124.513 -13.169 1.00 32.27 57 ALA B C 1
ATOM 3155 O O . ALA B 1 59 ? 55.546 125.569 -13.151 1.00 31.61 57 ALA B O 1
ATOM 3157 N N . VAL B 1 60 ? 55.624 123.342 -12.842 1.00 34.46 58 VAL B N 1
ATOM 3158 C CA . VAL B 1 60 ? 54.242 123.260 -12.334 1.00 32.62 58 VAL B CA 1
ATOM 3159 C C . VAL B 1 60 ? 54.109 124.048 -11.033 1.00 33.69 58 VAL B C 1
ATOM 3160 O O . VAL B 1 60 ? 53.194 124.861 -10.859 1.00 35.63 58 VAL B O 1
ATOM 3164 N N . LEU B 1 61 ? 55.041 123.807 -10.122 1.00 32.08 59 LEU B N 1
ATOM 3165 C CA . LEU B 1 61 ? 54.978 124.386 -8.787 1.00 34.04 59 LEU B CA 1
ATOM 3166 C C . LEU B 1 61 ? 55.285 125.876 -8.780 1.00 35.01 59 LEU B C 1
ATOM 3167 O O . LEU B 1 61 ? 54.871 126.588 -7.869 1.00 37.70 59 LEU B O 1
ATOM 3172 N N . ALA B 1 62 ? 56.001 126.344 -9.799 1.00 39.83 60 ALA B N 1
ATOM 3173 C CA . ALA B 1 62 ? 56.350 127.762 -9.908 1.00 40.93 60 ALA B CA 1
ATOM 3174 C C . ALA B 1 62 ? 55.240 128.586 -10.560 1.00 43.71 60 ALA B C 1
ATOM 3175 O O . ALA B 1 62 ? 55.253 129.815 -10.499 1.00 46.15 60 ALA B O 1
ATOM 3177 N N . ASP B 1 63 ? 54.278 127.907 -11.174 1.00 42.84 61 ASP B N 1
ATOM 3178 C CA . ASP B 1 63 ? 53.170 128.572 -11.850 1.00 41.66 61 ASP B CA 1
ATOM 3179 C C . ASP B 1 63 ? 52.117 129.011 -10.842 1.00 44.39 61 ASP B C 1
ATOM 3180 O O . ASP B 1 63 ? 51.403 128.189 -10.273 1.00 43.32 61 ASP B O 1
ATOM 3185 N N . GLU B 1 64 ? 52.003 130.325 -10.665 1.00 42.81 62 GLU B N 1
ATOM 3186 C CA . GLU B 1 64 ? 51.067 130.926 -9.715 1.00 45.41 62 GLU B CA 1
ATOM 3187 C C . GLU B 1 64 ? 49.581 130.765 -10.089 1.00 39.19 62 GLU B C 1
ATOM 3188 O O . GLU B 1 64 ? 48.719 130.943 -9.236 1.00 40.14 62 GLU B O 1
ATOM 3194 N N . LYS B 1 65 ? 49.289 130.411 -11.343 1.00 36.37 63 LYS B N 1
ATOM 3195 C CA . LYS B 1 65 ? 47.903 130.154 -11.788 1.00 41.39 63 LYS B CA 1
ATOM 3196 C C . LYS B 1 65 ? 47.373 128.787 -11.340 1.00 39.35 63 LYS B C 1
ATOM 3197 O O . LYS B 1 65 ? 46.160 128.553 -11.328 1.00 39.89 63 LYS B O 1
ATOM 3203 N N . VAL B 1 66 ? 48.298 127.892 -11.010 1.00 36.85 64 VAL B N 1
ATOM 3204 C CA . VAL B 1 66 ? 47.986 126.520 -10.579 1.00 34.43 64 VAL B CA 1
ATOM 3205 C C . VAL B 1 66 ? 47.640 126.515 -9.091 1.00 35.23 64 VAL B C 1
ATOM 3206 O O . VAL B 1 66 ? 48.444 126.956 -8.270 1.00 35.38 64 VAL B O 1
ATOM 3210 N N . ASP B 1 67 ? 46.438 126.032 -8.757 1.00 29.27 65 ASP B N 1
ATOM 3211 C CA . ASP B 1 67 ? 45.967 125.952 -7.371 1.00 28.96 65 ASP B CA 1
ATOM 3212 C C . ASP B 1 67 ? 46.176 124.609 -6.688 1.00 31.24 65 ASP B C 1
ATOM 3213 O O . ASP B 1 67 ? 46.292 124.556 -5.470 1.00 31.60 65 ASP B O 1
ATOM 3218 N N . ALA B 1 68 ? 46.191 123.533 -7.471 1.00 32.45 66 ALA B N 1
ATOM 3219 C CA . ALA B 1 68 ? 46.264 122.179 -6.921 1.00 31.06 66 ALA B CA 1
ATOM 3220 C C . ALA B 1 68 ? 46.964 121.243 -7.888 1.00 31.27 66 ALA B C 1
ATOM 3221 O O . ALA B 1 68 ? 47.008 121.507 -9.087 1.00 29.82 66 ALA B O 1
ATOM 3223 N N . VAL B 1 69 ? 47.545 120.167 -7.365 1.00 25.94 67 VAL B N 1
ATOM 3224 C CA . VAL B 1 69 ? 48.035 119.097 -8.219 1.00 27.47 67 VAL B CA 1
ATOM 3225 C C . VAL B 1 69 ? 47.358 117.777 -7.875 1.00 27.03 67 VAL B C 1
ATOM 3226 O O . VAL B 1 69 ? 46.988 117.518 -6.717 1.00 23.75 67 VAL B O 1
ATOM 3230 N N . LEU B 1 70 ? 47.195 116.950 -8.899 1.00 30.47 68 LEU B N 1
ATOM 3231 C CA . LEU B 1 70 ? 46.757 115.577 -8.736 1.00 27.38 68 LEU B CA 1
ATOM 3232 C C . LEU B 1 70 ? 47.983 114.711 -8.985 1.00 29.87 68 LEU B C 1
ATOM 3233 O O . LEU B 1 70 ? 48.612 114.833 -10.027 1.00 30.29 68 LEU B O 1
ATOM 3238 N N . ILE B 1 71 ? 48.340 113.866 -8.015 1.00 30.41 69 ILE B N 1
ATOM 3239 C CA . ILE B 1 71 ? 49.488 112.966 -8.167 1.00 26.39 69 ILE B CA 1
ATOM 3240 C C . ILE B 1 71 ? 48.998 111.544 -8.450 1.00 28.26 69 ILE B C 1
ATOM 3241 O O . ILE B 1 71 ? 48.454 110.883 -7.563 1.00 31.33 69 ILE B O 1
ATOM 3246 N N . ALA B 1 72 ? 49.177 111.108 -9.694 1.00 27.13 70 ALA B N 1
ATOM 3247 C CA . ALA B 1 72 ? 48.847 109.765 -10.153 1.00 26.94 70 ALA B CA 1
ATOM 3248 C C . ALA B 1 72 ? 50.073 109.062 -10.732 1.00 29.14 70 ALA B C 1
ATOM 3249 O O . ALA B 1 72 ? 50.041 108.520 -11.837 1.00 30.64 70 ALA B O 1
ATOM 3251 N N . THR B 1 73 ? 51.163 109.104 -9.978 1.00 31.31 71 THR B N 1
ATOM 3252 C CA . THR B 1 73 ? 52.397 108.436 -10.341 1.00 30.49 71 THR B CA 1
ATOM 3253 C C . THR B 1 73 ? 52.431 107.078 -9.603 1.00 34.53 71 THR B C 1
ATOM 3254 O O . THR B 1 73 ? 51.545 106.815 -8.780 1.00 32.46 71 THR B O 1
ATOM 3258 N N . PRO B 1 74 ? 53.415 106.194 -9.910 1.00 29.88 72 PRO B N 1
ATOM 3259 C CA . PRO B 1 74 ? 53.599 104.998 -9.075 1.00 29.89 72 PRO B CA 1
ATOM 3260 C C . PRO B 1 74 ? 53.835 105.333 -7.600 1.00 30.08 72 PRO B C 1
ATOM 3261 O O . PRO B 1 74 ? 54.277 106.447 -7.257 1.00 29.18 72 PRO B O 1
ATOM 3265 N N . ASN B 1 75 ? 53.541 104.360 -6.739 1.00 29.46 73 ASN B N 1
ATOM 3266 C CA . ASN B 1 75 ? 53.381 104.597 -5.307 1.00 27.88 73 ASN B CA 1
ATOM 3267 C C . ASN B 1 75 ? 54.581 105.145 -4.560 1.00 28.38 73 ASN B C 1
ATOM 3268 O O . ASN B 1 75 ? 54.414 105.898 -3.607 1.00 30.21 73 ASN B O 1
ATOM 3273 N N . ASP B 1 76 ? 55.785 104.788 -5.003 1.00 29.77 74 ASP B N 1
ATOM 3274 C CA . ASP B 1 76 ? 57.009 105.267 -4.344 1.00 32.67 74 ASP B CA 1
ATOM 3275 C C . ASP B 1 76 ? 57.311 106.763 -4.479 1.00 32.10 74 ASP B C 1
ATOM 3276 O O . ASP B 1 76 ? 58.035 107.322 -3.656 1.00 38.31 74 ASP B O 1
ATOM 3281 N N . SER B 1 77 ? 56.783 107.403 -5.517 1.00 32.28 75 SER B N 1
ATOM 3282 C CA . SER B 1 77 ? 57.047 108.832 -5.742 1.00 32.11 75 SER B CA 1
ATOM 3283 C C . SER B 1 77 ? 56.047 109.773 -5.075 1.00 34.66 75 SER B C 1
ATOM 3284 O O . SER B 1 77 ? 56.329 110.957 -4.925 1.00 35.79 75 SER B O 1
ATOM 3287 N N . HIS B 1 78 ? 54.892 109.242 -4.667 1.00 30.95 76 HIS B N 1
ATOM 3288 C CA . HIS B 1 78 ? 53.811 110.036 -4.079 1.00 30.25 76 HIS B CA 1
ATOM 3289 C C . HIS B 1 78 ? 54.236 111.019 -2.991 1.00 32.90 76 HIS B C 1
ATOM 3290 O O . HIS B 1 78 ? 53.844 112.186 -3.030 1.00 31.89 76 HIS B O 1
ATOM 3297 N N . LYS B 1 79 ? 55.049 110.545 -2.040 1.00 35.75 77 LYS B N 1
ATOM 3298 C CA . LYS B 1 79 ? 55.389 111.309 -0.828 1.00 34.08 77 LYS B CA 1
ATOM 3299 C C . LYS B 1 79 ? 56.152 112.587 -1.112 1.00 31.96 77 LYS B C 1
ATOM 3300 O O . LYS B 1 79 ? 55.730 113.665 -0.672 1.00 30.86 77 LYS B O 1
ATOM 3306 N N . GLU B 1 80 ? 57.266 112.473 -1.837 1.00 34.56 78 GLU B N 1
ATOM 3307 C CA A GLU B 1 80 ? 58.109 113.631 -2.098 0.50 39.47 78 GLU B CA 1
ATOM 3308 C CA B GLU B 1 80 ? 58.103 113.635 -2.092 0.50 36.89 78 GLU B CA 1
ATOM 3309 C C . GLU B 1 80 ? 57.426 114.621 -3.046 1.00 34.32 78 GLU B C 1
ATOM 3310 O O . GLU B 1 80 ? 57.600 115.822 -2.910 1.00 33.38 78 GLU B O 1
ATOM 3321 N N . LEU B 1 81 ? 56.625 114.105 -3.982 1.00 33.83 79 LEU B N 1
ATOM 3322 C CA . LEU B 1 81 ? 55.896 114.962 -4.915 1.00 31.00 79 LEU B CA 1
ATOM 3323 C C . LEU B 1 81 ? 54.860 115.786 -4.160 1.00 32.44 79 LEU B C 1
ATOM 3324 O O . LEU B 1 81 ? 54.734 116.992 -4.402 1.00 32.84 79 LEU B O 1
ATOM 3329 N N . ALA B 1 82 ? 54.142 115.129 -3.241 1.00 28.78 80 ALA B N 1
ATOM 3330 C CA . ALA B 1 82 ? 53.138 115.779 -2.381 1.00 30.07 80 ALA B CA 1
ATOM 3331 C C . ALA B 1 82 ? 53.747 116.842 -1.479 1.00 32.77 80 ALA B C 1
ATOM 3332 O O . ALA B 1 82 ? 53.234 117.958 -1.398 1.00 32.35 80 ALA B O 1
ATOM 3334 N N . ILE B 1 83 ? 54.839 116.483 -0.804 1.00 31.55 81 ILE B N 1
ATOM 3335 C CA . ILE B 1 83 ? 55.556 117.409 0.079 1.00 33.46 81 ILE B CA 1
ATOM 3336 C C . ILE B 1 83 ? 56.025 118.644 -0.712 1.00 32.18 81 ILE B C 1
ATOM 3337 O O . ILE B 1 83 ? 55.717 119.766 -0.319 1.00 32.41 81 ILE B O 1
ATOM 3342 N N . SER B 1 84 ? 56.705 118.426 -1.841 1.00 32.55 82 SER B N 1
ATOM 3343 C CA . SER B 1 84 ? 57.103 119.518 -2.759 1.00 33.30 82 SER B CA 1
ATOM 3344 C C . SER B 1 84 ? 55.948 120.445 -3.136 1.00 35.99 82 SER B C 1
ATOM 3345 O O . SER B 1 84 ? 56.080 121.673 -3.085 1.00 35.84 82 SER B O 1
ATOM 3348 N N . ALA B 1 85 ? 54.818 119.850 -3.508 1.00 30.99 83 ALA B N 1
ATOM 3349 C CA . ALA B 1 85 ? 53.645 120.625 -3.893 1.00 29.04 83 ALA B CA 1
ATOM 3350 C C . ALA B 1 85 ? 53.175 121.522 -2.769 1.00 30.13 83 ALA B C 1
ATOM 3351 O O . ALA B 1 85 ? 52.993 122.730 -2.967 1.00 32.47 83 ALA B O 1
ATOM 3353 N N . LEU B 1 86 ? 52.994 120.933 -1.588 1.00 29.59 84 LEU B N 1
ATOM 3354 C CA . LEU B 1 86 ? 52.458 121.661 -0.443 1.00 29.03 84 LEU B CA 1
ATOM 3355 C C . LEU B 1 86 ? 53.399 122.775 -0.005 1.00 32.38 84 LEU B C 1
ATOM 3356 O O . LEU B 1 86 ? 52.936 123.849 0.374 1.00 32.87 84 LEU B O 1
ATOM 3361 N N . GLU B 1 87 ? 54.709 122.513 -0.089 1.00 32.00 85 GLU B N 1
ATOM 3362 C CA A GLU B 1 87 ? 55.748 123.494 0.243 0.50 36.15 85 GLU B CA 1
ATOM 3363 C CA B GLU B 1 87 ? 55.717 123.516 0.267 0.50 35.45 85 GLU B CA 1
ATOM 3364 C C . GLU B 1 87 ? 55.731 124.678 -0.731 1.00 36.93 85 GLU B C 1
ATOM 3365 O O . GLU B 1 87 ? 56.151 125.783 -0.389 1.00 39.04 85 GLU B O 1
ATOM 3376 N N . ALA B 1 88 ? 55.245 124.426 -1.951 1.00 33.61 86 ALA B N 1
ATOM 3377 C CA . ALA B 1 88 ? 55.134 125.435 -3.005 1.00 32.68 86 ALA B CA 1
ATOM 3378 C C . ALA B 1 88 ? 53.788 126.152 -3.013 1.00 32.77 86 ALA B C 1
ATOM 3379 O O . ALA B 1 88 ? 53.521 126.956 -3.908 1.00 38.07 86 ALA B O 1
ATOM 3381 N N . GLY B 1 89 ? 52.944 125.851 -2.030 1.00 31.92 87 GLY B N 1
ATOM 3382 C CA . GLY B 1 89 ? 51.623 126.479 -1.901 1.00 30.62 87 GLY B CA 1
ATOM 3383 C C . GLY B 1 89 ? 50.476 125.869 -2.692 1.00 33.27 87 GLY B C 1
ATOM 3384 O O . GLY B 1 89 ? 49.460 126.534 -2.957 1.00 33.30 87 GLY B O 1
ATOM 3385 N N . LYS B 1 90 ? 50.608 124.601 -3.057 1.00 33.61 88 LYS B N 1
ATOM 3386 C CA . LYS B 1 90 ? 49.581 123.936 -3.860 1.00 32.95 88 LYS B CA 1
ATOM 3387 C C . LYS B 1 90 ? 48.793 122.953 -3.001 1.00 26.15 88 LYS B C 1
ATOM 3388 O O . LYS B 1 90 ? 49.381 122.262 -2.186 1.00 26.60 88 LYS B O 1
ATOM 3394 N N . HIS B 1 91 ? 47.463 122.906 -3.150 1.00 29.56 89 HIS B N 1
ATOM 3395 C CA . HIS B 1 91 ? 46.686 121.812 -2.562 1.00 25.56 89 HIS B CA 1
ATOM 3396 C C . HIS B 1 91 ? 46.983 120.509 -3.331 1.00 27.13 89 HIS B C 1
ATOM 3397 O O . HIS B 1 91 ? 47.387 120.547 -4.494 1.00 28.85 89 HIS B O 1
ATOM 3404 N N . VAL B 1 92 ? 46.791 119.356 -2.688 1.00 27.84 90 VAL B N 1
ATOM 3405 C CA . VAL B 1 92 ? 47.130 118.071 -3.308 1.00 27.88 90 VAL B CA 1
ATOM 3406 C C . VAL B 1 92 ? 45.969 117.087 -3.221 1.00 30.08 90 VAL B C 1
ATOM 3407 O O . VAL B 1 92 ? 45.376 116.908 -2.152 1.00 27.73 90 VAL B O 1
ATOM 3411 N N . VAL B 1 93 ? 45.636 116.473 -4.356 1.00 25.93 91 VAL B N 1
ATOM 3412 C CA . VAL B 1 93 ? 44.896 115.224 -4.365 1.00 28.71 91 VAL B CA 1
ATOM 3413 C C . VAL B 1 93 ? 45.891 114.129 -4.714 1.00 27.99 91 VAL B C 1
ATOM 3414 O O . VAL B 1 93 ? 46.620 114.245 -5.698 1.00 24.92 91 VAL B O 1
ATOM 3418 N N . CYS B 1 94 ? 45.940 113.079 -3.897 1.00 28.00 92 CYS B N 1
ATOM 3419 C CA . CYS B 1 94 ? 46.906 112.007 -4.125 1.00 31.46 92 CYS B CA 1
ATOM 3420 C C . CYS B 1 94 ? 46.210 110.671 -4.317 1.00 26.58 92 CYS B C 1
ATOM 3421 O O . CYS B 1 94 ? 45.337 110.297 -3.519 1.00 27.77 92 CYS B O 1
ATOM 3424 N N . GLU B 1 95 ? 46.573 109.964 -5.388 1.00 23.61 93 GLU B N 1
ATOM 3425 C CA . GLU B 1 95 ? 46.038 108.634 -5.631 1.00 25.35 93 GLU B CA 1
ATOM 3426 C C . GLU B 1 95 ? 46.392 107.650 -4.524 1.00 28.66 93 GLU B C 1
ATOM 3427 O O . GLU B 1 95 ? 47.424 107.787 -3.861 1.00 28.47 93 GLU B O 1
ATOM 3433 N N . LYS B 1 96 ? 45.508 106.674 -4.328 1.00 29.96 94 LYS B N 1
ATOM 3434 C CA . LYS B 1 96 ? 45.691 105.603 -3.345 1.00 29.88 94 LYS B CA 1
ATOM 3435 C C . LYS B 1 96 ? 46.766 104.624 -3.863 1.00 32.36 94 LYS B C 1
ATOM 3436 O O . LYS B 1 96 ? 46.965 104.526 -5.079 1.00 33.98 94 LYS B O 1
ATOM 3442 N N . PRO B 1 97 ? 47.515 103.948 -2.964 1.00 29.44 95 PRO B N 1
ATOM 3443 C CA . PRO B 1 97 ? 47.676 104.214 -1.541 1.00 30.93 95 PRO B CA 1
ATOM 3444 C C . PRO B 1 97 ? 48.519 105.475 -1.449 1.00 31.91 95 PRO B C 1
ATOM 3445 O O . PRO B 1 97 ? 49.474 105.619 -2.227 1.00 29.08 95 PRO B O 1
ATOM 3449 N N . VAL B 1 98 ? 48.167 106.397 -0.555 1.00 31.91 96 VAL B N 1
ATOM 3450 C CA . VAL B 1 98 ? 48.854 107.700 -0.580 1.00 30.03 96 VAL B CA 1
ATOM 3451 C C . VAL B 1 98 ? 50.346 107.562 -0.376 1.00 32.02 96 VAL B C 1
ATOM 3452 O O . VAL B 1 98 ? 51.118 108.199 -1.071 1.00 30.41 96 VAL B O 1
ATOM 3456 N N . THR B 1 99 ? 50.743 106.712 0.560 1.00 31.75 97 THR B N 1
ATOM 3457 C CA . THR B 1 99 ? 52.152 106.501 0.847 1.00 29.13 97 THR B CA 1
ATOM 3458 C C . THR B 1 99 ? 52.371 105.025 1.103 1.00 31.96 97 THR B C 1
ATOM 3459 O O . THR B 1 99 ? 51.415 104.270 1.232 1.00 29.23 97 THR B O 1
ATOM 3463 N N . MET B 1 100 ? 53.630 104.614 1.193 1.00 31.62 98 MET B N 1
ATOM 3464 C CA . MET B 1 100 ? 53.949 103.206 1.381 1.00 34.45 98 MET B CA 1
ATOM 3465 C C . MET B 1 100 ? 54.088 102.809 2.858 1.00 35.15 98 MET B C 1
ATOM 3466 O O . MET B 1 100 ? 54.181 101.616 3.188 1.00 35.18 98 MET B O 1
ATOM 3471 N N . THR B 1 101 ? 54.084 103.810 3.739 1.00 33.67 99 THR B N 1
ATOM 3472 C CA . THR B 1 101 ? 54.075 103.593 5.187 1.00 33.06 99 THR B CA 1
ATOM 3473 C C . THR B 1 101 ? 53.192 104.645 5.834 1.00 29.71 99 THR B C 1
ATOM 3474 O O . THR B 1 101 ? 53.007 105.722 5.281 1.00 25.38 99 THR B O 1
ATOM 3478 N N . SER B 1 102 ? 52.705 104.357 7.035 1.00 30.52 100 SER B N 1
ATOM 3479 C CA . SER B 1 102 ? 51.825 105.276 7.753 1.00 30.52 100 SER B CA 1
ATOM 3480 C C . SER B 1 102 ? 52.565 106.515 8.269 1.00 33.81 100 SER B C 1
ATOM 3481 O O . SER B 1 102 ? 51.989 107.603 8.329 1.00 31.75 100 SER B O 1
ATOM 3484 N N . GLU B 1 103 ? 53.839 106.347 8.628 1.00 27.87 101 GLU B N 1
ATOM 3485 C CA . GLU B 1 103 ? 54.668 107.482 9.075 1.00 34.75 101 GLU B CA 1
ATOM 3486 C C . GLU B 1 103 ? 54.896 108.539 7.974 1.00 35.00 101 GLU B C 1
ATOM 3487 O O . GLU B 1 103 ? 55.071 109.716 8.273 1.00 38.85 101 GLU B O 1
ATOM 3493 N N . ASP B 1 104 ? 54.885 108.105 6.713 1.00 33.95 102 ASP B N 1
ATOM 3494 C CA . ASP B 1 104 ? 55.040 109.001 5.579 1.00 30.29 102 ASP B CA 1
ATOM 3495 C C . ASP B 1 104 ? 53.824 109.907 5.410 1.00 32.56 102 ASP B C 1
ATOM 3496 O O . ASP B 1 104 ? 53.974 111.073 5.062 1.00 37.18 102 ASP B O 1
ATOM 3501 N N . LEU B 1 105 ? 52.626 109.392 5.681 1.00 29.35 103 LEU B N 1
ATOM 3502 C CA . LEU B 1 105 ? 51.445 110.253 5.659 1.00 26.32 103 LEU B CA 1
ATOM 3503 C C . LEU B 1 105 ? 51.457 111.300 6.770 1.00 28.48 103 LEU B C 1
ATOM 3504 O O . LEU B 1 105 ? 51.114 112.464 6.541 1.00 31.65 103 LEU B O 1
ATOM 3509 N N . LEU B 1 106 ? 51.818 110.882 7.977 1.00 27.42 104 LEU B N 1
ATOM 3510 C CA . LEU B 1 106 ? 51.971 111.808 9.090 1.00 30.77 104 LEU B CA 1
ATOM 3511 C C . LEU B 1 106 ? 52.843 113.013 8.741 1.00 31.26 104 LEU B C 1
ATOM 3512 O O . LEU B 1 106 ? 52.472 114.152 9.036 1.00 35.11 104 LEU B O 1
ATOM 3517 N N . ALA B 1 107 ? 53.997 112.745 8.127 1.00 30.36 105 ALA B N 1
ATOM 3518 C CA . ALA B 1 107 ? 54.905 113.782 7.649 1.00 33.92 105 ALA B CA 1
ATOM 3519 C C . ALA B 1 107 ? 54.223 114.734 6.662 1.00 36.74 105 ALA B C 1
ATOM 3520 O O . ALA B 1 107 ? 54.410 115.947 6.737 1.00 38.90 105 ALA B O 1
ATOM 3522 N N . ILE B 1 108 ? 53.424 114.180 5.752 1.00 32.28 106 ILE B N 1
ATOM 3523 C CA . ILE B 1 108 ? 52.693 114.979 4.773 1.00 31.46 106 ILE B CA 1
ATOM 3524 C C . ILE B 1 108 ? 51.671 115.863 5.499 1.00 33.05 106 ILE B C 1
ATOM 3525 O O . ILE B 1 108 ? 51.528 117.054 5.183 1.00 35.77 106 ILE B O 1
ATOM 3530 N N . MET B 1 109 ? 50.999 115.284 6.495 1.00 34.14 107 MET B N 1
ATOM 3531 C CA . MET B 1 109 ? 49.968 115.986 7.275 1.00 31.60 107 MET B CA 1
ATOM 3532 C C . MET B 1 109 ? 50.580 117.153 8.076 1.00 33.82 107 MET B C 1
ATOM 3533 O O . MET B 1 109 ? 49.924 118.176 8.285 1.00 33.14 107 MET B O 1
ATOM 3538 N N . ASP B 1 110 ? 51.836 116.991 8.499 1.00 33.63 108 ASP B N 1
ATOM 3539 C CA . ASP B 1 110 ? 52.593 118.039 9.196 1.00 37.94 108 ASP B CA 1
ATOM 3540 C C . ASP B 1 110 ? 52.839 119.227 8.268 1.00 36.24 108 ASP B C 1
ATOM 3541 O O . ASP B 1 110 ? 52.640 120.380 8.664 1.00 39.63 108 ASP B O 1
ATOM 3546 N N . VAL B 1 111 ? 53.283 118.924 7.044 1.00 35.99 109 VAL B N 1
ATOM 3547 C CA . VAL B 1 111 ? 53.551 119.928 6.019 1.00 29.40 109 VAL B CA 1
ATOM 3548 C C . VAL B 1 111 ? 52.268 120.675 5.668 1.00 33.27 109 VAL B C 1
ATOM 3549 O O . VAL B 1 111 ? 52.228 121.908 5.724 1.00 36.76 109 VAL B O 1
ATOM 3553 N N . ALA B 1 112 ? 51.210 119.925 5.363 1.00 31.45 110 ALA B N 1
ATOM 3554 C CA . ALA B 1 112 ? 49.909 120.504 5.040 1.00 32.51 110 ALA B CA 1
ATOM 3555 C C . ALA B 1 112 ? 49.414 121.482 6.113 1.00 33.86 110 ALA B C 1
ATOM 3556 O O . ALA B 1 112 ? 48.858 122.537 5.792 1.00 36.60 110 ALA B O 1
ATOM 3558 N N . LYS B 1 113 ? 49.607 121.118 7.380 1.00 34.95 111 LYS B N 1
ATOM 3559 C CA . LYS B 1 113 ? 49.133 121.918 8.507 1.00 39.29 111 LYS B CA 1
ATOM 3560 C C . LYS B 1 113 ? 49.937 123.212 8.621 1.00 37.69 111 LYS B C 1
ATOM 3561 O O . LYS B 1 113 ? 49.381 124.272 8.897 1.00 40.64 111 LYS B O 1
ATOM 3567 N N . ARG B 1 114 ? 51.243 123.104 8.395 1.00 36.80 112 ARG B N 1
ATOM 3568 C CA . ARG B 1 114 ? 52.157 124.232 8.494 1.00 36.03 112 ARG B CA 1
ATOM 3569 C C . ARG B 1 114 ? 51.894 125.286 7.400 1.00 37.48 112 ARG B C 1
ATOM 3570 O O . ARG B 1 114 ? 51.772 126.481 7.688 1.00 37.94 112 ARG B O 1
ATOM 3578 N N . VAL B 1 115 ? 51.765 124.831 6.156 1.00 34.63 113 VAL B N 1
ATOM 3579 C CA . VAL B 1 115 ? 51.571 125.729 5.023 1.00 30.67 113 VAL B CA 1
ATOM 3580 C C . VAL B 1 115 ? 50.123 126.118 4.805 1.00 34.66 113 VAL B C 1
ATOM 3581 O O . VAL B 1 115 ? 49.833 126.929 3.919 1.00 40.63 113 VAL B O 1
ATOM 3585 N N . ASN B 1 116 ? 49.225 125.539 5.602 1.00 32.76 114 ASN B N 1
ATOM 3586 C CA . ASN B 1 116 ? 47.779 125.785 5.494 1.00 32.91 114 ASN B CA 1
ATOM 3587 C C . ASN B 1 116 ? 47.248 125.462 4.081 1.00 37.34 114 ASN B C 1
ATOM 3588 O O . ASN B 1 116 ? 46.636 126.298 3.410 1.00 37.43 114 ASN B O 1
ATOM 3593 N N . LYS B 1 117 ? 47.535 124.249 3.618 1.00 34.09 115 LYS B N 1
ATOM 3594 C CA . LYS B 1 117 ? 47.018 123.768 2.336 1.00 30.16 115 LYS B CA 1
ATOM 3595 C C . LYS B 1 117 ? 46.454 122.376 2.542 1.00 32.75 115 LYS B C 1
ATOM 3596 O O . LYS B 1 117 ? 46.891 121.656 3.434 1.00 32.90 115 LYS B O 1
ATOM 3602 N N . HIS B 1 118 ? 45.488 122.002 1.713 1.00 28.50 116 HIS B N 1
ATOM 3603 C CA . HIS B 1 118 ? 44.770 120.753 1.892 1.00 29.47 116 HIS B CA 1
ATOM 3604 C C . HIS B 1 118 ? 45.375 119.592 1.133 1.00 24.70 116 HIS B C 1
ATOM 3605 O O . HIS B 1 118 ? 45.771 119.742 -0.026 1.00 31.12 116 HIS B O 1
ATOM 3612 N N . PHE B 1 119 ? 45.442 118.437 1.803 1.00 26.21 117 PHE B N 1
ATOM 3613 C CA . PHE B 1 119 ? 45.840 117.150 1.199 1.00 28.18 117 PHE B CA 1
ATOM 3614 C C . PHE B 1 119 ? 44.654 116.192 1.305 1.00 24.71 117 PHE B C 1
ATOM 3615 O O . PHE B 1 119 ? 44.106 116.051 2.384 1.00 28.56 117 PHE B O 1
ATOM 3623 N N . MET B 1 120 ? 44.254 115.557 0.192 1.00 24.49 118 MET B N 1
ATOM 3624 C CA . MET B 1 120 ? 43.142 114.597 0.176 1.00 23.38 118 MET B CA 1
ATOM 3625 C C . MET B 1 120 ? 43.528 113.337 -0.597 1.00 26.22 118 MET B C 1
ATOM 3626 O O . MET B 1 120 ? 44.044 113.418 -1.700 1.00 29.09 118 MET B O 1
ATOM 3631 N N . VAL B 1 121 ? 43.262 112.171 -0.014 1.00 27.04 119 VAL B N 1
ATOM 3632 C CA . VAL B 1 121 ? 43.481 110.897 -0.695 1.00 26.52 119 VAL B CA 1
ATOM 3633 C C . VAL B 1 121 ? 42.342 110.594 -1.639 1.00 26.00 119 VAL B C 1
ATOM 3634 O O . VAL B 1 121 ? 41.165 110.761 -1.272 1.00 23.83 119 VAL B O 1
ATOM 3636 N N . HIS B 1 122 ? 42.658 110.106 -2.838 1.00 24.68 120 HIS B N 1
ATOM 3637 C CA . HIS B 1 122 ? 41.585 109.761 -3.778 1.00 24.61 120 HIS B CA 1
ATOM 3638 C C . HIS B 1 122 ? 40.925 108.398 -3.479 1.00 28.34 120 HIS B C 1
ATOM 3639 O O . HIS B 1 122 ? 41.122 107.418 -4.204 1.00 28.14 120 HIS B O 1
ATOM 3646 N N . GLN B 1 123 ? 40.116 108.339 -2.424 1.00 30.91 121 GLN B N 1
ATOM 3647 C CA . GLN B 1 123 ? 39.417 107.096 -2.105 1.00 25.62 121 GLN B CA 1
ATOM 3648 C C . GLN B 1 123 ? 38.054 107.065 -2.768 1.00 25.60 121 GLN B C 1
ATOM 3649 O O . GLN B 1 123 ? 37.021 107.088 -2.084 1.00 24.25 121 GLN B O 1
ATOM 3655 N N . ASN B 1 124 ? 38.082 106.987 -4.105 1.00 22.42 122 ASN B N 1
ATOM 3656 C CA . ASN B 1 124 ? 36.897 107.039 -4.968 1.00 27.81 122 ASN B CA 1
ATOM 3657 C C . ASN B 1 124 ? 35.933 105.902 -4.765 1.00 27.28 122 ASN B C 1
ATOM 3658 O O . ASN B 1 124 ? 34.754 106.025 -5.109 1.00 25.73 122 ASN B O 1
ATOM 3663 N N . ARG B 1 125 ? 36.422 104.788 -4.215 1.00 28.06 123 ARG B N 1
ATOM 3664 C CA . ARG B 1 125 ? 35.568 103.610 -4.088 1.00 28.08 123 ARG B CA 1
ATOM 3665 C C . ARG B 1 125 ? 34.598 103.611 -2.901 1.00 24.56 123 ARG B C 1
ATOM 3666 O O . ARG B 1 125 ? 33.783 102.708 -2.782 1.00 24.62 123 ARG B O 1
ATOM 3674 N N . ARG B 1 126 ? 34.641 104.647 -2.065 1.00 24.72 124 ARG B N 1
ATOM 3675 C CA . ARG B 1 126 ? 33.603 104.824 -1.051 1.00 25.71 124 ARG B CA 1
ATOM 3676 C C . ARG B 1 126 ? 32.274 105.161 -1.710 1.00 22.65 124 ARG B C 1
ATOM 3677 O O . ARG B 1 126 ? 31.219 105.009 -1.095 1.00 26.33 124 ARG B O 1
ATOM 3685 N N . TRP B 1 127 ? 32.338 105.655 -2.948 1.00 25.11 125 TRP B N 1
ATOM 3686 C CA . TRP B 1 127 ? 31.151 105.970 -3.737 1.00 26.47 125 TRP B CA 1
ATOM 3687 C C . TRP B 1 127 ? 30.652 104.810 -4.609 1.00 32.41 125 TRP B C 1
ATOM 3688 O O . TRP B 1 127 ? 29.658 104.981 -5.321 1.00 30.27 125 TRP B O 1
ATOM 3699 N N . ASP B 1 128 ? 31.338 103.660 -4.573 1.00 26.39 126 ASP B N 1
ATOM 3700 C CA . ASP B 1 128 ? 30.926 102.466 -5.338 1.00 22.23 126 ASP B CA 1
ATOM 3701 C C . ASP B 1 128 ? 29.522 102.058 -4.911 1.00 25.35 126 ASP B C 1
ATOM 3702 O O . ASP B 1 128 ? 29.249 101.935 -3.713 1.00 26.27 126 ASP B O 1
ATOM 3707 N N . GLU B 1 129 ? 28.648 101.852 -5.885 1.00 26.35 127 GLU B N 1
ATOM 3708 C CA . GLU B 1 129 ? 27.244 101.532 -5.578 1.00 28.32 127 GLU B CA 1
ATOM 3709 C C . GLU B 1 129 ? 27.057 100.239 -4.767 1.00 25.89 127 GLU B C 1
ATOM 3710 O O . GLU B 1 129 ? 26.258 100.220 -3.823 1.00 33.03 127 GLU B O 1
ATOM 3716 N N . ASP B 1 130 ? 27.790 99.172 -5.113 1.00 28.05 128 ASP B N 1
ATOM 3717 C CA . ASP B 1 130 ? 27.765 97.933 -4.308 1.00 27.02 128 ASP B CA 1
ATOM 3718 C C . ASP B 1 130 ? 28.026 98.203 -2.826 1.00 28.26 128 ASP B C 1
ATOM 3719 O O . ASP B 1 130 ? 27.274 97.729 -1.971 1.00 29.06 128 ASP B O 1
ATOM 3724 N N . PHE B 1 131 ? 29.060 98.991 -2.534 1.00 26.05 129 PHE B N 1
ATOM 3725 C CA . PHE B 1 131 ? 29.406 99.328 -1.161 1.00 27.01 129 PHE B CA 1
ATOM 3726 C C . PHE B 1 131 ? 28.301 100.146 -0.476 1.00 23.64 129 PHE B C 1
ATOM 3727 O O . PHE B 1 131 ? 28.023 99.958 0.711 1.00 24.63 129 PHE B O 1
ATOM 3735 N N . LEU B 1 132 ? 27.689 101.057 -1.225 1.00 28.66 130 LEU B N 1
ATOM 3736 C CA . LEU B 1 132 ? 26.651 101.921 -0.659 1.00 27.37 130 LEU B CA 1
ATOM 3737 C C . LEU B 1 132 ? 25.344 101.190 -0.398 1.00 30.86 130 LEU B C 1
ATOM 3738 O O . LEU B 1 132 ? 24.566 101.610 0.463 1.00 31.61 130 LEU B O 1
ATOM 3743 N N . ILE B 1 133 ? 25.103 100.098 -1.127 1.00 32.30 131 ILE B N 1
ATOM 3744 C CA . ILE B 1 133 ? 23.996 99.185 -0.792 1.00 26.97 131 ILE B CA 1
ATOM 3745 C C . ILE B 1 133 ? 24.316 98.509 0.551 1.00 29.84 131 ILE B C 1
ATOM 3746 O O . ILE B 1 133 ? 23.476 98.443 1.447 1.00 25.96 131 ILE B O 1
ATOM 3751 N N . ILE B 1 134 ? 25.560 98.058 0.723 1.00 26.20 132 ILE B N 1
ATOM 3752 C CA . ILE B 1 134 ? 25.947 97.440 1.989 1.00 23.90 132 ILE B CA 1
ATOM 3753 C C . ILE B 1 134 ? 25.848 98.453 3.136 1.00 28.24 132 ILE B C 1
ATOM 3754 O O . ILE B 1 134 ? 25.398 98.109 4.235 1.00 29.24 132 ILE B O 1
ATOM 3759 N N . LYS B 1 135 ? 26.246 99.696 2.856 1.00 26.71 133 LYS B N 1
ATOM 3760 C CA . LYS B 1 135 ? 26.171 100.794 3.824 1.00 29.24 133 LYS B CA 1
ATOM 3761 C C . LYS B 1 135 ? 24.728 101.026 4.284 1.00 25.10 133 LYS B C 1
ATOM 3762 O O . LYS B 1 135 ? 24.475 101.172 5.479 1.00 30.67 133 LYS B O 1
ATOM 3768 N N . GLU B 1 136 ? 23.805 101.050 3.332 1.00 30.26 134 GLU B N 1
ATOM 3769 C CA . GLU B 1 136 ? 22.376 101.145 3.644 1.00 31.72 134 GLU B CA 1
ATOM 3770 C C . GLU B 1 136 ? 21.911 100.014 4.559 1.00 35.73 134 GLU B C 1
ATOM 3771 O O . GLU B 1 136 ? 21.308 100.266 5.610 1.00 35.56 134 GLU B O 1
ATOM 3777 N N . MET B 1 137 ? 22.211 98.778 4.152 1.00 36.47 135 MET B N 1
ATOM 3778 C CA . MET B 1 137 ? 21.902 97.573 4.929 1.00 30.79 135 MET B CA 1
ATOM 3779 C C . MET B 1 137 ? 22.463 97.623 6.356 1.00 33.32 135 MET B C 1
ATOM 3780 O O . MET B 1 137 ? 21.766 97.267 7.303 1.00 35.71 135 MET B O 1
ATOM 3785 N N . PHE B 1 138 ? 23.718 98.064 6.499 1.00 29.80 136 PHE B N 1
ATOM 3786 C CA . PHE B 1 138 ? 24.395 98.163 7.791 1.00 29.75 136 PHE B CA 1
ATOM 3787 C C . PHE B 1 138 ? 23.710 99.201 8.687 1.00 36.03 136 PHE B C 1
ATOM 3788 O O . PHE B 1 138 ? 23.521 98.968 9.884 1.00 37.38 136 PHE B O 1
ATOM 3796 N N . GLU B 1 139 ? 23.327 100.334 8.098 1.00 37.45 137 GLU B N 1
ATOM 3797 C CA . GLU B 1 139 ? 22.768 101.457 8.864 1.00 39.45 137 GLU B CA 1
ATOM 3798 C C . GLU B 1 139 ? 21.284 101.293 9.187 1.00 36.38 137 GLU B C 1
ATOM 3799 O O . GLU B 1 139 ? 20.852 101.619 10.290 1.00 42.12 137 GLU B O 1
ATOM 3805 N N . GLN B 1 140 ? 20.522 100.782 8.226 1.00 38.12 138 GLN B N 1
ATOM 3806 C CA . GLN B 1 140 ? 19.069 100.647 8.352 1.00 39.85 138 GLN B CA 1
ATOM 3807 C C . GLN B 1 140 ? 18.639 99.310 8.932 1.00 41.65 138 GLN B C 1
ATOM 3808 O O . GLN B 1 140 ? 17.442 99.043 9.055 1.00 40.97 138 GLN B O 1
ATOM 3814 N N . LYS B 1 141 ? 19.626 98.481 9.272 1.00 38.64 139 LYS B N 1
ATOM 3815 C CA . LYS B 1 141 ? 19.422 97.149 9.863 1.00 38.38 139 LYS B CA 1
ATOM 3816 C C . LYS B 1 141 ? 18.507 96.242 9.031 1.00 35.30 139 LYS B C 1
ATOM 3817 O O . LYS B 1 141 ? 17.685 95.500 9.572 1.00 41.02 139 LYS B O 1
ATOM 3823 N N . THR B 1 142 ? 18.672 96.321 7.712 1.00 35.12 140 THR B N 1
ATOM 3824 C CA . THR B 1 142 ? 17.929 95.523 6.731 1.00 34.12 140 THR B CA 1
ATOM 3825 C C . THR B 1 142 ? 17.935 94.020 7.063 1.00 36.08 140 THR B C 1
ATOM 3826 O O . THR B 1 142 ? 16.912 93.350 6.934 1.00 35.94 140 THR B O 1
ATOM 3830 N N . ILE B 1 143 ? 19.078 93.503 7.515 1.00 31.82 141 ILE B N 1
ATOM 3831 C CA . ILE B 1 143 ? 19.139 92.120 8.003 1.00 29.28 141 ILE B CA 1
ATOM 3832 C C . ILE B 1 143 ? 19.421 92.058 9.501 1.00 29.77 141 ILE B C 1
ATOM 3833 O O . ILE B 1 143 ? 20.140 91.173 9.979 1.00 37.40 141 ILE B O 1
ATOM 3838 N N . GLY B 1 144 ? 18.857 93.013 10.242 1.00 33.06 142 GLY B N 1
ATOM 3839 C CA . GLY B 1 144 ? 19.120 93.144 11.676 1.00 30.74 142 GLY B CA 1
ATOM 3840 C C . GLY B 1 144 ? 20.513 93.697 11.912 1.00 35.02 142 GLY B C 1
ATOM 3841 O O . GLY B 1 144 ? 21.009 94.486 11.112 1.00 37.19 142 GLY B O 1
ATOM 3842 N N . GLU B 1 145 ? 21.146 93.286 13.009 1.00 35.21 143 GLU B N 1
ATOM 3843 C CA . GLU B 1 145 ? 22.512 93.705 13.302 1.00 37.65 143 GLU B CA 1
ATOM 3844 C C . GLU B 1 145 ? 23.467 92.931 12.393 1.00 35.41 143 GLU B C 1
ATOM 3845 O O . GLU B 1 145 ? 23.577 91.714 12.515 1.00 32.99 143 GLU B O 1
ATOM 3851 N N . MET B 1 146 ? 24.120 93.632 11.468 1.00 35.26 144 MET B N 1
ATOM 3852 C CA . MET B 1 146 ? 25.154 93.029 10.614 1.00 32.79 144 MET B CA 1
ATOM 3853 C C . MET B 1 146 ? 26.399 92.786 11.471 1.00 30.36 144 MET B C 1
ATOM 3854 O O . MET B 1 146 ? 26.969 93.728 12.007 1.00 36.16 144 MET B O 1
ATOM 3859 N N . PHE B 1 147 ? 26.809 91.526 11.613 1.00 27.19 145 PHE B N 1
ATOM 3860 C CA . PHE B 1 147 ? 27.939 91.196 12.471 1.00 26.00 145 PHE B CA 1
ATOM 3861 C C . PHE B 1 147 ? 29.136 90.571 11.754 1.00 25.03 145 PHE B C 1
ATOM 3862 O O . PHE B 1 147 ? 30.193 90.418 12.363 1.00 27.85 145 PHE B O 1
ATOM 3870 N N . HIS B 1 148 ? 28.939 90.154 10.504 1.00 25.31 146 HIS B N 1
ATOM 3871 C CA . HIS B 1 148 ? 29.999 89.537 9.687 1.00 27.34 146 HIS B CA 1
ATOM 3872 C C . HIS B 1 148 ? 29.894 90.021 8.245 1.00 24.42 146 HIS B C 1
ATOM 3873 O O . HIS B 1 148 ? 28.829 89.967 7.632 1.00 30.28 146 HIS B O 1
ATOM 3880 N N . LEU B 1 149 ? 31.006 90.497 7.705 1.00 22.31 147 LEU B N 1
ATOM 3881 C CA . LEU B 1 149 ? 31.040 90.997 6.340 1.00 22.88 147 LEU B CA 1
ATOM 3882 C C . LEU B 1 149 ? 32.144 90.295 5.563 1.00 27.78 147 LEU B C 1
ATOM 3883 O O . LEU B 1 149 ? 33.248 90.139 6.080 1.00 26.38 147 LEU B O 1
ATOM 3888 N N . GLU B 1 150 ? 31.854 89.835 4.351 1.00 24.93 148 GLU B N 1
ATOM 3889 C CA . GLU B 1 150 ? 32.917 89.293 3.491 1.00 24.78 148 GLU B CA 1
ATOM 3890 C C . GLU B 1 150 ? 33.009 90.120 2.218 1.00 29.10 148 GLU B C 1
ATOM 3891 O O . GLU B 1 150 ? 32.030 90.259 1.489 1.00 21.59 148 GLU B O 1
ATOM 3897 N N . SER B 1 151 ? 34.187 90.686 1.973 1.00 18.93 149 SER B N 1
ATOM 3898 C CA . SER B 1 151 ? 34.409 91.604 0.845 1.00 20.60 149 SER B CA 1
ATOM 3899 C C . SER B 1 151 ? 35.542 91.063 -0.010 1.00 21.91 149 SER B C 1
ATOM 3900 O O . SER B 1 151 ? 36.668 90.941 0.472 1.00 24.85 149 SER B O 1
ATOM 3903 N N . ARG B 1 152 ? 35.219 90.739 -1.266 1.00 19.76 150 ARG B N 1
ATOM 3904 C CA . ARG B 1 152 ? 36.080 89.984 -2.168 1.00 27.67 150 ARG B CA 1
ATOM 3905 C C . ARG B 1 152 ? 36.140 90.646 -3.530 1.00 30.80 150 ARG B C 1
ATOM 3906 O O . ARG B 1 152 ? 35.106 90.923 -4.132 1.00 22.05 150 ARG B O 1
ATOM 3914 N N . VAL B 1 153 ? 37.351 90.911 -4.017 1.00 20.95 151 VAL B N 1
ATOM 3915 C CA . VAL B 1 153 ? 37.533 91.270 -5.421 1.00 25.64 151 VAL B CA 1
ATOM 3916 C C . VAL B 1 153 ? 38.418 90.226 -6.104 1.00 26.80 151 VAL B C 1
ATOM 3917 O O . VAL B 1 153 ? 39.620 90.128 -5.823 1.00 25.59 151 VAL B O 1
ATOM 3921 N N . HIS B 1 154 ? 37.804 89.444 -6.989 1.00 25.86 152 HIS B N 1
ATOM 3922 C CA . HIS B 1 154 ? 38.500 88.370 -7.698 1.00 23.81 152 HIS B CA 1
ATOM 3923 C C . HIS B 1 154 ? 38.618 88.656 -9.184 1.00 29.34 152 HIS B C 1
ATOM 3924 O O . HIS B 1 154 ? 37.674 89.137 -9.811 1.00 30.26 152 HIS B O 1
ATOM 3931 N N . GLY B 1 155 ? 39.777 88.337 -9.744 1.00 28.48 153 GLY B N 1
ATOM 3932 C CA . GLY B 1 155 ? 39.988 88.403 -11.187 1.00 28.02 153 GLY B CA 1
ATOM 3933 C C . GLY B 1 155 ? 40.938 87.296 -11.595 1.00 28.46 153 GLY B C 1
ATOM 3934 O O . GLY B 1 155 ? 41.516 86.631 -10.737 1.00 25.94 153 GLY B O 1
ATOM 3935 N N . ALA B 1 156 ? 41.101 87.087 -12.897 1.00 29.25 154 ALA B N 1
ATOM 3936 C CA . ALA B 1 156 ? 41.970 86.012 -13.375 1.00 30.93 154 ALA B CA 1
ATOM 3937 C C . ALA B 1 156 ? 43.012 86.522 -14.355 1.00 31.97 154 ALA B C 1
ATOM 3938 O O . ALA B 1 156 ? 43.490 85.772 -15.205 1.00 36.24 154 ALA B O 1
ATOM 3940 N N . ASN B 1 157 ? 43.371 87.793 -14.225 1.00 31.56 155 ASN B N 1
ATOM 3941 C CA . ASN B 1 157 ? 44.231 88.436 -15.209 1.00 35.99 155 ASN B CA 1
ATOM 3942 C C . ASN B 1 157 ? 45.642 88.698 -14.720 1.00 36.59 155 ASN B C 1
ATOM 3943 O O . ASN B 1 157 ? 46.443 89.317 -15.428 1.00 38.46 155 ASN B O 1
ATOM 3948 N N . GLY B 1 158 ? 45.943 88.235 -13.509 1.00 34.65 156 GLY B N 1
ATOM 3949 C CA . GLY B 1 158 ? 47.237 88.514 -12.883 1.00 29.51 156 GLY B CA 1
ATOM 3950 C C . GLY B 1 158 ? 47.359 89.986 -12.510 1.00 32.30 156 GLY B C 1
ATOM 3951 O O . GLY B 1 158 ? 46.359 90.673 -12.322 1.00 30.29 156 GLY B O 1
ATOM 3952 N N . ILE B 1 159 ? 48.593 90.466 -12.425 1.00 34.37 157 ILE B N 1
ATOM 3953 C CA . ILE B 1 159 ? 48.888 91.846 -12.046 1.00 39.00 157 ILE B CA 1
ATOM 3954 C C . ILE B 1 159 ? 49.166 92.676 -13.318 1.00 44.76 157 ILE B C 1
ATOM 3955 O O . ILE B 1 159 ? 49.987 92.271 -14.143 1.00 43.94 157 ILE B O 1
ATOM 3960 N N . PRO B 1 160 ? 48.470 93.822 -13.491 1.00 46.57 158 PRO B N 1
ATOM 3961 C CA . PRO B 1 160 ? 48.611 94.603 -14.722 1.00 49.37 158 PRO B CA 1
ATOM 3962 C C . PRO B 1 160 ? 49.829 95.520 -14.758 1.00 51.02 158 PRO B C 1
ATOM 3963 O O . PRO B 1 160 ? 50.337 95.924 -13.710 1.00 49.12 158 PRO B O 1
ATOM 3967 N N . GLY B 1 161 ? 50.276 95.833 -15.977 1.00 52.64 159 GLY B N 1
ATOM 3968 C CA . GLY B 1 161 ? 51.296 96.847 -16.225 1.00 50.19 159 GLY B CA 1
ATOM 3969 C C . GLY B 1 161 ? 52.700 96.442 -15.832 1.00 51.23 159 GLY B C 1
ATOM 3970 O O . GLY B 1 161 ? 53.028 95.250 -15.800 1.00 49.98 159 GLY B O 1
ATOM 3971 N N . ASP B 1 162 ? 53.535 97.435 -15.537 1.00 45.73 160 ASP B N 1
ATOM 3972 C CA . ASP B 1 162 ? 54.905 97.147 -15.147 1.00 44.16 160 ASP B CA 1
ATOM 3973 C C . ASP B 1 162 ? 55.189 97.318 -13.658 1.00 38.84 160 ASP B C 1
ATOM 3974 O O . ASP B 1 162 ? 55.542 96.338 -12.995 1.00 38.54 160 ASP B O 1
ATOM 3979 N N . TRP B 1 163 ? 55.010 98.533 -13.131 1.00 36.44 161 TRP B N 1
ATOM 3980 C CA . TRP B 1 163 ? 55.509 98.886 -11.789 1.00 34.91 161 TRP B CA 1
ATOM 3981 C C . TRP B 1 163 ? 54.809 98.164 -10.640 1.00 33.44 161 TRP B C 1
ATOM 3982 O O . TRP B 1 163 ? 55.375 98.023 -9.565 1.00 33.92 161 TRP B O 1
ATOM 3993 N N . ARG B 1 164 ? 53.579 97.708 -10.865 1.00 30.68 162 ARG B N 1
ATOM 3994 C CA . ARG B 1 164 ? 52.843 96.997 -9.830 1.00 29.03 162 ARG B CA 1
ATOM 3995 C C . ARG B 1 164 ? 53.403 95.602 -9.521 1.00 34.21 162 ARG B C 1
ATOM 3996 O O . ARG B 1 164 ? 52.984 94.967 -8.553 1.00 35.18 162 ARG B O 1
ATOM 4004 N N . HIS B 1 165 ? 54.318 95.124 -10.362 1.00 31.53 163 HIS B N 1
ATOM 4005 C CA . HIS B 1 165 ? 55.046 93.874 -10.124 1.00 34.98 163 HIS B CA 1
ATOM 4006 C C . HIS B 1 165 ? 56.229 94.042 -9.172 1.00 35.34 163 HIS B C 1
ATOM 4007 O O . HIS B 1 165 ? 56.818 93.047 -8.736 1.00 39.10 163 HIS B O 1
ATOM 4014 N N . LEU B 1 166 ? 56.578 95.283 -8.831 1.00 32.16 164 LEU B N 1
ATOM 4015 C CA . LEU B 1 166 ? 57.841 95.541 -8.131 1.00 35.34 164 LEU B CA 1
ATOM 4016 C C . LEU B 1 166 ? 57.676 96.117 -6.726 1.00 32.76 164 LEU B C 1
ATOM 4017 O O . LEU B 1 166 ? 56.909 97.059 -6.513 1.00 31.56 164 LEU B O 1
ATOM 4022 N N . LYS B 1 167 ? 58.415 95.550 -5.776 1.00 29.73 165 LYS B N 1
ATOM 4023 C CA . LYS B 1 167 ? 58.380 95.997 -4.379 1.00 30.50 165 LYS B CA 1
ATOM 4024 C C . LYS B 1 167 ? 58.775 97.457 -4.197 1.00 35.77 165 LYS B C 1
ATOM 4025 O O . LYS B 1 167 ? 58.171 98.173 -3.396 1.00 34.02 165 LYS B O 1
ATOM 4031 N N . ALA B 1 168 ? 59.794 97.885 -4.945 1.00 36.97 166 ALA B N 1
ATOM 4032 C CA . ALA B 1 168 ? 60.330 99.247 -4.852 1.00 39.52 166 ALA B CA 1
ATOM 4033 C C . ALA B 1 168 ? 59.321 100.332 -5.233 1.00 38.41 166 ALA B C 1
ATOM 4034 O O . ALA B 1 168 ? 59.446 101.469 -4.787 1.00 41.04 166 ALA B O 1
ATOM 4036 N N . HIS B 1 169 ? 58.318 99.976 -6.033 1.00 36.53 167 HIS B N 1
ATOM 4037 C CA . HIS B 1 169 ? 57.280 100.926 -6.438 1.00 30.99 167 HIS B CA 1
ATOM 4038 C C . HIS B 1 169 ? 55.957 100.749 -5.696 1.00 32.03 167 HIS B C 1
ATOM 4039 O O . HIS B 1 169 ? 54.942 101.282 -6.125 1.00 28.36 167 HIS B O 1
ATOM 4046 N N . GLY B 1 170 ? 55.977 100.011 -4.590 1.00 29.87 168 GLY B N 1
ATOM 4047 C CA . GLY B 1 170 ? 54.750 99.741 -3.818 1.00 30.55 168 GLY B CA 1
ATOM 4048 C C . GLY B 1 170 ? 53.757 98.904 -4.597 1.00 26.13 168 GLY B C 1
ATOM 4049 O O . GLY B 1 170 ? 52.545 99.186 -4.608 1.00 32.60 168 GLY B O 1
ATOM 4050 N N . GLY B 1 171 ? 54.279 97.882 -5.268 1.00 29.09 169 GLY B N 1
ATOM 4051 C CA . GLY B 1 171 ? 53.471 96.966 -6.061 1.00 29.27 169 GLY B CA 1
ATOM 4052 C C . GLY B 1 171 ? 52.718 95.956 -5.212 1.00 33.66 169 GLY B C 1
ATOM 4053 O O . GLY B 1 171 ? 52.831 95.963 -3.988 1.00 30.96 169 GLY B O 1
ATOM 4054 N N . GLY B 1 172 ? 51.942 95.090 -5.862 1.00 25.50 170 GLY B N 1
ATOM 4055 C CA . GLY B 1 172 ? 51.230 94.033 -5.152 1.00 24.94 170 GLY B CA 1
ATOM 4056 C C . GLY B 1 172 ? 49.778 94.396 -4.947 1.00 23.11 170 GLY B C 1
ATOM 4057 O O . GLY B 1 172 ? 49.398 95.547 -5.118 1.00 24.33 170 GLY B O 1
ATOM 4058 N N . MET B 1 173 ? 48.980 93.417 -4.554 1.00 23.90 171 MET B N 1
ATOM 4059 C CA . MET B 1 173 ? 47.524 93.609 -4.482 1.00 20.20 171 MET B CA 1
ATOM 4060 C C . MET B 1 173 ? 46.958 94.173 -3.177 1.00 25.82 171 MET B C 1
ATOM 4061 O O . MET B 1 173 ? 45.864 94.749 -3.194 1.00 26.48 171 MET B O 1
ATOM 4066 N N . VAL B 1 174 ? 47.671 94.006 -2.062 1.00 24.63 172 VAL B N 1
ATOM 4067 C CA . VAL B 1 174 ? 47.279 94.666 -0.798 1.00 24.44 172 VAL B CA 1
ATOM 4068 C C . VAL B 1 174 ? 47.303 96.180 -1.022 1.00 28.64 172 VAL B C 1
ATOM 4069 O O . VAL B 1 174 ? 46.354 96.891 -0.700 1.00 27.37 172 VAL B O 1
ATOM 4073 N N . LEU B 1 175 ? 48.382 96.662 -1.630 1.00 22.92 173 LEU B N 1
ATOM 4074 C CA . LEU B 1 175 ? 48.509 98.080 -1.912 1.00 23.90 173 LEU B CA 1
ATOM 4075 C C . LEU B 1 175 ? 47.594 98.559 -3.025 1.00 32.12 173 LEU B C 1
ATOM 4076 O O . LEU B 1 175 ? 47.139 99.696 -2.990 1.00 39.34 173 LEU B O 1
ATOM 4081 N N . ASP B 1 176 ? 47.302 97.701 -4.000 1.00 27.59 174 ASP B N 1
ATOM 4082 C CA . ASP B 1 176 ? 46.566 98.154 -5.175 1.00 30.95 174 ASP B CA 1
ATOM 4083 C C . ASP B 1 176 ? 45.063 98.139 -4.936 1.00 33.44 174 ASP B C 1
ATOM 4084 O O . ASP B 1 176 ? 44.391 99.150 -5.083 1.00 40.19 174 ASP B O 1
ATOM 4089 N N . TRP B 1 177 ? 44.539 96.980 -4.565 1.00 32.09 175 TRP B N 1
ATOM 4090 C CA . TRP B 1 177 ? 43.107 96.823 -4.359 1.00 30.77 175 TRP B CA 1
ATOM 4091 C C . TRP B 1 177 ? 42.760 96.734 -2.890 1.00 29.01 175 TRP B C 1
ATOM 4092 O O . TRP B 1 177 ? 41.695 97.165 -2.488 1.00 24.89 175 TRP B O 1
ATOM 4103 N N . GLY B 1 178 ? 43.669 96.189 -2.089 1.00 26.45 176 GLY B N 1
ATOM 4104 C CA . GLY B 1 178 ? 43.427 96.028 -0.666 1.00 27.75 176 GLY B CA 1
ATOM 4105 C C . GLY B 1 178 ? 43.081 97.335 0.018 1.00 29.28 176 GLY B C 1
ATOM 4106 O O . GLY B 1 178 ? 42.158 97.378 0.817 1.00 28.41 176 GLY B O 1
ATOM 4107 N N . VAL B 1 179 ? 43.790 98.407 -0.336 1.00 26.30 177 VAL B N 1
ATOM 4108 C CA . VAL B 1 179 ? 43.533 99.722 0.240 1.00 23.53 177 VAL B CA 1
ATOM 4109 C C . VAL B 1 179 ? 42.091 100.215 0.014 1.00 25.43 177 VAL B C 1
ATOM 4110 O O . VAL B 1 179 ? 41.534 100.816 0.911 1.00 27.43 177 VAL B O 1
ATOM 4114 N N . HIS B 1 180 ? 41.505 99.934 -1.150 1.00 21.49 178 HIS B N 1
ATOM 4115 C CA . HIS B 1 180 ? 40.111 100.299 -1.430 1.00 26.51 178 HIS B CA 1
ATOM 4116 C C . HIS B 1 180 ? 39.187 99.575 -0.490 1.00 20.10 178 HIS B C 1
ATOM 4117 O O . HIS B 1 180 ? 38.307 100.182 0.123 1.00 26.65 178 HIS B O 1
ATOM 4124 N N . LEU B 1 181 ? 39.374 98.263 -0.368 1.00 23.60 179 LEU B N 1
ATOM 4125 C CA . LEU B 1 181 ? 38.447 97.453 0.452 1.00 21.12 179 LEU B CA 1
ATOM 4126 C C . LEU B 1 181 ? 38.629 97.669 1.936 1.00 22.35 179 LEU B C 1
ATOM 4127 O O . LEU B 1 181 ? 37.681 97.595 2.685 1.00 20.49 179 LEU B O 1
ATOM 4132 N N . LEU B 1 182 ? 39.864 97.907 2.371 1.00 17.82 180 LEU B N 1
ATOM 4133 C CA . LEU B 1 182 ? 40.129 98.195 3.761 1.00 18.92 180 LEU B CA 1
ATOM 4134 C C . LEU B 1 182 ? 39.605 99.568 4.151 1.00 21.89 180 LEU B C 1
ATOM 4135 O O . LEU B 1 182 ? 39.093 99.745 5.260 1.00 26.65 180 LEU B O 1
ATOM 4140 N N . ASP B 1 183 ? 39.710 100.522 3.229 1.00 18.02 181 ASP B N 1
ATOM 4141 C CA . ASP B 1 183 ? 39.193 101.863 3.439 1.00 22.16 181 ASP B CA 1
ATOM 4142 C C . ASP B 1 183 ? 37.673 101.814 3.543 1.00 21.92 181 ASP B C 1
ATOM 4143 O O . ASP B 1 183 ? 37.094 102.460 4.409 1.00 21.07 181 ASP B O 1
ATOM 4148 N N . GLN B 1 184 ? 37.044 101.028 2.684 1.00 20.08 182 GLN B N 1
ATOM 4149 C CA . GLN B 1 184 ? 35.564 100.834 2.762 1.00 21.56 182 GLN B CA 1
ATOM 4150 C C . GLN B 1 184 ? 35.142 100.241 4.103 1.00 23.90 182 GLN B C 1
ATOM 4151 O O . GLN B 1 184 ? 34.139 100.669 4.702 1.00 29.68 182 GLN B O 1
ATOM 4157 N N . LEU B 1 185 ? 35.893 99.236 4.565 1.00 24.10 183 LEU B N 1
ATOM 4158 C CA . LEU B 1 185 ? 35.590 98.543 5.821 1.00 26.31 183 LEU B CA 1
ATOM 4159 C C . LEU B 1 185 ? 35.648 99.487 7.012 1.00 27.25 183 LEU B C 1
ATOM 4160 O O . LEU B 1 185 ? 34.737 99.535 7.832 1.00 23.08 183 LEU B O 1
ATOM 4165 N N . LEU B 1 186 ? 36.737 100.234 7.099 1.00 24.22 184 LEU B N 1
ATOM 4166 C CA . LEU B 1 186 ? 36.936 101.152 8.211 1.00 27.21 184 LEU B CA 1
ATOM 4167 C C . LEU B 1 186 ? 36.045 102.399 8.150 1.00 28.15 184 LEU B C 1
ATOM 4168 O O . LEU B 1 186 ? 35.706 102.973 9.186 1.00 27.72 184 LEU B O 1
ATOM 4173 N N . PHE B 1 187 ? 35.665 102.810 6.945 1.00 23.46 185 PHE B N 1
ATOM 4174 C CA . PHE B 1 187 ? 34.706 103.908 6.772 1.00 26.79 185 PHE B CA 1
ATOM 4175 C C . PHE B 1 187 ? 33.330 103.483 7.306 1.00 32.51 185 PHE B C 1
ATOM 4176 O O . PHE B 1 187 ? 32.611 104.276 7.938 1.00 31.08 185 PHE B O 1
ATOM 4184 N N . LEU B 1 188 ? 32.991 102.218 7.090 1.00 30.28 186 LEU B N 1
ATOM 4185 C CA . LEU B 1 188 ? 31.675 101.698 7.471 1.00 29.22 186 LEU B CA 1
ATOM 4186 C C . LEU B 1 188 ? 31.582 101.366 8.957 1.00 30.09 186 LEU B C 1
ATOM 4187 O O . LEU B 1 188 ? 30.587 101.682 9.615 1.00 32.14 186 LEU B O 1
ATOM 4192 N N . VAL B 1 189 ? 32.625 100.741 9.492 1.00 29.10 187 VAL B N 1
ATOM 4193 C CA . VAL B 1 189 ? 32.596 100.251 10.872 1.00 29.95 187 VAL B CA 1
ATOM 4194 C C . VAL B 1 189 ? 33.242 101.269 11.821 1.00 35.84 187 VAL B C 1
ATOM 4195 O O . VAL B 1 189 ? 34.428 101.601 11.688 1.00 34.15 187 VAL B O 1
ATOM 4199 N N . ASP B 1 190 ? 32.461 101.767 12.773 1.00 34.29 188 ASP B N 1
ATOM 4200 C CA . ASP B 1 190 ? 32.986 102.691 13.787 1.00 40.44 188 ASP B CA 1
ATOM 4201 C C . ASP B 1 190 ? 33.385 101.923 15.057 1.00 39.42 188 ASP B C 1
ATOM 4202 O O . ASP B 1 190 ? 32.667 101.944 16.067 1.00 34.14 188 ASP B O 1
ATOM 4207 N N . SER B 1 191 ? 34.540 101.259 14.994 1.00 34.06 189 SER B N 1
ATOM 4208 C CA . SER B 1 191 ? 35.041 100.429 16.083 1.00 31.40 189 SER B CA 1
ATOM 4209 C C . SER B 1 191 ? 36.545 100.190 15.917 1.00 34.48 189 SER B C 1
ATOM 4210 O O . SER B 1 191 ? 37.034 100.089 14.795 1.00 37.78 189 SER B O 1
ATOM 4213 N N . ASN B 1 192 ? 37.275 100.093 17.023 1.00 36.25 190 ASN B N 1
ATOM 4214 C CA . ASN B 1 192 ? 38.711 99.791 16.947 1.00 36.66 190 ASN B CA 1
ATOM 4215 C C . ASN B 1 192 ? 38.940 98.364 16.476 1.00 33.49 190 ASN B C 1
ATOM 4216 O O . ASN B 1 192 ? 38.159 97.470 16.779 1.00 29.94 190 ASN B O 1
ATOM 4221 N N . VAL B 1 193 ? 40.024 98.163 15.743 1.00 34.70 191 VAL B N 1
ATOM 4222 C CA . VAL B 1 193 ? 40.442 96.833 15.338 1.00 32.24 191 VAL B CA 1
ATOM 4223 C C . VAL B 1 193 ? 41.056 96.110 16.537 1.00 34.73 191 VAL B C 1
ATOM 4224 O O . VAL B 1 193 ? 42.014 96.601 17.156 1.00 36.67 191 VAL B O 1
ATOM 4228 N N . LYS B 1 194 ? 40.493 94.941 16.840 1.00 24.84 192 LYS B N 1
ATOM 4229 C CA . LYS B 1 194 ? 40.900 94.098 17.951 1.00 28.65 192 LYS B CA 1
ATOM 4230 C C . LYS B 1 194 ? 41.971 93.083 17.531 1.00 34.80 192 LYS B C 1
ATOM 4231 O O . LYS B 1 194 ? 42.889 92.814 18.297 1.00 33.50 192 LYS B O 1
ATOM 4237 N N . SER B 1 195 ? 41.836 92.509 16.328 1.00 31.38 193 SER B N 1
ATOM 4238 C CA . SER B 1 195 ? 42.815 91.534 15.813 1.00 26.71 193 SER B CA 1
ATOM 4239 C C . SER B 1 195 ? 42.858 91.436 14.301 1.00 27.77 193 SER B C 1
ATOM 4240 O O . SER B 1 195 ? 41.850 91.649 13.627 1.00 20.68 193 SER B O 1
ATOM 4243 N N . VAL B 1 196 ? 44.039 91.104 13.773 1.00 22.74 194 VAL B N 1
ATOM 4244 C CA . VAL B 1 196 ? 44.232 90.944 12.343 1.00 24.64 194 VAL B CA 1
ATOM 4245 C C . VAL B 1 196 ? 45.018 89.667 12.099 1.00 25.50 194 VAL B C 1
ATOM 4246 O O . VAL B 1 196 ? 46.082 89.499 12.670 1.00 24.01 194 VAL B O 1
ATOM 4250 N N . SER B 1 197 ? 44.508 88.760 11.272 1.00 25.27 195 SER B N 1
ATOM 4251 C CA . SER B 1 197 ? 45.373 87.700 10.737 1.00 26.94 195 SER B CA 1
ATOM 4252 C C . SER B 1 197 ? 45.351 87.753 9.226 1.00 28.42 195 SER B C 1
ATOM 4253 O O . SER B 1 197 ? 44.350 88.151 8.629 1.00 22.96 195 SER B O 1
ATOM 4256 N N . ALA B 1 198 ? 46.448 87.364 8.586 1.00 17.32 196 ALA B N 1
ATOM 4257 C CA . ALA B 1 198 ? 46.462 87.426 7.137 1.00 20.14 196 ALA B CA 1
ATOM 4258 C C . ALA B 1 198 ? 47.373 86.426 6.464 1.00 26.37 196 ALA B C 1
ATOM 4259 O O . ALA B 1 198 ? 48.354 85.966 7.054 1.00 24.10 196 ALA B O 1
ATOM 4261 N N . ASN B 1 199 ? 47.054 86.132 5.210 1.00 24.38 197 ASN B N 1
ATOM 4262 C CA . ASN B 1 199 ? 47.907 85.336 4.341 1.00 27.25 197 ASN B CA 1
ATOM 4263 C C . ASN B 1 199 ? 48.046 85.992 2.976 1.00 29.33 197 ASN B C 1
ATOM 4264 O O . ASN B 1 199 ? 47.064 86.380 2.392 1.00 20.55 197 ASN B O 1
ATOM 4269 N N . LEU B 1 200 ? 49.273 86.151 2.488 1.00 16.41 198 LEU B N 1
ATOM 4270 C CA . LEU B 1 200 ? 49.497 86.670 1.136 1.00 21.71 198 LEU B CA 1
ATOM 4271 C C . LEU B 1 200 ? 49.640 85.541 0.119 1.00 24.52 198 LEU B C 1
ATOM 4272 O O . LEU B 1 200 ? 50.174 84.479 0.442 1.00 27.63 198 LEU B O 1
ATOM 4277 N N . SER B 1 201 ? 49.189 85.790 -1.112 1.00 23.26 199 SER B N 1
ATOM 4278 C CA . SER B 1 201 ? 49.368 84.862 -2.227 1.00 25.79 199 SER B CA 1
ATOM 4279 C C . SER B 1 201 ? 50.578 85.266 -3.060 1.00 30.14 199 SER B C 1
ATOM 4280 O O . SER B 1 201 ? 50.703 86.420 -3.483 1.00 28.33 199 SER B O 1
ATOM 4283 N N . PHE B 1 202 ? 51.465 84.306 -3.281 1.00 28.07 200 PHE B N 1
ATOM 4284 C CA . PHE B 1 202 ? 52.549 84.453 -4.246 1.00 26.67 200 PHE B CA 1
ATOM 4285 C C . PHE B 1 202 ? 52.455 83.342 -5.293 1.00 34.23 200 PHE B C 1
ATOM 4286 O O . PHE B 1 202 ? 53.473 82.830 -5.767 1.00 33.50 200 PHE B O 1
ATOM 4294 N N . ALA B 1 203 ? 51.214 83.000 -5.656 1.00 28.70 201 ALA B N 1
ATOM 4295 C CA . ALA B 1 203 ? 50.908 82.005 -6.685 1.00 33.85 201 ALA B CA 1
ATOM 4296 C C . ALA B 1 203 ? 51.563 82.296 -8.041 1.00 38.69 201 ALA B C 1
ATOM 4297 O O . ALA B 1 203 ? 51.943 81.372 -8.764 1.00 42.42 201 ALA B O 1
ATOM 4299 N N . LEU B 1 204 ? 51.699 83.579 -8.371 1.00 39.64 202 LEU B N 1
ATOM 4300 C CA . LEU B 1 204 ? 52.258 84.014 -9.649 1.00 37.85 202 LEU B CA 1
ATOM 4301 C C . LEU B 1 204 ? 53.782 84.060 -9.661 1.00 38.87 202 LEU B C 1
ATOM 4302 O O . LEU B 1 204 ? 54.380 84.236 -10.719 1.00 41.25 202 LEU B O 1
ATOM 4307 N N . GLY B 1 205 ? 54.401 83.923 -8.493 1.00 37.27 203 GLY B N 1
ATOM 4308 C CA . GLY B 1 205 ? 55.858 83.899 -8.396 1.00 43.81 203 GLY B CA 1
ATOM 4309 C C . GLY B 1 205 ? 56.520 85.262 -8.512 1.00 45.92 203 GLY B C 1
ATOM 4310 O O . GLY B 1 205 ? 57.729 85.349 -8.719 1.00 45.61 203 GLY B O 1
ATOM 4311 N N . ASP B 1 206 ? 55.736 86.330 -8.368 1.00 44.99 204 ASP B N 1
ATOM 4312 C CA . ASP B 1 206 ? 56.283 87.691 -8.322 1.00 45.14 204 ASP B CA 1
ATOM 4313 C C . ASP B 1 206 ? 56.971 87.946 -6.984 1.00 40.33 204 ASP B C 1
ATOM 4314 O O . ASP B 1 206 ? 56.851 87.149 -6.059 1.00 42.30 204 ASP B O 1
ATOM 4319 N N . GLU B 1 207 ? 57.679 89.065 -6.870 1.00 36.76 205 GLU B N 1
ATOM 4320 C CA . GLU B 1 207 ? 58.230 89.472 -5.579 1.00 38.06 205 GLU B CA 1
ATOM 4321 C C . GLU B 1 207 ? 57.200 90.235 -4.742 1.00 35.05 205 GLU B C 1
ATOM 4322 O O . GLU B 1 207 ? 57.424 90.513 -3.562 1.00 36.61 205 GLU B O 1
ATOM 4328 N N . VAL B 1 208 ? 56.073 90.579 -5.357 1.00 33.09 206 VAL B N 1
ATOM 4329 C CA . VAL B 1 208 ? 54.966 91.192 -4.624 1.00 30.61 206 VAL B CA 1
ATOM 4330 C C . VAL B 1 208 ? 53.765 90.238 -4.591 1.00 30.17 206 VAL B C 1
ATOM 4331 O O . VAL B 1 208 ? 53.675 89.305 -5.400 1.00 28.09 206 VAL B O 1
ATOM 4335 N N . ASP B 1 209 ? 52.857 90.471 -3.651 1.00 29.36 207 ASP B N 1
ATOM 4336 C CA . ASP B 1 209 ? 51.676 89.630 -3.503 1.00 30.27 207 ASP B CA 1
ATOM 4337 C C . ASP B 1 209 ? 50.749 89.796 -4.695 1.00 27.89 207 ASP B C 1
ATOM 4338 O O . ASP B 1 209 ? 50.595 90.892 -5.225 1.00 30.27 207 ASP B O 1
ATOM 4343 N N . ASP B 1 210 ? 50.157 88.705 -5.149 1.00 28.76 208 ASP B N 1
ATOM 4344 C CA . ASP B 1 210 ? 49.163 88.812 -6.205 1.00 26.98 208 ASP B CA 1
ATOM 4345 C C . ASP B 1 210 ? 47.736 88.709 -5.652 1.00 30.49 208 ASP B C 1
ATOM 4346 O O . ASP B 1 210 ? 46.767 88.658 -6.405 1.00 23.58 208 ASP B O 1
ATOM 4351 N N . GLY B 1 211 ? 47.620 88.679 -4.335 1.00 27.96 209 GLY B N 1
ATOM 4352 C CA . GLY B 1 211 ? 46.314 88.590 -3.689 1.00 26.54 209 GLY B CA 1
ATOM 4353 C C . GLY B 1 211 ? 46.565 88.337 -2.231 1.00 28.83 209 GLY B C 1
ATOM 4354 O O . GLY B 1 211 ? 47.706 88.150 -1.819 1.00 16.77 209 GLY B O 1
ATOM 4355 N N . PHE B 1 212 ? 45.511 88.313 -1.436 1.00 18.54 210 PHE B N 1
ATOM 4356 C CA . PHE B 1 212 ? 45.668 88.104 -0.006 1.00 21.77 210 PHE B CA 1
ATOM 4357 C C . PHE B 1 212 ? 44.319 87.795 0.576 1.00 25.98 210 PHE B C 1
ATOM 4358 O O . PHE B 1 212 ? 43.314 88.033 -0.073 1.00 21.01 210 PHE B O 1
ATOM 4366 N N . VAL B 1 213 ? 44.314 87.283 1.802 1.00 25.37 211 VAL B N 1
ATOM 4367 C CA . VAL B 1 213 ? 43.089 87.208 2.599 1.00 23.45 211 VAL B CA 1
ATOM 4368 C C . VAL B 1 213 ? 43.446 87.774 3.980 1.00 25.80 211 VAL B C 1
ATOM 4369 O O . VAL B 1 213 ? 44.597 87.646 4.454 1.00 21.59 211 VAL B O 1
ATOM 4373 N N . THR B 1 214 ? 42.497 88.457 4.602 1.00 23.35 212 THR B N 1
ATOM 4374 C CA . THR B 1 214 ? 42.696 88.918 5.977 1.00 20.07 212 THR B CA 1
ATOM 4375 C C . THR B 1 214 ? 41.429 88.722 6.771 1.00 28.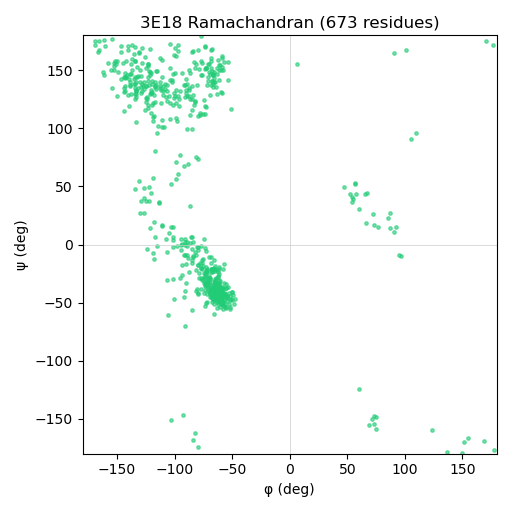07 212 THR B C 1
ATOM 4376 O O . THR B 1 214 ? 40.327 88.853 6.216 1.00 24.79 212 THR B O 1
ATOM 4380 N N . PHE B 1 215 ? 41.603 88.289 8.022 1.00 25.40 213 PHE B N 1
ATOM 4381 C CA A PHE B 1 215 ? 40.508 88.127 8.965 0.50 26.09 213 PHE B CA 1
ATOM 4382 C CA B PHE B 1 215 ? 40.480 88.167 8.945 0.50 27.03 213 PHE B CA 1
ATOM 4383 C C . PHE B 1 215 ? 40.675 89.217 10.026 1.00 26.38 213 PHE B C 1
ATOM 4384 O O . PHE B 1 215 ? 41.723 89.285 10.704 1.00 24.12 213 PHE B O 1
ATOM 4399 N N . ILE B 1 216 ? 39.672 90.069 10.156 1.00 23.51 214 ILE B N 1
ATOM 4400 C CA . ILE B 1 216 ? 39.740 91.217 11.046 1.00 22.50 214 ILE B CA 1
ATOM 4401 C C . ILE B 1 216 ? 38.612 91.094 12.053 1.00 27.79 214 ILE B C 1
ATOM 4402 O O . ILE B 1 216 ? 37.494 90.793 11.664 1.00 27.13 214 ILE B O 1
ATOM 4407 N N . THR B 1 217 ? 38.911 91.300 13.338 1.00 25.88 215 THR B N 1
ATOM 4408 C CA . THR B 1 217 ? 37.856 91.336 14.351 1.00 27.54 215 THR B CA 1
ATOM 4409 C C . THR B 1 217 ? 37.819 92.731 14.965 1.00 30.03 215 THR B C 1
ATOM 4410 O O . THR B 1 217 ? 38.858 93.312 15.226 1.00 20.23 215 THR B O 1
ATO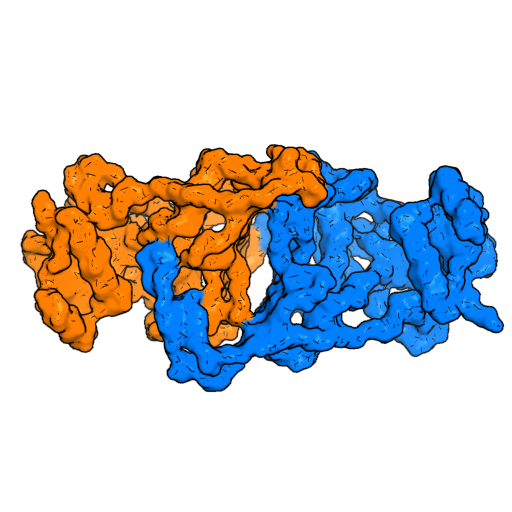M 4414 N N . PHE B 1 218 ? 36.630 93.284 15.165 1.00 19.46 216 PHE B N 1
ATOM 4415 C CA . PHE B 1 218 ? 36.534 94.600 15.808 1.00 22.36 216 PHE B CA 1
ATOM 4416 C C . PHE B 1 218 ? 36.237 94.496 17.297 1.00 22.82 216 PHE B C 1
ATOM 4417 O O . PHE B 1 218 ? 35.872 93.427 17.790 1.00 25.13 216 PHE B O 1
ATOM 4425 N N . GLU B 1 219 ? 36.411 95.608 18.019 1.00 25.05 217 GLU B N 1
ATOM 4426 C CA . GLU B 1 219 ? 36.218 95.634 19.466 1.00 31.37 217 GLU B CA 1
ATOM 4427 C C . GLU B 1 219 ? 34.742 95.363 19.803 1.00 32.58 217 GLU B C 1
ATOM 4428 O O . GLU B 1 219 ? 34.423 94.755 20.830 1.00 37.46 217 GLU B O 1
ATOM 4434 N N . ASN B 1 220 ? 33.856 95.760 18.902 1.00 29.32 218 ASN B N 1
ATOM 4435 C CA . ASN B 1 220 ? 32.415 95.553 19.101 1.00 30.87 218 ASN B CA 1
ATOM 4436 C C . ASN B 1 220 ? 31.905 94.174 18.664 1.00 33.61 218 ASN B C 1
ATOM 4437 O O . ASN B 1 220 ? 30.692 93.928 18.650 1.00 33.57 218 ASN B O 1
ATOM 4442 N N . GLY B 1 221 ? 32.832 93.289 18.292 1.00 32.04 219 GLY B N 1
ATOM 4443 C CA . GLY B 1 221 ? 32.482 91.915 17.953 1.00 30.64 219 GLY B CA 1
ATOM 4444 C C . GLY B 1 221 ? 32.250 91.623 16.486 1.00 28.07 219 GLY B C 1
ATOM 4445 O O . GLY B 1 221 ? 32.109 90.454 16.111 1.00 28.77 219 GLY B O 1
ATOM 4446 N N . ILE B 1 222 ? 32.199 92.667 15.653 1.00 24.02 220 ILE B N 1
ATOM 4447 C CA . ILE B 1 222 ? 32.068 92.491 14.208 1.00 25.73 220 ILE B CA 1
ATOM 4448 C C . ILE B 1 222 ? 33.327 91.836 13.666 1.00 26.04 220 ILE B C 1
ATOM 4449 O O . ILE B 1 222 ? 34.434 92.194 14.080 1.00 23.02 220 ILE B O 1
ATOM 4454 N N . THR B 1 223 ? 33.146 90.848 12.789 1.00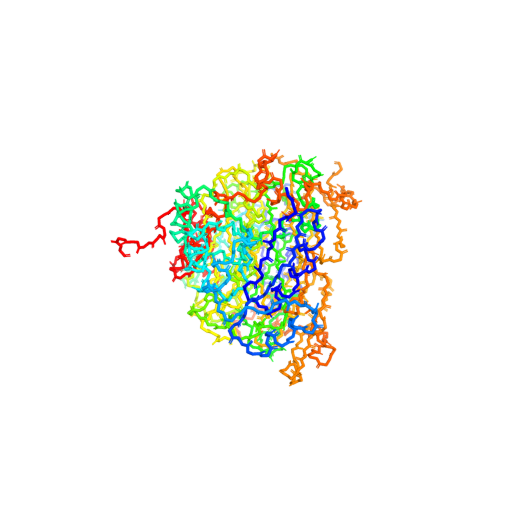 26.37 221 THR B N 1
ATOM 4455 C CA . THR B 1 223 ? 34.260 90.205 12.089 1.00 29.16 221 THR B CA 1
ATOM 4456 C C . THR B 1 223 ? 34.166 90.452 10.586 1.00 27.64 221 THR B C 1
ATOM 4457 O O . THR B 1 223 ? 33.083 90.580 10.026 1.00 26.20 221 THR B O 1
ATOM 4461 N N . ALA B 1 224 ? 35.309 90.516 9.918 1.00 22.00 222 ALA B N 1
ATOM 4462 C CA . ALA B 1 224 ? 35.281 90.717 8.490 1.00 20.86 222 ALA B CA 1
ATOM 4463 C C . ALA B 1 224 ? 36.356 89.893 7.806 1.00 25.50 222 ALA B C 1
ATOM 4464 O O . ALA B 1 224 ? 37.416 89.668 8.370 1.00 25.38 222 ALA B O 1
ATOM 4466 N N . GLN B 1 225 ? 36.042 89.424 6.605 1.00 27.16 223 GLN B N 1
ATOM 4467 C CA . GLN B 1 225 ? 37.035 88.784 5.754 1.00 26.76 223 GLN B CA 1
ATOM 4468 C C . GLN B 1 225 ? 37.172 89.618 4.502 1.00 23.91 223 GLN B C 1
ATOM 4469 O O . GLN B 1 225 ? 36.195 89.868 3.806 1.00 20.81 223 GLN B O 1
ATOM 4475 N N . ILE B 1 226 ? 38.394 90.066 4.226 1.00 18.15 224 ILE B N 1
ATOM 4476 C CA . ILE B 1 226 ? 38.657 90.903 3.081 1.00 18.65 224 ILE B CA 1
ATOM 4477 C C . ILE B 1 226 ? 39.653 90.134 2.210 1.00 26.69 224 ILE B C 1
ATOM 4478 O O . ILE B 1 226 ? 40.695 89.658 2.687 1.00 23.51 224 ILE B O 1
ATOM 4483 N N . GLU B 1 227 ? 39.345 90.041 0.929 1.00 22.73 225 GLU B N 1
ATOM 4484 C CA . GLU B 1 227 ? 40.076 89.162 0.037 1.00 24.93 225 GLU B CA 1
ATOM 4485 C C . GLU B 1 227 ? 40.253 89.781 -1.355 1.00 26.37 225 GLU B C 1
ATOM 4486 O O . GLU B 1 227 ? 39.315 90.291 -1.952 1.00 21.18 225 GLU B O 1
ATOM 4492 N N . VAL B 1 228 ? 41.474 89.751 -1.882 1.00 15.83 226 VAL B N 1
ATOM 4493 C CA . VAL B 1 228 ? 41.699 90.138 -3.272 1.00 17.95 226 VAL B CA 1
ATOM 4494 C C . VAL B 1 228 ? 42.419 88.965 -3.947 1.00 24.51 226 VAL B C 1
ATOM 4495 O O . VAL B 1 228 ? 43.318 88.381 -3.356 1.00 21.62 226 VAL B O 1
ATOM 4499 N N . GLY B 1 229 ? 42.013 88.600 -5.158 1.00 26.57 227 GLY B N 1
ATOM 4500 C CA . GLY B 1 229 ? 42.699 87.535 -5.895 1.00 24.00 227 GLY B CA 1
ATOM 4501 C C . GLY B 1 229 ? 42.842 87.864 -7.362 1.00 25.88 227 GLY B C 1
ATOM 4502 O O . GLY B 1 229 ? 41.954 88.473 -7.931 1.00 27.65 227 GLY B O 1
ATOM 4503 N N . THR B 1 230 ? 43.983 87.500 -7.966 1.00 26.13 228 THR B N 1
ATOM 4504 C CA . THR B 1 230 ? 44.203 87.729 -9.395 1.00 24.52 228 THR B CA 1
ATOM 4505 C C . THR B 1 230 ? 44.390 86.419 -10.188 1.00 26.07 228 THR B C 1
ATOM 4506 O O . THR B 1 230 ? 44.671 86.435 -11.381 1.00 28.86 228 THR B O 1
ATOM 4510 N N . THR B 1 231 ? 44.204 85.290 -9.516 1.00 24.68 229 THR B N 1
ATOM 4511 C CA . THR B 1 231 ? 44.400 83.974 -10.108 1.00 27.08 229 THR B CA 1
ATOM 4512 C C . THR B 1 231 ? 43.130 83.154 -9.932 1.00 26.35 229 THR B C 1
ATOM 4513 O O . THR B 1 231 ? 43.190 81.943 -9.723 1.00 31.23 229 THR B O 1
ATOM 4517 N N . ASN B 1 232 ? 41.985 83.827 -10.048 1.00 23.35 230 ASN B N 1
ATOM 4518 C CA . ASN B 1 232 ? 40.680 83.269 -9.740 1.00 24.77 230 ASN B CA 1
ATOM 4519 C C . ASN B 1 232 ? 39.787 83.176 -10.988 1.00 27.74 230 ASN B C 1
ATOM 4520 O O . ASN B 1 232 ? 39.118 84.140 -11.348 1.00 30.75 230 ASN B O 1
ATOM 4525 N N . PHE B 1 233 ? 39.764 82.002 -11.624 1.00 21.51 231 PHE B N 1
ATOM 4526 C CA . PHE B 1 233 ? 39.100 81.804 -12.899 1.00 27.20 231 PHE B CA 1
ATOM 4527 C C . PHE B 1 233 ? 37.600 81.645 -12.722 1.00 26.37 231 PHE B C 1
ATOM 4528 O O . PHE B 1 233 ? 36.836 81.779 -13.675 1.00 27.70 231 PHE B O 1
ATOM 4536 N N . ILE B 1 234 ? 37.198 81.341 -11.497 1.00 24.57 232 ILE B N 1
ATOM 4537 C CA . ILE B 1 234 ? 35.794 81.421 -11.077 1.00 24.47 232 ILE B CA 1
ATOM 4538 C C . ILE B 1 234 ? 35.847 82.371 -9.887 1.00 28.16 232 ILE B C 1
ATOM 4539 O O . ILE B 1 234 ? 36.822 82.369 -9.138 1.00 23.26 232 ILE B O 1
ATOM 4544 N N . LYS B 1 235 ? 34.825 83.201 -9.730 1.00 23.90 233 LYS B N 1
ATOM 4545 C CA . LYS B 1 235 ? 34.852 84.238 -8.716 1.00 27.23 233 LYS B CA 1
ATOM 4546 C C . LYS B 1 235 ? 33.864 83.901 -7.645 1.00 29.74 233 LYS B C 1
ATOM 4547 O O . LYS B 1 235 ? 32.777 83.386 -7.922 1.00 32.88 233 LYS B O 1
ATOM 4553 N N . LEU B 1 236 ? 34.228 84.226 -6.416 1.00 28.99 234 LEU B N 1
ATOM 4554 C CA . LEU B 1 236 ? 33.291 84.181 -5.317 1.00 28.90 234 LEU B CA 1
ATOM 4555 C C . LEU B 1 236 ? 32.544 85.531 -5.335 1.00 28.01 234 LEU B C 1
ATOM 4556 O O . LEU B 1 236 ? 32.976 86.444 -6.051 1.00 29.57 234 LEU B O 1
ATOM 4561 N N . PRO B 1 237 ? 31.408 85.655 -4.612 1.00 28.04 235 PRO B N 1
ATOM 4562 C CA . PRO B 1 237 ? 30.664 86.921 -4.693 1.00 28.42 235 PRO B CA 1
ATOM 4563 C C . PRO B 1 237 ? 31.422 88.144 -4.172 1.00 26.53 235 PRO B C 1
ATOM 4564 O O . PRO B 1 237 ? 32.290 88.013 -3.315 1.00 25.75 235 PRO B O 1
ATOM 4568 N N . ARG B 1 238 ? 31.088 89.316 -4.722 1.00 23.42 236 ARG B N 1
ATOM 4569 C CA . ARG B 1 238 ? 31.663 90.591 -4.298 1.00 27.50 236 ARG B CA 1
ATOM 4570 C C . ARG B 1 238 ? 31.413 90.859 -2.815 1.00 26.04 236 ARG B C 1
ATOM 4571 O O . ARG B 1 238 ? 32.325 91.230 -2.083 1.00 29.26 236 ARG B O 1
ATOM 4579 N N . TRP B 1 239 ? 30.185 90.627 -2.368 1.00 26.44 237 TRP B N 1
ATOM 4580 C CA . TRP B 1 239 ? 29.836 90.833 -0.976 1.00 25.82 237 TRP B CA 1
ATOM 4581 C C . TRP B 1 239 ? 29.028 89.662 -0.454 1.00 29.43 237 TRP B C 1
ATOM 4582 O O . TRP B 1 239 ? 28.125 89.156 -1.138 1.00 26.73 237 TRP B O 1
ATOM 4593 N N . TYR B 1 240 ? 29.349 89.251 0.765 1.00 24.40 238 TYR B N 1
ATOM 4594 C CA . TYR B 1 240 ? 28.550 88.258 1.490 1.00 28.59 238 TYR B CA 1
ATOM 4595 C C . TYR B 1 240 ? 28.501 88.739 2.925 1.00 28.39 238 TYR B C 1
ATOM 4596 O O . TYR B 1 240 ? 29.544 88.923 3.564 1.00 23.70 238 TYR B O 1
ATOM 4605 N N . VAL B 1 241 ? 27.290 89.008 3.410 1.00 21.76 239 VAL B N 1
ATOM 4606 C CA . VAL B 1 241 ? 27.093 89.681 4.698 1.00 25.46 239 VAL B CA 1
ATOM 4607 C C . VAL B 1 241 ? 26.039 88.993 5.586 1.00 29.17 239 VAL B C 1
ATOM 4608 O O . VAL B 1 241 ? 24.939 88.666 5.126 1.00 28.99 239 VAL B O 1
ATOM 4612 N N . LYS B 1 242 ? 26.384 88.777 6.852 1.00 27.00 240 LYS B N 1
ATOM 4613 C CA . LYS B 1 242 ? 25.487 88.093 7.782 1.00 27.40 240 LYS B CA 1
ATOM 4614 C C . LYS B 1 242 ? 24.969 89.016 8.855 1.00 30.19 240 LYS B C 1
ATOM 4615 O O . LYS B 1 242 ? 25.728 89.743 9.498 1.00 26.26 240 LYS B O 1
ATOM 4621 N N . GLY B 1 243 ? 23.660 88.962 9.077 1.00 30.95 241 GLY B N 1
ATOM 4622 C CA . GLY B 1 243 ? 23.075 89.741 10.146 1.00 27.23 241 GLY B CA 1
ATOM 4623 C C . GLY B 1 243 ? 22.213 88.886 11.064 1.00 33.35 241 GLY B C 1
ATOM 4624 O O . GLY B 1 243 ? 21.903 87.738 10.747 1.00 31.29 241 GLY B O 1
ATOM 4625 N N . THR B 1 244 ? 21.815 89.449 12.202 1.00 35.98 242 THR B N 1
ATOM 4626 C CA . THR B 1 244 ? 20.966 88.727 13.162 1.00 35.58 242 THR B CA 1
ATOM 4627 C C . THR B 1 244 ? 19.581 88.400 12.602 1.00 35.12 242 THR B C 1
ATOM 4628 O O . THR B 1 244 ? 18.891 87.525 13.133 1.00 35.38 242 THR B O 1
ATOM 4632 N N . GLU B 1 245 ? 19.175 89.094 11.539 1.00 32.95 243 GLU B N 1
ATOM 4633 C CA . GLU B 1 245 ? 17.864 88.856 10.936 1.00 34.01 243 GLU B CA 1
ATOM 4634 C C . GLU B 1 245 ? 17.918 88.631 9.426 1.00 34.35 243 GLU B C 1
ATOM 4635 O O . GLU B 1 245 ? 17.032 89.060 8.696 1.00 35.71 243 GLU B O 1
ATOM 4641 N N . GLY B 1 246 ? 18.953 87.941 8.954 1.00 32.69 244 GLY B N 1
ATOM 4642 C CA . GLY B 1 246 ? 19.029 87.621 7.542 1.00 29.84 244 GLY B CA 1
ATOM 4643 C C . GLY B 1 246 ? 20.443 87.520 7.003 1.00 32.14 244 GLY B C 1
ATOM 4644 O O . GLY B 1 246 ? 21.412 87.660 7.744 1.00 31.32 244 GLY B O 1
ATOM 4645 N N . THR B 1 247 ? 20.557 87.246 5.709 1.00 33.43 245 THR B N 1
ATOM 4646 C CA . THR B 1 247 ? 21.867 87.155 5.056 1.00 30.19 245 THR B CA 1
ATOM 4647 C C . THR B 1 247 ? 21.742 87.854 3.718 1.00 31.16 245 THR B C 1
ATOM 4648 O O . THR B 1 247 ? 20.674 87.830 3.111 1.00 34.02 245 THR B O 1
ATOM 4652 N N . GLY B 1 248 ? 22.819 88.495 3.267 1.00 28.21 246 GLY B N 1
ATOM 4653 C CA . GLY B 1 248 ? 22.810 89.205 1.997 1.00 22.50 246 GLY B CA 1
ATOM 4654 C C . GLY B 1 248 ? 23.984 88.856 1.108 1.00 29.75 246 GLY B C 1
ATOM 4655 O O . GLY B 1 248 ? 25.081 88.517 1.592 1.00 26.18 246 GLY B O 1
ATOM 4656 N N . ILE B 1 249 ? 23.755 88.942 -0.198 1.00 29.77 247 ILE B N 1
ATOM 4657 C CA . ILE B 1 249 ? 24.785 88.611 -1.177 1.00 29.42 247 ILE B CA 1
ATOM 4658 C C . ILE B 1 249 ? 24.743 89.625 -2.317 1.00 31.33 247 ILE B C 1
ATOM 4659 O O . ILE B 1 249 ? 23.669 90.040 -2.748 1.00 30.51 247 ILE B O 1
ATOM 4664 N N . ILE B 1 250 ? 25.910 90.078 -2.763 1.00 26.96 248 ILE B N 1
ATOM 4665 C CA . ILE B 1 250 ? 25.992 90.839 -4.007 1.00 23.17 248 ILE B CA 1
ATOM 4666 C C . ILE B 1 250 ? 27.027 90.107 -4.849 1.00 29.83 248 ILE B C 1
ATOM 4667 O O . ILE B 1 250 ? 28.210 90.028 -4.466 1.00 29.09 248 ILE B O 1
ATOM 4672 N N . HIS B 1 251 ? 26.580 89.561 -5.981 1.00 30.14 249 HIS B N 1
ATOM 4673 C CA . HIS B 1 251 ? 27.388 88.627 -6.772 1.00 30.05 249 HIS B CA 1
ATOM 4674 C C . HIS B 1 251 ? 28.541 89.289 -7.486 1.00 33.81 249 HIS B C 1
ATOM 4675 O O . HIS B 1 251 ? 29.652 88.754 -7.528 1.00 33.66 249 HIS B O 1
ATOM 4682 N N . ASP B 1 252 ? 28.274 90.451 -8.061 1.00 32.27 250 ASP B N 1
ATOM 4683 C CA . ASP B 1 252 ? 29.219 91.061 -8.977 1.00 36.21 250 ASP B CA 1
ATOM 4684 C C . ASP B 1 252 ? 28.913 92.539 -9.119 1.00 36.43 250 ASP B C 1
ATOM 4685 O O . ASP B 1 252 ? 27.929 93.036 -8.565 1.00 34.51 250 ASP B O 1
ATOM 4690 N N . TRP B 1 253 ? 29.774 93.217 -9.876 1.00 39.30 251 TRP B N 1
ATOM 4691 C CA . TRP B 1 253 ? 29.683 94.636 -10.178 1.00 37.48 251 TRP B CA 1
ATOM 4692 C C . TRP B 1 253 ? 28.376 95.070 -10.852 1.00 39.00 251 TRP B C 1
ATOM 4693 O O . TRP B 1 253 ? 28.047 96.257 -10.858 1.00 40.41 251 TRP B O 1
ATOM 4704 N N . ASP B 1 254 ? 27.634 94.112 -11.403 1.00 38.40 252 ASP B N 1
ATOM 4705 C CA . ASP B 1 254 ? 26.324 94.390 -12.005 1.00 40.29 252 ASP B CA 1
ATOM 4706 C C . ASP B 1 254 ? 25.224 94.572 -10.957 1.00 40.29 252 ASP B C 1
ATOM 4707 O O . ASP B 1 254 ? 24.063 94.822 -11.296 1.00 38.98 252 ASP B O 1
ATOM 4712 N N . LEU B 1 255 ? 25.611 94.427 -9.688 1.00 36.88 253 LEU B N 1
ATOM 4713 C CA . LEU B 1 255 ? 24.748 94.601 -8.507 1.00 36.48 253 LEU B CA 1
ATOM 4714 C C . LEU B 1 255 ? 23.625 93.573 -8.355 1.00 34.41 253 LEU B C 1
ATOM 4715 O O . LEU B 1 255 ? 22.669 93.805 -7.611 1.00 36.14 253 LEU B O 1
ATOM 4720 N N . SER B 1 256 ? 23.756 92.441 -9.045 1.00 32.55 254 SER B N 1
ATOM 4721 C CA . SER B 1 256 ? 22.868 91.302 -8.848 1.00 35.26 254 SER B CA 1
ATOM 4722 C C . SER B 1 256 ? 23.064 90.698 -7.460 1.00 35.50 254 SER B C 1
ATOM 4723 O O . SER B 1 256 ? 24.166 90.718 -6.903 1.00 36.05 254 SER B O 1
ATOM 4726 N N . GLY B 1 257 ? 21.975 90.202 -6.887 1.00 33.25 255 GLY B N 1
ATOM 4727 C CA . GLY B 1 257 ? 22.009 89.608 -5.565 1.00 31.45 255 GLY B CA 1
ATOM 4728 C C . GLY B 1 257 ? 20.650 89.694 -4.914 1.00 36.02 255 GLY B C 1
ATOM 4729 O O . GLY B 1 257 ? 19.658 89.995 -5.585 1.00 33.57 255 GLY B O 1
ATOM 4730 N N . GLU B 1 258 ? 20.616 89.442 -3.606 1.00 35.31 256 GLU B N 1
ATOM 4731 C CA . GLU B 1 258 ? 19.365 89.327 -2.864 1.00 36.23 256 GLU B CA 1
ATOM 4732 C C . GLU B 1 258 ? 19.586 89.299 -1.366 1.00 33.93 256 GLU B C 1
ATOM 4733 O O . GLU B 1 258 ? 20.719 89.200 -0.877 1.00 33.78 256 GLU B O 1
ATOM 4739 N N . ILE B 1 259 ? 18.477 89.361 -0.640 1.00 31.87 257 ILE B N 1
ATOM 4740 C CA . ILE B 1 259 ? 18.487 89.215 0.800 1.00 31.53 257 ILE B CA 1
ATOM 4741 C C . ILE B 1 259 ? 17.544 88.061 1.134 1.00 34.31 257 ILE B C 1
ATOM 4742 O O . ILE B 1 259 ? 16.517 87.896 0.478 1.00 35.76 257 ILE B O 1
ATOM 4747 N N . VAL B 1 260 ? 17.919 87.228 2.102 1.00 36.90 258 VAL B N 1
ATOM 4748 C CA . VAL B 1 260 ? 17.007 86.217 2.617 1.00 31.79 258 VAL B CA 1
ATOM 4749 C C . VAL B 1 260 ? 16.874 86.400 4.126 1.00 34.94 258 VAL B C 1
ATOM 4750 O O . VAL B 1 260 ? 17.875 86.433 4.843 1.00 29.11 258 VAL B O 1
ATOM 4754 N N . LYS B 1 261 ? 15.633 86.547 4.598 1.00 31.41 259 LYS B N 1
ATOM 4755 C CA . LYS B 1 261 ? 15.351 86.843 6.004 1.00 36.46 259 LYS B CA 1
ATOM 4756 C C . LYS B 1 261 ? 14.474 85.743 6.611 1.00 42.94 259 LYS B C 1
ATOM 4757 O O . LYS B 1 261 ? 13.656 85.157 5.903 1.00 37.20 259 LYS B O 1
ATOM 4763 N N . PRO B 1 262 ? 14.641 85.456 7.918 1.00 44.49 260 PRO B N 1
ATOM 4764 C CA . PRO B 1 262 ? 13.671 84.598 8.600 1.00 47.51 260 PRO B CA 1
ATOM 4765 C C . PRO B 1 262 ? 12.329 85.323 8.731 1.00 49.85 260 PRO B C 1
ATOM 4766 O O . PRO B 1 262 ? 12.298 86.555 8.771 1.00 48.16 260 PRO B O 1
ATOM 4770 N N . THR B 1 263 ? 11.236 84.568 8.781 1.00 54.20 261 THR B N 1
ATOM 4771 C CA . THR B 1 263 ? 9.903 85.167 8.895 1.00 57.53 261 THR B CA 1
ATOM 4772 C C . THR B 1 263 ? 9.513 85.437 10.350 1.00 61.06 261 THR B C 1
ATOM 4773 O O . THR B 1 263 ? 10.043 84.818 11.276 1.00 63.17 261 THR B O 1
ATOM 4777 N N . THR B 1 283 ? 21.632 89.226 19.526 1.00 76.13 281 THR B N 1
ATOM 4778 C CA . THR B 1 283 ? 21.450 87.775 19.563 1.00 76.08 281 THR B CA 1
ATOM 4779 C C . THR B 1 283 ? 20.372 87.292 18.577 1.00 73.19 281 THR B C 1
ATOM 4780 O O . THR B 1 283 ? 19.475 88.052 18.195 1.00 73.36 281 THR B O 1
ATOM 4784 N N . MET B 1 284 ? 20.471 86.027 18.169 1.00 68.35 282 MET B N 1
ATOM 4785 C CA . MET B 1 284 ? 19.609 85.473 17.123 1.00 61.98 282 MET B CA 1
ATOM 4786 C C . MET B 1 284 ? 18.564 84.489 17.636 1.00 63.77 282 MET B C 1
ATOM 4787 O O . MET B 1 284 ? 18.863 83.632 18.472 1.00 65.39 282 MET B O 1
ATOM 4792 N N . ALA B 1 285 ? 17.347 84.611 17.104 1.00 62.83 283 ALA B N 1
ATOM 4793 C CA . ALA B 1 285 ? 16.302 83.600 17.262 1.00 63.17 283 ALA B CA 1
ATOM 4794 C C . ALA B 1 285 ? 16.722 82.305 16.544 1.00 64.42 283 ALA B C 1
ATOM 4795 O O . ALA B 1 285 ? 17.460 82.373 15.553 1.00 65.01 283 ALA B O 1
ATOM 4797 N N . PRO B 1 286 ? 16.296 81.126 17.061 1.00 65.10 284 PRO B N 1
ATOM 4798 C CA . PRO B 1 286 ? 16.521 79.847 16.364 1.00 62.46 284 PRO B CA 1
ATOM 4799 C C . PRO B 1 286 ? 16.070 79.890 14.901 1.00 57.68 284 PRO B C 1
ATOM 4800 O O . PRO B 1 286 ? 14.883 80.097 14.631 1.00 57.39 284 PRO B O 1
ATOM 4804 N N . PRO B 1 287 ? 17.017 79.729 13.959 1.00 49.59 285 PRO B N 1
ATOM 4805 C CA . PRO B 1 287 ? 16.635 79.855 12.561 1.00 48.48 285 PRO B CA 1
ATOM 4806 C C . PRO B 1 287 ? 16.040 78.570 11.989 1.00 49.49 285 PRO B C 1
ATOM 4807 O O . PRO B 1 287 ? 16.279 77.473 12.511 1.00 50.00 285 PRO B O 1
ATOM 4811 N N . SER B 1 288 ? 15.261 78.720 10.923 1.00 48.17 286 SER B N 1
ATOM 4812 C CA . SER B 1 288 ? 14.752 77.584 10.162 1.00 48.00 286 SER B CA 1
ATOM 4813 C C . SER B 1 288 ? 14.719 77.961 8.694 1.00 47.86 286 SER B C 1
ATOM 4814 O O . SER B 1 288 ? 14.272 79.057 8.343 1.00 47.14 286 SER B O 1
ATOM 4817 N N . GLU B 1 289 ? 15.192 77.050 7.844 1.00 47.11 287 GLU B N 1
ATOM 4818 C CA . GLU B 1 289 ? 15.220 77.271 6.399 1.00 50.50 287 GLU B CA 1
ATOM 4819 C C . GLU B 1 289 ? 13.833 77.211 5.765 1.00 52.20 287 GLU B C 1
ATOM 4820 O O . GLU B 1 289 ? 13.621 77.774 4.695 1.00 51.50 287 GLU B O 1
ATOM 4826 N N . GLU B 1 290 ? 12.902 76.527 6.432 1.00 58.11 288 GLU B N 1
ATOM 4827 C CA . GLU B 1 290 ? 11.529 76.352 5.942 1.00 66.15 288 GLU B CA 1
ATOM 4828 C C . GLU B 1 290 ? 10.683 77.618 6.037 1.00 64.41 288 GLU B C 1
ATOM 4829 O O . GLU B 1 290 ? 9.706 77.769 5.306 1.00 66.83 288 GLU B O 1
ATOM 4835 N N . ALA B 1 291 ? 11.058 78.516 6.944 1.00 64.24 289 ALA B N 1
ATOM 4836 C CA . ALA B 1 291 ? 10.339 79.767 7.142 1.00 63.82 289 ALA B CA 1
ATOM 4837 C C . ALA B 1 291 ? 11.233 80.969 6.822 1.00 61.65 289 ALA B C 1
ATOM 4838 O O . ALA B 1 291 ? 11.809 81.590 7.721 1.00 59.63 289 ALA B O 1
ATOM 4840 N N . THR B 1 292 ? 11.365 81.266 5.529 1.00 57.87 290 THR B N 1
ATOM 4841 C CA . THR B 1 292 ? 12.179 82.388 5.053 1.00 57.51 290 THR B CA 1
ATOM 4842 C C . THR B 1 292 ? 11.491 83.160 3.926 1.00 58.28 290 THR B C 1
ATOM 4843 O O . THR B 1 292 ? 10.654 82.616 3.204 1.00 57.46 290 THR B O 1
ATOM 4847 N N . ASN B 1 293 ? 11.865 84.429 3.787 1.00 57.26 291 ASN B N 1
ATOM 4848 C CA . ASN B 1 293 ? 11.439 85.260 2.672 1.00 56.74 291 ASN B CA 1
ATOM 4849 C C . ASN B 1 293 ? 12.645 85.850 1.945 1.00 54.16 291 ASN B C 1
ATOM 4850 O O . ASN B 1 293 ? 13.605 86.308 2.576 1.00 56.40 291 ASN B O 1
ATOM 4855 N N . THR B 1 294 ? 12.585 85.814 0.617 1.00 50.60 292 THR B N 1
ATOM 4856 C CA . THR B 1 294 ? 13.617 86.370 -0.250 1.00 49.19 292 THR B CA 1
ATOM 4857 C C . THR B 1 294 ? 13.187 87.753 -0.739 1.00 50.55 292 THR B C 1
ATOM 4858 O O . THR B 1 294 ? 12.042 87.940 -1.167 1.00 53.60 292 THR B O 1
ATOM 4862 N N . LEU B 1 295 ? 14.100 88.721 -0.647 1.00 42.37 293 LEU B N 1
ATOM 4863 C CA . LEU B 1 295 ? 13.826 90.101 -1.035 1.00 39.31 293 LEU B CA 1
ATOM 4864 C C . LEU B 1 295 ? 14.917 90.652 -1.940 1.00 42.95 293 LEU B C 1
ATOM 4865 O O . LEU B 1 295 ? 16.004 90.071 -2.046 1.00 42.73 293 LEU B O 1
ATOM 4870 N N . SER B 1 296 ? 14.622 91.778 -2.588 1.00 42.54 294 SER B N 1
ATOM 4871 C CA . SER B 1 296 ? 15.618 92.518 -3.365 1.00 40.50 294 SER B CA 1
ATOM 4872 C C . SER B 1 296 ? 16.551 93.296 -2.442 1.00 38.02 294 SER B C 1
ATOM 4873 O O . SER B 1 296 ? 16.192 93.604 -1.301 1.00 36.93 294 SER B O 1
ATOM 4876 N N . LEU B 1 297 ? 17.754 93.597 -2.933 1.00 37.62 295 LEU B N 1
ATOM 4877 C CA . LEU B 1 297 ? 18.673 94.514 -2.250 1.00 31.98 295 LEU B CA 1
ATOM 4878 C C . LEU B 1 297 ? 18.072 95.915 -2.238 1.00 35.05 295 LEU B C 1
ATOM 4879 O O . LEU B 1 297 ? 17.454 96.319 -3.225 1.00 39.57 295 LEU B O 1
ATOM 4884 N N . PRO B 1 298 ? 18.265 96.673 -1.138 1.00 36.35 296 PRO B N 1
ATOM 4885 C CA . PRO B 1 298 ? 17.709 98.017 -1.107 1.00 36.96 296 PRO B CA 1
ATOM 4886 C C . PRO B 1 298 ? 18.501 98.972 -2.000 1.00 42.29 296 PRO B C 1
ATOM 4887 O O . PRO B 1 298 ? 19.585 98.622 -2.497 1.00 41.45 296 PRO B O 1
ATOM 4891 N N . ALA B 1 299 ? 17.946 100.162 -2.202 1.00 39.68 297 ALA B N 1
ATOM 4892 C CA . ALA B 1 299 ? 18.593 101.200 -2.980 1.00 39.31 297 ALA B CA 1
ATOM 4893 C C . ALA B 1 299 ? 19.833 101.646 -2.209 1.00 35.63 297 ALA B C 1
ATOM 4894 O O . ALA B 1 299 ? 19.841 101.592 -0.978 1.00 36.65 297 ALA B O 1
ATOM 4896 N N . PRO B 1 300 ? 20.908 102.038 -2.919 1.00 34.65 298 PRO B N 1
ATOM 4897 C CA . PRO B 1 300 ? 22.129 102.429 -2.203 1.00 34.51 298 PRO B CA 1
ATOM 4898 C C . PRO B 1 300 ? 21.947 103.621 -1.250 1.00 38.20 298 PRO B C 1
ATOM 4899 O O . PRO B 1 300 ? 21.039 104.445 -1.429 1.00 36.07 298 PRO B O 1
ATOM 4903 N N . ALA B 1 301 ? 22.792 103.694 -0.227 1.00 32.43 299 ALA B N 1
ATOM 4904 C CA . ALA B 1 301 ? 22.837 104.881 0.617 1.00 35.95 299 ALA B CA 1
ATOM 4905 C C . ALA B 1 301 ? 23.402 106.040 -0.200 1.00 38.02 299 ALA B C 1
ATOM 4906 O O . ALA B 1 301 ? 24.022 105.824 -1.233 1.00 36.97 299 ALA B O 1
ATOM 4908 N N . LYS B 1 302 ? 23.151 107.268 0.246 1.00 41.38 300 LYS B N 1
ATOM 4909 C CA . LYS B 1 302 ? 23.680 108.446 -0.434 1.00 38.90 300 LYS B CA 1
ATOM 4910 C C . LYS B 1 302 ? 25.021 108.800 0.155 1.00 35.65 300 LYS B C 1
ATOM 4911 O O . LYS B 1 302 ? 25.213 108.735 1.370 1.00 37.40 300 LYS B O 1
ATOM 4917 N N . LEU B 1 303 ? 25.955 109.142 -0.718 1.00 32.46 301 LEU B N 1
ATOM 4918 C CA . LEU B 1 303 ? 27.189 109.790 -0.312 1.00 31.88 301 LEU B CA 1
ATOM 4919 C C . LEU B 1 303 ? 27.389 110.960 -1.276 1.00 28.51 301 LEU B C 1
ATOM 4920 O O . LEU B 1 303 ? 27.728 110.774 -2.459 1.00 33.37 301 LEU B O 1
ATOM 4925 N N . ALA B 1 304 ? 27.138 112.161 -0.758 1.00 31.00 302 ALA B N 1
ATOM 4926 C CA . ALA B 1 304 ? 27.057 113.383 -1.563 1.00 33.40 302 ALA B CA 1
ATOM 4927 C C . ALA B 1 304 ? 27.875 114.497 -0.911 1.00 32.11 302 ALA B C 1
ATOM 4928 O O . ALA B 1 304 ? 27.968 114.556 0.322 1.00 33.75 302 ALA B O 1
ATOM 4930 N N . PRO B 1 305 ? 28.529 115.349 -1.728 1.00 31.57 303 PRO B N 1
ATOM 4931 C CA . PRO B 1 305 ? 28.637 115.293 -3.185 1.00 31.48 303 PRO B CA 1
ATOM 4932 C C . PRO B 1 305 ? 29.747 114.328 -3.637 1.00 32.24 303 PRO B C 1
ATOM 4933 O O . PRO B 1 305 ? 30.203 113.488 -2.847 1.00 27.85 303 PRO B O 1
ATOM 4937 N N . SER B 1 306 ? 30.171 114.464 -4.889 1.00 29.18 304 SER B N 1
ATOM 4938 C CA . SER B 1 306 ? 31.216 113.630 -5.460 1.00 30.45 304 SER B CA 1
ATOM 4939 C C . SER B 1 306 ? 32.525 113.971 -4.785 1.00 32.84 304 SER B C 1
ATOM 4940 O O . SER B 1 306 ? 32.624 114.981 -4.080 1.00 31.69 304 SER B O 1
ATOM 4943 N N . PHE B 1 307 ? 33.529 113.131 -5.001 1.00 28.23 305 PHE B N 1
ATOM 4944 C CA . PHE B 1 307 ? 34.835 113.377 -4.444 1.00 28.01 305 PHE B CA 1
ATOM 4945 C C . PHE B 1 307 ? 35.355 114.781 -4.783 1.00 28.02 305 PHE B C 1
ATOM 4946 O O . PHE B 1 307 ? 35.817 115.523 -3.903 1.00 28.69 305 PHE B O 1
ATOM 4954 N N . TYR B 1 308 ? 35.312 115.121 -6.062 1.00 27.72 306 TYR B N 1
ATOM 4955 C CA . TYR B 1 308 ? 35.913 116.363 -6.522 1.00 26.63 306 TYR B CA 1
ATOM 4956 C C . TYR B 1 308 ? 35.127 117.614 -6.135 1.00 28.78 306 TYR B C 1
ATOM 4957 O O . TYR B 1 308 ? 35.722 118.666 -5.890 1.00 31.53 306 TYR B O 1
ATOM 4966 N N . ASN B 1 309 ? 33.803 117.496 -6.060 1.00 26.13 307 ASN B N 1
ATOM 4967 C CA . ASN B 1 309 ? 32.983 118.582 -5.531 1.00 26.24 307 ASN B CA 1
ATOM 4968 C C . ASN B 1 309 ? 33.205 118.805 -4.050 1.00 27.27 307 ASN B C 1
ATOM 4969 O O . ASN B 1 309 ? 33.259 119.952 -3.599 1.00 27.53 307 ASN 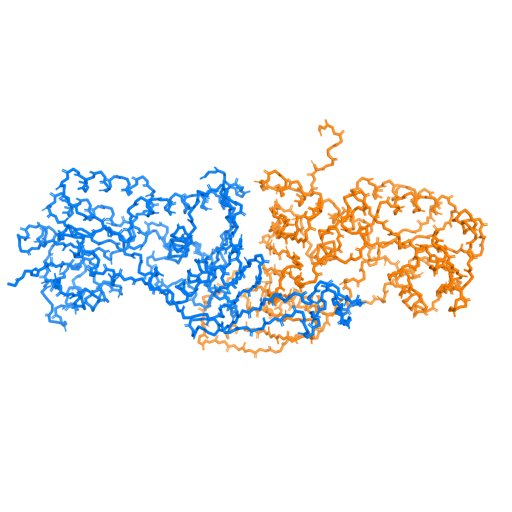B O 1
ATOM 4974 N N . ASN B 1 310 ? 33.352 117.709 -3.293 1.00 25.68 308 ASN B N 1
ATOM 4975 C CA . ASN B 1 310 ? 33.682 117.788 -1.880 1.00 25.65 308 ASN B CA 1
ATOM 4976 C C . ASN B 1 310 ? 35.054 118.409 -1.710 1.00 27.32 308 ASN B C 1
ATOM 4977 O O . ASN B 1 310 ? 35.258 119.214 -0.811 1.00 29.11 308 ASN B O 1
ATOM 4982 N N . PHE B 1 311 ? 35.988 118.033 -2.577 1.00 26.67 309 PHE B N 1
ATOM 4983 C CA . PHE B 1 311 ? 37.344 118.601 -2.520 1.00 27.95 309 PHE B CA 1
ATOM 4984 C C . PHE B 1 311 ? 37.327 120.135 -2.698 1.00 33.88 309 PHE B C 1
ATOM 4985 O O . PHE B 1 311 ? 38.017 120.859 -1.969 1.00 32.64 309 PHE B O 1
ATOM 4993 N N . VAL B 1 312 ? 36.541 120.616 -3.661 1.00 36.45 310 VAL B N 1
ATOM 4994 C CA . VAL B 1 312 ? 36.384 122.062 -3.898 1.00 32.18 310 VAL B CA 1
ATOM 4995 C C . VAL B 1 312 ? 35.720 122.755 -2.691 1.00 31.99 310 VAL B C 1
ATOM 4996 O O . VAL B 1 312 ? 36.181 123.815 -2.245 1.00 28.59 310 VAL B O 1
ATOM 5000 N N . ASP B 1 313 ? 34.650 122.148 -2.168 1.00 30.97 311 ASP B N 1
ATOM 5001 C CA . ASP B 1 313 ? 33.998 122.607 -0.940 1.00 36.25 311 ASP B CA 1
ATOM 5002 C C . ASP B 1 313 ? 34.950 122.714 0.249 1.00 35.66 311 ASP B C 1
ATOM 5003 O O . ASP B 1 313 ? 34.834 123.620 1.078 1.00 36.36 311 ASP B O 1
ATOM 5008 N N . VAL B 1 314 ? 35.883 121.776 0.325 1.00 32.47 312 VAL B N 1
ATOM 5009 C CA . VAL B 1 314 ? 36.883 121.765 1.377 1.00 27.84 312 VAL B CA 1
ATOM 5010 C C . VAL B 1 314 ? 37.858 122.925 1.184 1.00 28.67 312 VAL B C 1
ATOM 5011 O O . VAL B 1 314 ? 38.191 123.614 2.148 1.00 30.95 312 VAL B O 1
ATOM 5015 N N . LEU B 1 315 ? 38.279 123.157 -0.057 1.00 28.30 313 LEU B N 1
ATOM 5016 C CA . LEU B 1 315 ? 39.171 124.297 -0.375 1.00 32.74 313 LEU B CA 1
ATOM 5017 C C . LEU B 1 315 ? 38.523 125.647 -0.081 1.00 34.03 313 LEU B C 1
ATOM 5018 O O . LEU B 1 315 ? 39.200 126.583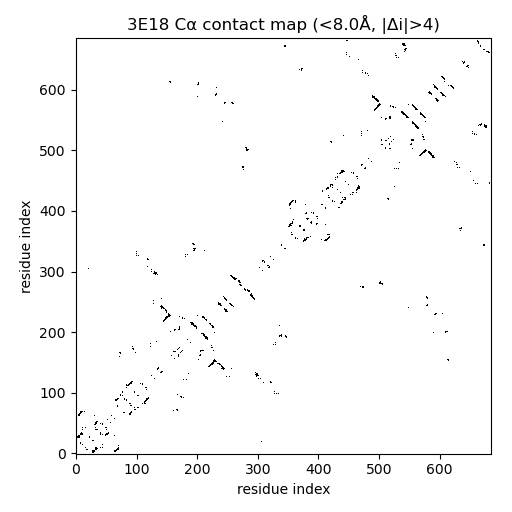 0.343 1.00 32.60 313 LEU B O 1
ATOM 5023 N N . ASN B 1 316 ? 37.214 125.728 -0.318 1.00 30.84 314 ASN B N 1
ATOM 5024 C CA . ASN B 1 316 ? 36.411 126.907 -0.020 1.00 36.07 314 ASN B CA 1
ATOM 5025 C C . ASN B 1 316 ? 36.014 127.049 1.449 1.00 39.08 314 ASN B C 1
ATOM 5026 O O . ASN B 1 316 ? 35.385 128.041 1.823 1.00 38.57 314 ASN B O 1
ATOM 5031 N N . ASN B 1 317 ? 36.360 126.048 2.261 1.00 39.03 315 ASN B N 1
ATOM 5032 C CA . ASN B 1 317 ? 35.954 125.954 3.665 1.00 37.58 315 ASN B CA 1
ATOM 5033 C C . ASN B 1 317 ? 34.438 125.913 3.871 1.00 40.46 315 ASN B C 1
ATOM 5034 O O . ASN B 1 317 ? 33.937 126.379 4.894 1.00 39.20 315 ASN B O 1
ATOM 5039 N N . THR B 1 318 ? 33.708 125.356 2.909 1.00 35.36 316 THR B N 1
ATOM 5040 C CA . THR B 1 318 ? 32.254 125.234 3.086 1.00 39.87 316 THR B CA 1
ATOM 5041 C C . THR B 1 318 ? 31.847 123.887 3.666 1.00 41.49 316 THR B C 1
ATOM 5042 O O . THR B 1 318 ? 30.740 123.744 4.183 1.00 39.97 316 THR B O 1
ATOM 5046 N N . SER B 1 319 ? 32.750 122.908 3.590 1.00 40.39 317 SER B N 1
ATOM 5047 C CA . SER B 1 319 ? 32.458 121.559 4.070 1.00 41.18 317 SER B CA 1
ATOM 5048 C C . SER B 1 319 ? 33.658 120.873 4.682 1.00 37.62 317 SER B C 1
ATOM 5049 O O . SER B 1 319 ? 34.818 121.203 4.385 1.00 37.93 317 SER B O 1
ATOM 5052 N N . GLU B 1 320 ? 33.349 119.917 5.550 1.00 38.93 318 GLU B N 1
ATOM 5053 C CA . GLU B 1 320 ? 34.317 118.970 6.066 1.00 41.19 318 GLU B CA 1
ATOM 5054 C C . GLU B 1 320 ? 34.583 117.930 4.977 1.00 36.57 318 GLU B C 1
ATOM 5055 O O . GLU B 1 320 ? 33.669 117.600 4.216 1.00 31.42 318 GLU B O 1
ATOM 5061 N N . PRO B 1 321 ? 35.829 117.420 4.889 1.00 31.09 319 PRO B N 1
ATOM 5062 C CA . PRO B 1 321 ? 36.130 116.332 3.947 1.00 32.51 319 PRO B CA 1
ATOM 5063 C C . PRO B 1 321 ? 35.403 115.029 4.253 1.00 28.84 319 PRO B C 1
ATOM 5064 O O . PRO B 1 321 ? 35.244 114.652 5.420 1.00 29.84 319 PRO B O 1
ATOM 5068 N N . ILE B 1 322 ? 34.942 114.370 3.196 1.00 32.50 320 ILE B N 1
ATOM 5069 C CA . ILE B 1 322 ? 34.402 113.015 3.298 1.00 29.91 320 ILE B CA 1
ATOM 5070 C C . ILE B 1 322 ? 35.590 112.065 3.529 1.00 30.99 320 ILE B C 1
ATOM 5071 O O . ILE B 1 322 ? 35.597 111.276 4.475 1.00 28.96 320 ILE B O 1
ATOM 5076 N N . VAL B 1 323 ? 36.617 112.184 2.701 1.00 28.45 321 VAL B N 1
ATOM 5077 C CA . VAL B 1 323 ? 37.828 111.388 2.914 1.00 25.97 321 VAL B CA 1
ATOM 5078 C C . VAL B 1 323 ? 38.805 112.123 3.834 1.00 29.83 321 VAL B C 1
ATOM 5079 O O . VAL B 1 323 ? 39.559 112.991 3.389 1.00 29.59 321 VAL B O 1
ATOM 5083 N N . GLN B 1 324 ? 38.802 111.752 5.114 1.00 30.90 322 GLN B N 1
ATOM 5084 C CA . GLN B 1 324 ? 39.633 112.431 6.115 1.00 23.91 322 GLN B CA 1
ATOM 5085 C C . GLN B 1 324 ? 40.999 111.781 6.221 1.00 27.06 322 GLN B C 1
ATOM 5086 O O . GLN B 1 324 ? 41.119 110.557 6.220 1.00 28.83 322 GLN B O 1
ATOM 5092 N N . ASN B 1 325 ? 42.035 112.600 6.316 1.00 25.09 323 ASN B N 1
ATOM 5093 C CA . ASN B 1 325 ? 43.393 112.076 6.462 1.00 28.28 323 ASN B CA 1
ATOM 5094 C C . ASN B 1 325 ? 43.597 111.156 7.670 1.00 27.49 323 ASN B C 1
ATOM 5095 O O . ASN B 1 325 ? 44.416 110.228 7.599 1.00 33.24 323 ASN B O 1
ATOM 5100 N N . GLU B 1 326 ? 42.875 111.426 8.765 1.00 28.88 324 GLU B N 1
ATOM 5101 C CA . GLU B 1 326 ? 42.874 110.546 9.948 1.00 30.78 324 GLU B CA 1
ATOM 5102 C C . GLU B 1 326 ? 42.394 109.133 9.605 1.00 28.94 324 GLU B C 1
ATOM 5103 O O . GLU B 1 326 ? 42.957 108.162 10.103 1.00 27.45 324 GLU B O 1
ATOM 5109 N N . GLU B 1 327 ? 41.354 109.027 8.773 1.00 29.78 325 GLU B N 1
ATOM 5110 C CA . GLU B 1 327 ? 40.837 107.728 8.321 1.00 28.42 325 GLU B CA 1
ATOM 5111 C C . GLU B 1 327 ? 41.857 106.989 7.462 1.00 31.34 325 GLU B C 1
ATOM 5112 O O . GLU B 1 327 ? 42.098 105.779 7.641 1.00 31.91 325 GLU B O 1
ATOM 5118 N N . VAL B 1 328 ? 42.468 107.737 6.550 1.00 29.70 326 VAL B N 1
ATOM 5119 C CA . VAL B 1 328 ? 43.492 107.235 5.635 1.00 28.28 326 VAL B CA 1
ATOM 5120 C C . VAL B 1 328 ? 44.685 106.707 6.415 1.00 25.06 326 VAL B C 1
ATOM 5121 O O . VAL B 1 328 ? 45.233 105.654 6.081 1.00 25.59 326 VAL B O 1
ATOM 5125 N N . TYR B 1 329 ? 45.033 107.415 7.486 1.00 24.01 327 TYR B N 1
ATOM 5126 C CA . TYR B 1 329 ? 46.100 107.016 8.406 1.00 27.20 327 TYR B CA 1
ATOM 5127 C C . TYR B 1 329 ? 45.838 105.653 9.059 1.00 26.18 327 TYR B C 1
ATOM 5128 O O . TYR B 1 329 ? 46.737 104.814 9.126 1.00 26.12 327 TYR B O 1
ATOM 5137 N N . GLN B 1 330 ? 44.601 105.438 9.503 1.00 25.15 328 GLN B N 1
ATOM 5138 C CA . GLN B 1 330 ? 44.209 104.185 10.141 1.00 27.34 328 GLN B CA 1
ATOM 5139 C C . GLN B 1 330 ? 44.298 103.023 9.152 1.00 26.01 328 GLN B C 1
ATOM 5140 O O . GLN B 1 330 ? 44.695 101.926 9.524 1.00 29.32 328 GLN B O 1
ATOM 5146 N N . VAL B 1 331 ? 43.936 103.283 7.898 1.00 24.67 329 VAL B N 1
ATOM 5147 C CA . VAL B 1 331 ? 44.016 102.282 6.830 1.00 20.67 329 VAL B CA 1
ATOM 5148 C C . VAL B 1 331 ? 45.467 101.862 6.561 1.00 24.20 329 VAL B C 1
ATOM 5149 O O . VAL B 1 331 ? 45.752 100.679 6.421 1.00 25.61 329 VAL B O 1
ATOM 5153 N N . LEU B 1 332 ? 46.376 102.830 6.518 1.00 20.78 330 LEU B N 1
ATOM 5154 C CA . LEU B 1 332 ? 47.788 102.512 6.309 1.00 24.85 330 LEU B CA 1
ATOM 5155 C C . LEU B 1 332 ? 48.353 101.662 7.444 1.00 23.91 330 LEU B C 1
ATOM 5156 O O . LEU B 1 332 ? 49.081 100.701 7.196 1.00 30.23 330 LEU B O 1
ATOM 5161 N N . LYS B 1 333 ? 48.030 102.018 8.688 1.00 24.24 331 LYS B N 1
ATOM 5162 C CA . LYS B 1 333 ? 48.392 101.184 9.842 1.00 26.07 331 LYS B CA 1
ATOM 5163 C C . LYS B 1 333 ? 47.825 99.777 9.735 1.00 25.26 331 LYS B C 1
ATOM 5164 O O . LYS B 1 333 ? 48.525 98.812 10.031 1.00 23.52 331 LYS B O 1
ATOM 5170 N N . LEU B 1 334 ? 46.560 99.662 9.318 1.00 21.31 332 LEU B N 1
ATOM 5171 C CA . LEU B 1 334 ? 45.944 98.358 9.095 1.00 23.20 332 LEU B CA 1
ATOM 5172 C C . LEU B 1 334 ? 46.691 97.539 8.033 1.00 26.55 332 LEU B C 1
ATOM 5173 O O . LEU B 1 334 ? 46.929 96.340 8.224 1.00 25.43 332 LEU B O 1
ATOM 5178 N N . ILE B 1 335 ? 47.089 98.199 6.947 1.00 23.65 333 ILE B N 1
ATOM 5179 C CA . ILE B 1 335 ? 47.882 97.564 5.901 1.00 27.04 333 ILE B CA 1
ATOM 5180 C C . ILE B 1 335 ? 49.217 97.086 6.478 1.00 27.44 333 ILE B C 1
ATOM 5181 O O . ILE B 1 335 ? 49.666 95.976 6.181 1.00 26.56 333 ILE B O 1
ATOM 5186 N N . GLU B 1 336 ? 49.819 97.907 7.332 1.00 25.13 334 GLU B N 1
ATOM 5187 C CA . GLU B 1 336 ? 51.058 97.523 8.025 1.00 26.92 334 GLU B CA 1
ATOM 5188 C C . GLU B 1 336 ? 50.852 96.317 8.945 1.00 28.14 334 GLU B C 1
ATOM 5189 O O . GLU B 1 336 ? 51.721 95.458 9.042 1.00 23.89 334 GLU B O 1
ATOM 5195 N N . ALA B 1 337 ? 49.689 96.246 9.593 1.00 23.04 335 ALA B N 1
ATOM 5196 C CA . ALA B 1 337 ? 49.331 95.103 10.451 1.00 23.80 335 ALA B CA 1
ATOM 5197 C C . ALA B 1 337 ? 49.184 93.833 9.610 1.00 28.35 335 ALA B C 1
ATOM 5198 O O . ALA B 1 337 ? 49.685 92.764 9.993 1.00 25.49 335 ALA B O 1
ATOM 5200 N N . ILE B 1 338 ? 48.515 93.968 8.463 1.00 28.61 336 ILE B N 1
ATOM 5201 C CA . ILE B 1 338 ? 48.311 92.866 7.522 1.00 26.20 336 ILE B CA 1
ATOM 5202 C C . ILE B 1 338 ? 49.658 92.292 7.049 1.00 25.51 336 ILE B C 1
ATOM 5203 O O . ILE B 1 338 ? 49.871 91.087 7.136 1.00 25.84 336 ILE B O 1
ATOM 5208 N N . PHE B 1 339 ? 50.569 93.153 6.607 1.00 25.88 337 PHE B N 1
ATOM 5209 C CA . PHE B 1 339 ? 51.891 92.698 6.151 1.00 26.98 337 PHE B CA 1
ATOM 5210 C C . PHE B 1 339 ? 52.656 91.986 7.273 1.00 28.87 337 PHE B C 1
ATOM 5211 O O . PHE B 1 339 ? 53.290 90.958 7.039 1.00 30.64 337 PHE B O 1
ATOM 5219 N N . GLU B 1 340 ? 52.574 92.521 8.487 1.00 29.13 338 GLU B N 1
ATOM 5220 C CA . GLU B 1 340 ? 53.294 91.959 9.643 1.00 29.89 338 GLU B CA 1
ATOM 5221 C C . GLU B 1 340 ? 52.739 90.581 10.029 1.00 32.06 338 GLU B C 1
ATOM 5222 O O . GLU B 1 340 ? 53.493 89.630 10.252 1.00 29.47 338 GLU B O 1
ATOM 5228 N N . ALA B 1 341 ? 51.410 90.491 10.061 1.00 27.32 339 ALA B N 1
ATOM 5229 C CA . ALA B 1 341 ? 50.668 89.256 10.319 1.00 26.02 339 ALA B CA 1
ATOM 5230 C C . ALA B 1 341 ? 50.926 88.133 9.313 1.00 23.56 339 ALA B C 1
ATOM 5231 O O . ALA B 1 341 ? 51.046 86.967 9.698 1.00 25.65 339 ALA B O 1
ATOM 5233 N N . ALA B 1 342 ? 50.967 88.471 8.024 1.00 19.03 340 ALA B N 1
ATOM 5234 C CA . ALA B 1 342 ? 51.233 87.492 6.983 1.00 20.52 340 ALA B CA 1
ATOM 5235 C C . ALA B 1 342 ? 52.688 87.020 7.051 1.00 25.97 340 ALA B C 1
ATOM 5236 O O . ALA B 1 342 ? 52.942 85.832 6.996 1.00 33.60 340 ALA B O 1
ATOM 5238 N N . GLU B 1 343 ? 53.613 87.961 7.205 1.00 30.25 341 GLU B N 1
ATOM 5239 C CA . GLU B 1 343 ? 55.063 87.677 7.173 1.00 33.56 341 GLU B CA 1
ATOM 5240 C C . GLU B 1 343 ? 55.557 86.836 8.352 1.00 34.10 341 GLU B C 1
ATOM 5241 O O . GLU B 1 343 ? 56.442 85.977 8.194 1.00 33.93 341 GLU B O 1
ATOM 5247 N N . THR B 1 344 ? 55.007 87.105 9.533 1.00 29.03 342 THR B N 1
ATOM 5248 C CA . THR B 1 344 ? 55.330 86.333 10.734 1.00 32.93 342 THR B CA 1
ATOM 5249 C C . THR B 1 344 ? 54.394 85.141 10.969 1.00 32.77 342 THR B C 1
ATOM 5250 O O . THR B 1 344 ? 54.656 84.319 11.851 1.00 32.98 342 THR B O 1
ATOM 5254 N N . ASN B 1 345 ? 53.308 85.060 10.192 1.00 31.60 343 ASN B N 1
ATOM 5255 C CA . ASN B 1 345 ? 52.293 84.013 10.333 1.00 29.96 343 ASN B CA 1
ATOM 5256 C C . ASN B 1 345 ? 51.695 83.994 11.750 1.00 27.90 343 ASN B C 1
ATOM 5257 O O . ASN B 1 345 ? 51.529 82.941 12.366 1.00 31.18 343 ASN B O 1
ATOM 5262 N N . ARG B 1 346 ? 51.405 85.185 12.274 1.00 26.41 344 ARG B N 1
ATOM 5263 C CA . ARG B 1 346 ? 50.857 85.347 13.630 1.00 24.55 344 ARG B CA 1
ATOM 5264 C C . ARG B 1 346 ? 49.581 86.161 13.569 1.00 25.72 344 ARG B C 1
ATOM 5265 O O . ARG B 1 346 ? 49.321 86.836 12.571 1.00 24.37 344 ARG B O 1
ATOM 5273 N N . THR B 1 347 ? 48.777 86.075 14.618 1.00 24.49 345 THR B N 1
ATOM 5274 C CA . THR B 1 347 ? 47.676 87.013 14.780 1.00 24.91 345 THR B CA 1
ATOM 5275 C C . THR B 1 347 ? 48.163 88.232 15.563 1.00 29.12 345 THR B C 1
ATOM 5276 O O . THR B 1 347 ? 48.775 88.105 16.618 1.00 33.48 345 THR B O 1
ATOM 5280 N N . VAL B 1 348 ? 47.917 89.411 15.003 1.00 25.43 346 VAL B N 1
ATOM 5281 C CA . VAL B 1 348 ? 48.308 90.663 15.609 1.00 28.96 346 VAL B CA 1
ATOM 5282 C C . VAL B 1 348 ? 47.080 91.284 16.309 1.00 25.99 346 VAL B C 1
ATOM 5283 O O . VAL B 1 348 ? 45.963 91.070 15.861 1.00 29.83 346 VAL B O 1
ATOM 5287 N N . HIS B 1 349 ? 47.277 92.005 17.421 1.00 26.36 347 HIS B N 1
ATOM 5288 C CA . HIS B 1 349 ? 46.145 92.432 18.257 1.00 25.75 347 HIS B CA 1
ATOM 5289 C C . HIS B 1 349 ? 45.937 93.933 18.401 1.00 32.40 347 HIS B C 1
ATOM 5290 O O . HIS B 1 349 ? 45.260 94.389 19.344 1.00 30.77 347 HIS B O 1
ATOM 5297 N N . SER B 1 350 ? 46.521 94.691 17.476 1.00 30.00 348 SER B N 1
ATOM 5298 C CA . SER B 1 350 ? 46.157 96.093 17.247 1.00 38.84 348 SER B CA 1
ATOM 5299 C C . SER B 1 350 ? 46.753 96.538 15.926 1.00 38.73 348 SER B C 1
ATOM 5300 O O . SER B 1 350 ? 47.606 95.851 15.366 1.00 38.76 348 SER B O 1
ATOM 5303 N N . ILE B 1 351 ? 46.319 97.697 15.432 1.00 33.18 349 ILE B N 1
ATOM 5304 C CA . ILE B 1 351 ? 46.970 98.294 14.264 1.00 31.38 349 ILE B CA 1
ATOM 5305 C C . ILE B 1 351 ? 48.137 99.209 14.659 1.00 35.11 349 ILE B C 1
ATOM 5306 O O . ILE B 1 351 ? 48.832 99.764 13.798 1.00 34.46 349 ILE B O 1
ATOM 5311 N N . GLU B 1 352 ? 48.354 99.344 15.968 1.00 33.90 350 GLU B N 1
ATOM 5312 C CA . GLU B 1 352 ? 49.479 100.104 16.496 1.00 35.92 350 GLU B CA 1
ATOM 5313 C C . GLU B 1 352 ? 50.706 99.221 16.614 1.00 39.96 350 GLU B C 1
ATOM 5314 O O . GLU B 1 352 ? 50.580 98.017 16.829 1.00 43.51 350 GLU B O 1
ATOM 5320 N N . GLY B 1 353 ? 51.891 99.812 16.479 1.00 41.48 351 GLY B N 1
ATOM 5321 C CA . GLY B 1 353 ? 53.139 99.096 16.769 1.00 46.57 351 GLY B CA 1
ATOM 5322 C C . GLY B 1 353 ? 53.859 98.369 15.646 1.00 49.23 351 GLY B C 1
ATOM 5323 O O . GLY B 1 353 ? 54.749 97.557 15.912 1.00 45.87 351 GLY B O 1
ATOM 5324 N N . HIS B 1 354 ? 53.498 98.654 14.396 1.00 50.21 352 HIS B N 1
ATOM 5325 C CA . HIS B 1 354 ? 54.087 97.940 13.253 1.00 50.33 352 HIS B CA 1
ATOM 5326 C C . HIS B 1 354 ? 54.993 98.825 12.403 1.00 53.50 352 HIS B C 1
ATOM 5327 O O . HIS B 1 354 ? 55.328 98.480 11.272 1.00 56.39 352 HIS B O 1
ATOM 5334 N N . HIS B 1 355 ? 55.401 99.956 12.971 1.00 54.68 353 HIS B N 1
ATOM 5335 C CA . HIS B 1 355 ? 56.224 100.933 12.266 1.00 59.29 353 HIS B CA 1
ATOM 5336 C C . HIS B 1 355 ? 57.664 100.470 12.085 1.00 57.67 353 HIS B C 1
ATOM 5337 O O . HIS B 1 355 ? 58.326 100.889 11.130 1.00 59.42 353 HIS B O 1
ATOM 5344 N N . HIS B 1 356 ? 58.130 99.617 13.005 1.00 55.24 354 HIS B N 1
ATOM 5345 C CA . HIS B 1 356 ? 59.519 99.130 13.057 1.00 56.22 354 HIS B CA 1
ATOM 5346 C C . HIS B 1 356 ? 60.559 100.253 13.043 1.00 54.91 354 HIS B C 1
ATOM 5347 O O . HIS B 1 356 ? 61.566 100.168 12.333 1.00 56.94 354 HIS B O 1
ATOM 5354 N N . HIS B 1 357 ? 60.303 101.307 13.816 1.00 52.41 355 HIS B N 1
ATOM 5355 C CA . HIS B 1 357 ? 61.251 102.416 13.952 1.00 53.50 355 HIS B CA 1
ATOM 5356 C C . HIS B 1 357 ? 62.391 102.093 14.909 1.00 51.47 355 HIS B C 1
ATOM 5357 O O . HIS B 1 357 ? 63.474 102.675 14.809 1.00 52.54 355 HIS B O 1
ATOM 5364 N N . HIS B 1 358 ? 62.136 101.169 15.833 1.00 49.23 356 HIS B N 1
ATOM 5365 C CA . HIS B 1 358 ? 62.991 100.976 17.010 1.00 51.48 356 HIS B CA 1
ATOM 5366 C C . HIS B 1 358 ? 63.539 99.558 17.178 1.00 53.52 356 HIS B C 1
ATOM 5367 O O . HIS B 1 358 ? 64.313 99.296 18.102 1.00 50.75 356 HIS B O 1
ATOM 5374 N N . HIS B 1 359 ? 63.121 98.652 16.293 1.00 56.71 357 HIS B N 1
ATOM 5375 C CA . HIS B 1 359 ? 63.670 97.292 16.222 1.00 55.11 357 HIS B CA 1
ATOM 5376 C C . HIS B 1 359 ? 63.452 96.692 14.832 1.00 58.11 357 HIS B C 1
ATOM 5377 O O . HIS B 1 359 ? 62.540 97.085 14.103 1.00 55.78 357 HIS B O 1
#

Nearest PDB structures (foldseek):
  3e18-assembly1_A  TM=1.003E+00  e=5.493E-78  Listeria innocua
  3e18-assembly1_B  TM=9.821E-01  e=1.484E-67  Listeria innocua
  3gfg-assembly1_B  TM=8.268E-01  e=2.773E-25  Bacillus subtilis subsp. subtilis str. 168
  4hkt-assembly1_D  TM=7.662E-01  e=2.048E-23  Sinorhizobium meliloti 1021
  3rc1-assembly1_A  TM=8.030E-01  e=2.030E-19  Actinomadura kijaniata

Radius of gyration: 29.94 Å; Cα contacts (8 Å, |Δi|>4): 1533; chains: 2; bounding box: 54×100×59 Å

Solvent-accessible surface area: 28612 Å² total; per-residue (Å²): 197,170,67,39,29,0,0,0,3,7,15,25,70,69,0,41,113,0,29,88,50,0,66,84,8,102,66,2,73,22,42,1,0,22,12,149,90,54,113,56,39,107,47,0,44,158,154,75,32,104,52,12,130,40,28,143,40,0,26,81,27,172,143,4,45,0,0,0,0,17,24,47,9,62,35,0,74,134,30,0,41,42,0,0,115,43,28,12,22,0,0,0,15,31,1,1,2,72,55,7,116,30,0,53,35,0,44,61,18,8,174,184,44,132,68,74,10,4,0,3,2,46,66,1,52,27,93,4,0,13,6,1,29,44,1,48,87,121,122,29,0,10,106,8,51,20,1,4,2,2,17,16,13,0,95,8,12,69,54,78,62,62,48,76,133,73,56,5,6,0,3,0,17,20,51,0,2,17,1,0,3,0,6,33,46,14,6,145,28,115,25,85,2,1,17,14,62,34,26,95,21,29,58,42,94,4,4,0,1,6,20,1,13,0,17,0,102,89,48,16,24,0,1,1,14,3,7,14,1,4,20,17,102,6,16,8,6,1,0,20,5,73,84,0,0,0,11,0,90,58,116,103,49,51,27,66,0,12,46,32,31,93,101,35,193,125,22,125,13,117,75,69,114,0,17,72,6,114,8,92,14,2,1,82,41,23,168,88,4,35,78,90,64,97,28,35,78,38,11,178,31,79,48,55,13,8,31,2,0,6,44,7,22,60,138,109,49,143,41,29,3,67,27,100,47,2,37,91,1,6,91,7,6,63,12,0,62,87,0,25,147,66,51,102,18,21,92,114,170,96,22,29,0,0,0,4,8,12,22,70,63,0,41,45,0,26,88,45,0,65,82,7,103,68,2,76,24,56,0,0,23,15,148,85,49,111,63,69,108,46,0,52,156,155,69,24,134,43,15,162,34,22,128,28,0,27,78,35,166,148,3,28,0,0,0,0,17,25,47,6,68,32,0,69,121,26,0,31,42,0,0,105,44,30,12,19,0,0,0,14,28,1,1,2,74,47,0,77,31,0,69,33,0,46,97,13,11,180,165,40,126,66,61,11,4,0,2,2,15,11,1,25,0,76,1,1,14,7,1,30,45,1,47,81,117,107,32,0,5,90,10,47,27,2,4,1,2,2,9,4,16,44,12,12,39,65,110,50,64,50,80,139,75,57,3,6,0,0,0,14,10,16,0,2,15,1,0,2,1,6,34,48,14,6,148,30,116,15,97,4,0,14,4,41,43,28,100,47,78,67,38,94,5,5,1,1,7,11,0,38,1,34,0,112,92,48,13,24,2,4,2,16,3,5,1,16,4,43,21,72,6,14,7,7,1,0,18,1,23,90,0,0,0,12,0,90,42,30,108,49,47,28,60,0,12,52,45,125,148,11,79,125,11,47,65,176,47,50,80,79,76,97,29,36,75,38,11,180,34,80,49,54,13,7,34,3,0,8,38,6,14,71,125,91,46,138,37,28,2,67,32,99,54,3,26,52,2,5,9,0,7,25,0,0,60,47,0,20,150,62,39,118,8,22,80,42,17,94,56,25,56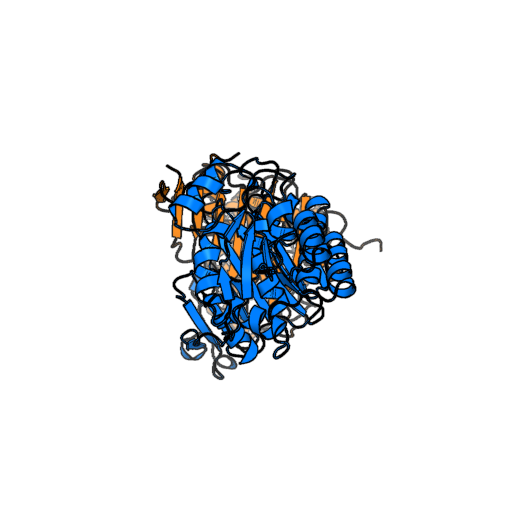,93,98,175,177

B-factor: mean 36.15, std 11.79, range [15.66, 98.51]

CATH classification: 3.40.50.720 (+1 more: 3.30.360.10)

Secondary structure (DSSP, 8-state):
--PEEEEEE--SHHHHHHHHHHHTSTTEEEEEEE-SSHHHHHHHHTTT--B-S-HHHHHH-TT--EEEE-S-GGGHHHHHHHHHHTT-EEEEESS--SSHHHHHHHHHHHHHHT--EEEE-GGGG-HHHHHHHHHHHHTBTBSEEEEEEEEE-SS-S-SSGGG-GGGT-SHIIIIIHHHHHHHHHH--S-EEEEEEEEE-TT--SS-SEEEEEEEETTS-EEEEEEESS-SSPPPSEEEEETTEEEEE-STT--EEEEEE-TTTTT--PPPEEETTEEESTTSPPPGGGEEEEPPPPPPP--S-HHHHHHHHHTTSS--SS-HHHHHHHHHHHHHHHHHHHHTSPEE-/--EEEEEE--SHHHHHHHHHHHTSTTEEEEEEE-SSHHHHHHHHHTTPPBPS-HHHHHH-TT--EEEE-S-TTTHHHHHHHHHHTT-EEEEESS--SSHHHHHHHHHHHHHHT--EEEE-GGGG-HHHHHHHHHHHHTBTBSEEEEEEEEE-SS-S-SSGGG-GGGT-SHIIIIIHHHHHHHHHH--S-EEEEEEEEE-TT--SS-SEEEEEEEETTS-EEEEEEESS-SS---SEEEEETTEEEEE-STT--EEEEEE---PPP-TTSEEEEPPPPPPP--S-HHHHHHHHHTTSS--SS-HHHHHHHHHHHHHHHHHHHHT--B--SSS-S-S--

Organism: Listeria innocua serovar 6a (strain ATCC BAA-680 / CLIP 11262) (NCBI:txid272626)

Sequence (685 aa):
LKKYQLVIVGYGGMGSYHVTLASAADNLEVHGVFDILAEKREAAAQKGLKIYESYEAVLADEKVDAVLIATPNDSHKELAISALEAGKHVVCEKKPVTMTSEDLLAIMDVAKRVNKHFMVHQNRRWDEDFLIIKEMFEQKTIGEMFHLESRVHGANGIPGDWRHLKAHGGGMVLDWGVHLLDQLLFLVDSNVKSVSANNLSFALGDEVDDGFVTFITFENGITAQIEVGTTNFIKKLPRWYVKGTEGTGIIHDWDLSGEIVKPTALAKTSEPTPIKAGQGLTKTMAPPSEEATNTLSLPAPAKLAPSFYNNFVDVLNNTSEPIVQNEEEVYQVLKLIEAIFEAAETNRTVHSKKYQLVIVGYGGMGSYHVTLASAADNLEVHGVFDILAEKREAAAQKGLKIYESYEEAVLADEKVDAVLIATPNDSHKEELAISALEEAGKHVVCEKPVTMTSEDLLAIMDVAKRVNKHFMVHQNRRWDEDFLIIKEMFEQKTIGEMFHLESRVHGANGIPGDWRHLKAHGGGMVLDWGVHLLDQLLFLVDSNVKSVSANLSFALGDEVDDGFVTFFITFENGITAQIEVGTTNFIKLPRWYVKGTEGTGIIHDWDLSGEIVKPTTMAPPSEEATNTLSLPAPAKLAPSFYNNFVDVLNNTSEPIVQNEEVYQVLKLIEAIFEAAETNRTVHSIEGHHHHHH